Protein AF-A0A261EPN4-F1 (afdb_monomer)

Sequence (473 aa):
MQEATQEAIRKTIAAALAAVGVSVGTGMLLTGVASAQQPQGQEAGTPAASQSESPSDQPSAEPSASSSETATPTDQSSTQPSDEPTDEPAITWQADIDSTPIPLTALTDGVLTATHNTQTPPPDSITATSNDGTSITLTKPTQYDTRDDTGTPGTVRHTSTLDYTADANGTQPAIRITINAEWTIGTPLTVTSSDGHANGFTSTGPDTAETTITLTDPTTKTITLSDGTTLPVEWQDTPTLTPNPDGNGLTITHTGTATGDTSSVDGHQWRVTVHTTSSTLQTWTAHIDGHDTRANTLADGTQTLTTSLTHQPPATITMTSSDGHTLTLPGTTTGMNLTGTGILGVTRIQATTRYTLPADPADGTPGIDISIPWTQTQGEETLLNLSDGSSMSLTGTGTDETYTAETTTTLDDSNKPAIQTLTLSDGTSMPIEWQGTPQATTRTVTNPDGSTSTITYMTLQGTADTTLTSRAP

Mean predicted aligned error: 18.12 Å

pLDDT: mean 76.94, std 22.53, range [23.5, 97.88]

Nearest PDB structures (foldseek):
  6yfc-assembly1_AA  TM=3.699E-01  e=2.978E+00  Leviviridae sp.
  4p24-assembly1_G  TM=2.090E-01  e=5.803E+00  Staphylococcus aureus subsp. aureus Mu50
  1gl4-assembly1_A  TM=2.435E-01  e=7.724E+00  Mus musculus
  4p24-assembly1_E  TM=2.091E-01  e=8.911E+00  Staphylococcus aureus subsp. aureus Mu50

Radius of gyration: 54.7 Å; Cα contacts (8 Å, |Δi|>4): 875; chains: 1; bounding box: 125×89×158 Å

Foldseek 3Di:
DVVVVVVVVVVVVVVVVVVPPDDDDDDDDDDDDDDDDDDDDDDDDDDDDDDDDDDDDDDDDDDDDDDDDDDDDDDDDDDDDDDDPPCPPPKWKWKQFPNDTHTWDADPVRETEDEEEEQDDGDQWIWMAIPVGDIDIFGWDPWDWDWDDPQFPQKIKIWTWTWGWDPDDPVDTTYTYIYTYIYMDGDGKWWAAPVRDTWGWGRPDRQETEDEHEHADPVDQWTAMPVRDIWGKAKDLFWDWAQDPVQFFTKTKIKTKTWDWDAYPVGRIHTYIYIYMHIDTKWKWKQWPNDIHTWGQDRQRETEDDEEEQDDTDQWIWMAIPVGDIDIWGWDKDDWDWADPQFPFKIKIKIKIWTWDDDDRSVPRHTYIYIYIYIYMDGDGKWKADPVRDTHTFGDDPRPPDTDDDDDADADPVRHTPDQWIAIPVGDIWGKAKDPDWDWDWDWDQDPVRDIDIDIDTDIDTDTDDDDDDDDD

Structure (mmCIF, N/CA/C/O backbone):
data_AF-A0A261EPN4-F1
#
_entry.id   AF-A0A261EPN4-F1
#
loop_
_atom_site.group_PDB
_atom_site.id
_atom_site.type_symbol
_atom_site.label_atom_id
_atom_site.label_alt_id
_atom_site.label_comp_id
_atom_site.label_asym_id
_atom_site.label_entity_id
_atom_site.label_seq_id
_atom_site.pdbx_PDB_ins_code
_atom_site.Cartn_x
_atom_site.Cartn_y
_atom_site.Cartn_z
_atom_site.occupancy
_atom_site.B_iso_or_equiv
_atom_site.auth_seq_id
_atom_site.auth_comp_id
_atom_site.auth_asym_id
_atom_site.auth_atom_id
_atom_site.pdbx_PDB_model_num
ATOM 1 N N . MET A 1 1 ? -23.091 -30.128 44.587 1.00 44.59 1 MET A N 1
ATOM 2 C CA . MET A 1 1 ? -22.992 -29.427 43.284 1.00 44.59 1 MET A CA 1
ATOM 3 C C . MET A 1 1 ? -22.067 -28.212 43.382 1.00 44.59 1 MET A C 1
ATOM 5 O O . MET A 1 1 ? -21.060 -28.224 42.696 1.00 44.59 1 MET A O 1
ATOM 9 N N . GLN A 1 2 ? -22.317 -27.243 44.277 1.00 36.78 2 GLN A N 1
ATOM 10 C CA . GLN A 1 2 ? -21.481 -26.030 44.429 1.00 36.78 2 GLN A CA 1
ATOM 11 C C . GLN A 1 2 ? -19.974 -26.278 44.671 1.00 36.78 2 GLN A C 1
ATOM 13 O O . GLN A 1 2 ? -19.153 -25.562 44.104 1.00 36.78 2 GLN A O 1
ATOM 18 N N . GLU A 1 3 ? -19.584 -27.301 45.444 1.00 36.88 3 GLU A N 1
ATOM 19 C CA . GLU A 1 3 ? -18.158 -27.622 45.668 1.00 36.88 3 GLU A CA 1
ATOM 20 C C . GLU A 1 3 ? -17.404 -27.962 44.372 1.00 36.88 3 GLU A C 1
ATOM 22 O O . GLU A 1 3 ? -16.262 -27.545 44.200 1.00 36.88 3 GLU A O 1
ATOM 27 N N . ALA A 1 4 ? -18.050 -28.652 43.423 1.00 37.91 4 ALA A N 1
ATOM 28 C CA . ALA A 1 4 ? -17.433 -28.993 42.140 1.00 37.91 4 ALA A CA 1
ATOM 29 C C . ALA A 1 4 ? -17.114 -27.738 41.307 1.00 37.91 4 ALA A C 1
ATOM 31 O O . ALA A 1 4 ? -16.093 -27.693 40.622 1.00 37.91 4 ALA A O 1
ATOM 32 N N . THR A 1 5 ? -17.947 -26.698 41.410 1.00 40.00 5 THR A N 1
ATOM 33 C CA . THR A 1 5 ? -17.718 -25.404 40.755 1.00 40.00 5 THR A CA 1
ATOM 34 C C . THR A 1 5 ? -16.544 -24.652 41.390 1.00 40.00 5 THR A C 1
ATOM 36 O O . THR A 1 5 ? -15.706 -24.116 40.668 1.00 40.00 5 THR A O 1
ATOM 39 N N . GLN A 1 6 ? -16.421 -24.652 42.724 1.00 37.25 6 GLN A N 1
ATOM 40 C CA . GLN A 1 6 ? -15.273 -24.026 43.399 1.00 37.25 6 GLN A CA 1
ATOM 41 C C . GLN A 1 6 ? -13.953 -24.763 43.123 1.00 37.25 6 GLN A C 1
ATOM 43 O O . GLN A 1 6 ? -12.929 -24.118 42.900 1.00 37.25 6 GLN A O 1
ATOM 48 N N . GLU A 1 7 ? -13.971 -26.096 43.091 1.00 40.12 7 GLU A N 1
ATOM 49 C CA . GLU A 1 7 ? -12.803 -26.921 42.759 1.00 40.12 7 GLU A CA 1
ATOM 50 C C . GLU A 1 7 ? -12.338 -26.699 41.306 1.00 40.12 7 GLU A C 1
ATOM 52 O O . GLU A 1 7 ? -11.136 -26.617 41.043 1.00 40.12 7 GLU A O 1
ATOM 57 N N . ALA A 1 8 ? -13.275 -26.527 40.365 1.00 41.66 8 ALA A N 1
ATOM 58 C CA . ALA A 1 8 ? -12.966 -26.169 38.981 1.00 41.66 8 ALA A CA 1
ATOM 59 C C . ALA A 1 8 ? -12.303 -24.783 38.878 1.00 41.66 8 ALA A C 1
ATOM 61 O O . ALA A 1 8 ? -11.237 -24.660 38.277 1.00 41.66 8 ALA A O 1
ATOM 62 N N . ILE A 1 9 ? -12.873 -23.757 39.524 1.00 42.38 9 ILE A N 1
ATOM 63 C CA . ILE A 1 9 ? -12.320 -22.389 39.525 1.00 42.38 9 ILE A CA 1
ATOM 64 C C . ILE A 1 9 ? -10.905 -22.365 40.127 1.00 42.38 9 ILE A C 1
ATOM 66 O O . ILE A 1 9 ? -9.996 -21.768 39.547 1.00 42.38 9 ILE A O 1
ATOM 70 N N . ARG A 1 10 ? -10.677 -23.071 41.244 1.00 40.97 10 ARG A N 1
ATOM 71 C CA . ARG A 1 10 ? -9.345 -23.179 41.867 1.00 40.97 10 ARG A CA 1
ATOM 72 C C . ARG A 1 10 ? -8.316 -23.834 40.943 1.00 40.97 10 ARG A C 1
ATOM 74 O O . ARG A 1 10 ? -7.184 -23.360 40.886 1.00 40.97 10 ARG A O 1
ATOM 81 N N . LYS A 1 11 ? -8.695 -24.873 40.190 1.00 41.38 11 LYS A N 1
ATOM 82 C CA . LYS A 1 11 ? -7.799 -25.526 39.217 1.00 41.38 11 LYS A CA 1
ATOM 83 C C . LYS A 1 11 ? -7.469 -24.634 38.022 1.00 41.38 11 LYS A C 1
ATOM 85 O O . LYS A 1 11 ? -6.307 -24.596 37.626 1.00 41.38 11 LYS A O 1
ATOM 90 N N . THR A 1 12 ? -8.428 -23.866 37.506 1.00 41.31 12 THR A N 1
ATOM 91 C CA . THR A 1 12 ? -8.176 -22.902 36.420 1.00 41.31 12 THR A CA 1
ATOM 92 C C . THR A 1 12 ? -7.203 -21.799 36.852 1.00 41.31 12 THR A C 1
ATOM 94 O O . THR A 1 12 ? -6.251 -21.503 36.134 1.00 41.31 12 THR A O 1
ATOM 97 N N . ILE A 1 13 ? -7.374 -21.241 38.057 1.00 37.44 13 ILE A N 1
ATOM 98 C CA . ILE A 1 13 ? -6.478 -20.202 38.596 1.00 37.44 13 ILE A CA 1
ATOM 99 C C . ILE A 1 13 ? -5.073 -20.766 38.880 1.00 37.44 13 ILE A C 1
ATOM 101 O O . ILE A 1 13 ? -4.074 -20.123 38.557 1.00 37.44 13 ILE A O 1
ATOM 105 N N . ALA A 1 14 ? -4.974 -21.988 39.416 1.00 35.06 14 ALA A N 1
ATOM 106 C CA . ALA A 1 14 ? -3.689 -22.655 39.635 1.00 35.06 14 ALA A CA 1
ATOM 107 C C . ALA A 1 14 ? -2.937 -22.954 38.322 1.00 35.06 14 ALA A C 1
ATOM 109 O O . ALA A 1 14 ? -1.714 -22.835 38.281 1.00 35.06 14 ALA A O 1
ATOM 110 N N . ALA A 1 15 ? -3.650 -23.294 37.241 1.00 37.16 15 ALA A N 1
ATOM 111 C CA . ALA A 1 15 ? -3.051 -23.491 35.921 1.00 37.16 15 ALA A CA 1
ATOM 112 C C . ALA A 1 15 ? -2.513 -22.178 35.322 1.00 37.16 15 ALA A C 1
ATOM 114 O O . ALA A 1 15 ? -1.405 -22.160 34.789 1.00 37.16 15 ALA A O 1
ATOM 115 N N . ALA A 1 16 ? -3.246 -21.067 35.465 1.00 35.59 16 ALA A N 1
ATOM 116 C CA . ALA A 1 16 ? -2.800 -19.752 34.998 1.00 35.59 16 ALA A CA 1
ATOM 117 C C . ALA A 1 16 ? -1.528 -19.270 35.726 1.00 35.59 16 ALA A C 1
ATOM 119 O O . ALA A 1 16 ? -0.581 -18.808 35.089 1.00 35.59 16 ALA A O 1
ATOM 120 N N . LEU A 1 17 ? -1.464 -19.447 37.051 1.00 34.09 17 LEU A N 1
ATOM 121 C CA . LEU A 1 17 ? -0.293 -19.080 37.861 1.00 34.09 17 LEU A CA 1
ATOM 122 C C . LEU A 1 17 ? 0.935 -19.977 37.622 1.00 34.09 17 LEU A C 1
ATOM 124 O O . LEU A 1 17 ? 2.050 -19.557 37.912 1.00 34.09 17 LEU A O 1
ATOM 128 N N . ALA A 1 18 ? 0.760 -21.180 37.068 1.00 34.97 18 ALA A N 1
ATOM 129 C CA . ALA A 1 18 ? 1.872 -22.039 36.655 1.00 34.97 18 ALA A CA 1
ATOM 130 C C . ALA A 1 18 ? 2.459 -21.659 35.279 1.00 34.97 18 ALA A C 1
ATOM 132 O O . ALA A 1 18 ? 3.606 -21.999 34.995 1.00 34.97 18 ALA A O 1
ATOM 133 N N . ALA A 1 19 ? 1.696 -20.958 34.431 1.00 35.47 19 ALA A N 1
ATOM 134 C CA . ALA A 1 19 ? 2.140 -20.517 33.106 1.00 35.47 19 ALA A CA 1
ATOM 135 C C . ALA A 1 19 ? 2.947 -19.203 33.141 1.00 35.47 19 ALA A C 1
ATOM 137 O O . ALA A 1 19 ? 3.797 -18.976 32.280 1.00 35.47 19 ALA A O 1
ATOM 138 N N . VAL A 1 20 ? 2.715 -18.346 34.142 1.00 34.06 20 VAL A N 1
ATOM 139 C CA . VAL A 1 20 ? 3.423 -17.067 34.325 1.00 34.06 20 VAL A CA 1
ATOM 140 C C . VAL A 1 20 ? 4.501 -17.233 35.399 1.00 34.06 20 VAL A C 1
ATOM 142 O O . VAL A 1 20 ? 4.277 -16.973 36.578 1.00 34.06 20 VAL A O 1
ATOM 145 N N . GLY A 1 21 ? 5.679 -17.707 34.986 1.00 31.62 21 GLY A N 1
ATOM 146 C CA . GLY A 1 21 ? 6.792 -18.072 35.874 1.00 31.62 21 GLY A CA 1
ATOM 147 C C . GLY A 1 21 ? 7.482 -16.891 36.570 1.00 31.62 21 GLY A C 1
ATOM 148 O O . GLY A 1 21 ? 8.625 -16.576 36.253 1.00 31.62 21 GLY A O 1
ATOM 149 N N . VAL A 1 22 ? 6.813 -16.260 37.539 1.00 29.11 22 VAL A N 1
ATOM 150 C CA . VAL A 1 22 ? 7.338 -15.133 38.329 1.00 29.11 22 VAL A CA 1
ATOM 151 C C . VAL A 1 22 ? 7.348 -15.482 39.819 1.00 29.11 22 VAL A C 1
ATOM 153 O O . VAL A 1 22 ? 6.313 -15.538 40.479 1.00 29.11 22 VAL A O 1
ATOM 156 N N . SER A 1 23 ? 8.542 -15.688 40.375 1.00 26.58 23 SER A N 1
ATOM 157 C CA . SER A 1 23 ? 8.740 -15.846 41.819 1.00 26.58 23 SER A CA 1
ATOM 158 C C . SER A 1 23 ? 8.628 -14.500 42.540 1.00 26.58 23 SER A C 1
ATOM 160 O O . SER A 1 23 ? 9.342 -13.559 42.191 1.00 26.58 23 SER A O 1
ATOM 162 N N . VAL A 1 24 ? 7.809 -14.417 43.591 1.00 28.19 24 VAL A N 1
ATOM 163 C CA . VAL A 1 24 ? 7.717 -13.215 44.437 1.00 28.19 24 VAL A CA 1
ATOM 164 C C . VAL A 1 24 ? 9.002 -13.059 45.265 1.00 28.19 24 VAL A C 1
ATOM 166 O O . VAL A 1 24 ? 9.235 -13.818 46.204 1.00 28.19 24 VAL A O 1
ATOM 169 N N . GLY A 1 25 ? 9.835 -12.078 44.906 1.00 25.09 25 GLY A N 1
ATOM 170 C CA . GLY A 1 25 ? 11.063 -11.704 45.617 1.00 25.09 25 GLY A CA 1
ATOM 171 C C . GLY A 1 25 ? 10.923 -10.353 46.325 1.00 25.09 25 GLY A C 1
ATOM 172 O O . GLY A 1 25 ? 10.415 -9.396 45.746 1.00 25.09 25 GLY A O 1
ATOM 173 N N . THR A 1 26 ? 11.365 -10.269 47.581 1.00 26.22 26 THR A N 1
ATOM 174 C CA . THR A 1 26 ? 11.040 -9.146 48.479 1.00 26.22 26 THR A CA 1
ATOM 175 C C . THR A 1 26 ? 12.212 -8.179 48.697 1.00 26.22 26 THR A C 1
ATOM 177 O O . THR A 1 26 ? 13.235 -8.586 49.240 1.00 26.22 26 THR A O 1
ATOM 180 N N . GLY A 1 27 ? 12.002 -6.875 48.459 1.00 23.75 27 GLY A N 1
ATOM 181 C CA . GLY A 1 27 ? 12.589 -5.814 49.301 1.00 23.75 27 GLY A CA 1
ATOM 182 C C . GLY A 1 27 ? 13.476 -4.723 48.666 1.00 23.75 27 GLY A C 1
ATOM 183 O O . GLY A 1 27 ? 14.002 -4.860 47.572 1.00 23.75 27 GLY A O 1
ATOM 184 N N . MET A 1 28 ? 13.662 -3.663 49.471 1.00 23.88 28 MET A N 1
ATOM 185 C CA . MET A 1 28 ? 14.652 -2.563 49.399 1.00 23.88 28 MET A CA 1
ATOM 186 C C . MET A 1 28 ? 14.549 -1.473 48.306 1.00 23.88 28 MET A C 1
ATOM 188 O O . MET A 1 28 ? 15.198 -1.510 47.269 1.00 23.88 28 MET A O 1
ATOM 192 N N . LEU A 1 29 ? 13.849 -0.389 48.669 1.00 24.47 29 LEU A N 1
ATOM 193 C CA . LEU A 1 29 ? 14.437 0.954 48.883 1.00 24.47 29 LEU A CA 1
ATOM 194 C C . LEU A 1 29 ? 15.931 1.147 48.508 1.00 24.47 29 LEU A C 1
ATOM 196 O O . LEU A 1 29 ? 16.780 0.580 49.192 1.00 24.47 29 LEU A O 1
ATOM 200 N N . LEU A 1 30 ? 16.251 2.116 47.628 1.00 23.50 30 LEU A N 1
ATOM 201 C CA . LEU A 1 30 ? 16.778 3.435 48.053 1.00 23.50 30 LEU A CA 1
ATOM 202 C C . LEU A 1 30 ? 16.810 4.499 46.921 1.00 23.50 30 LEU A C 1
ATOM 204 O O . LEU A 1 30 ? 16.529 4.229 45.761 1.00 23.50 30 LEU A O 1
ATOM 208 N N . THR A 1 31 ? 17.135 5.730 47.321 1.00 26.08 31 THR A N 1
ATOM 209 C CA . THR A 1 31 ? 17.226 7.003 46.581 1.00 26.08 31 THR A CA 1
ATOM 210 C C . THR A 1 31 ? 18.266 7.080 45.452 1.00 26.08 31 THR A C 1
ATOM 212 O O . THR A 1 31 ? 19.366 6.552 45.599 1.00 26.08 31 THR A O 1
ATOM 215 N N . GLY A 1 32 ? 18.009 7.929 44.446 1.00 24.56 32 GLY A N 1
ATOM 216 C CA . GLY A 1 32 ? 19.017 8.465 43.516 1.00 24.56 32 GLY A CA 1
ATOM 217 C C . GLY A 1 32 ? 18.582 9.810 42.907 1.00 24.56 32 GLY A C 1
ATOM 218 O O . GLY A 1 32 ? 17.406 9.994 42.612 1.00 24.56 32 GLY A O 1
ATOM 219 N N . VAL A 1 33 ? 19.513 10.757 42.751 1.00 27.53 33 VAL A N 1
ATOM 220 C CA . VAL A 1 33 ? 19.306 12.102 42.162 1.00 27.53 33 VAL A CA 1
ATOM 221 C C . VAL A 1 33 ? 20.424 12.359 41.135 1.00 27.53 33 VAL A C 1
ATOM 223 O O . VAL A 1 33 ? 21.422 11.641 41.167 1.00 27.53 33 VAL A O 1
ATOM 226 N N . ALA A 1 34 ? 20.300 13.422 40.322 1.00 25.36 34 ALA A N 1
ATOM 227 C CA . ALA A 1 34 ? 21.251 13.897 39.294 1.00 25.36 34 ALA A CA 1
ATOM 228 C C . ALA A 1 34 ? 21.121 13.183 37.918 1.00 25.36 34 ALA A C 1
ATOM 230 O O . ALA A 1 34 ? 20.724 12.027 37.863 1.00 25.36 34 ALA A O 1
ATOM 231 N N . SER A 1 35 ? 21.422 13.809 36.768 1.00 26.67 35 SER A N 1
ATOM 232 C CA . SER A 1 35 ? 21.686 15.238 36.508 1.00 26.67 35 SER A CA 1
ATOM 233 C C . SER A 1 35 ? 21.492 15.623 35.031 1.00 26.67 35 SER A C 1
ATOM 235 O O . SER A 1 35 ? 21.308 14.772 34.169 1.00 26.67 35 SER A O 1
ATOM 237 N N . ALA A 1 36 ? 21.564 16.931 34.775 1.00 26.75 36 ALA A N 1
ATOM 238 C CA . ALA A 1 36 ? 21.478 17.608 33.482 1.00 26.75 36 ALA A CA 1
ATOM 239 C C . ALA A 1 36 ? 22.305 17.020 32.319 1.00 26.75 36 ALA A C 1
ATOM 241 O O . ALA A 1 36 ? 23.439 16.599 32.523 1.00 26.75 36 ALA A O 1
ATOM 242 N N . GLN A 1 37 ? 21.823 17.251 31.089 1.00 27.58 37 GLN A N 1
ATOM 243 C CA . GLN A 1 37 ? 22.585 17.995 30.071 1.00 27.58 37 GLN A CA 1
ATOM 244 C C . GLN A 1 37 ? 21.670 18.528 28.950 1.00 27.58 37 GLN A C 1
ATOM 246 O O . GLN A 1 37 ? 20.819 17.807 28.442 1.00 27.58 37 GLN A O 1
ATOM 251 N N . GLN A 1 38 ? 21.857 19.795 28.563 1.00 28.95 38 GLN A N 1
ATOM 252 C CA . GLN A 1 38 ? 21.140 20.458 27.465 1.00 28.95 38 GLN A CA 1
ATOM 253 C C . GLN A 1 38 ? 22.169 21.077 26.501 1.00 28.95 38 GLN A C 1
ATOM 255 O O . GLN A 1 38 ? 22.817 22.058 26.873 1.00 28.95 38 GLN A O 1
ATOM 260 N N . PRO A 1 39 ? 22.351 20.533 25.286 1.00 33.78 39 PRO A N 1
ATOM 261 C CA . PRO A 1 39 ? 23.172 21.159 24.253 1.00 33.78 39 PRO A CA 1
ATOM 262 C C . PRO A 1 39 ? 22.438 22.331 23.584 1.00 33.78 39 PRO A C 1
ATOM 264 O O . PRO A 1 39 ? 21.231 22.270 23.357 1.00 33.78 39 PRO A O 1
ATOM 267 N N . GLN A 1 40 ? 23.178 23.374 23.208 1.00 29.41 40 GLN A N 1
ATOM 268 C CA . GLN A 1 40 ? 22.750 24.326 22.176 1.00 29.41 40 GLN A CA 1
ATOM 269 C C . GLN A 1 40 ? 23.154 23.776 20.800 1.00 29.41 40 GLN A C 1
ATOM 271 O O . GLN A 1 40 ? 24.229 23.189 20.683 1.00 29.41 40 GLN A O 1
ATOM 276 N N . GLY A 1 41 ? 22.338 23.985 19.760 1.00 27.81 41 GLY A N 1
ATOM 277 C CA . GLY A 1 41 ? 22.631 23.444 18.427 1.00 27.81 41 GLY A CA 1
ATOM 278 C C . GLY A 1 41 ? 21.745 23.981 17.301 1.00 27.81 41 GLY A C 1
ATOM 279 O O . GLY A 1 41 ? 20.777 23.333 16.940 1.00 27.81 41 GLY A O 1
ATOM 280 N N . GLN A 1 42 ? 22.140 25.135 16.752 1.00 29.28 42 GLN A N 1
ATOM 281 C CA . GLN A 1 42 ? 21.950 25.572 15.354 1.00 29.28 42 GLN A CA 1
ATOM 282 C C . GLN A 1 42 ? 20.540 25.488 14.724 1.00 29.28 42 GLN A C 1
ATOM 284 O O . GLN A 1 42 ? 20.100 24.443 14.255 1.00 29.28 42 GLN A O 1
ATOM 289 N N . GLU A 1 43 ? 19.904 26.653 14.562 1.00 32.00 43 GLU A N 1
ATOM 290 C CA . GLU A 1 43 ? 18.828 26.848 13.580 1.00 32.00 43 GLU A CA 1
ATOM 291 C C . GLU A 1 43 ? 19.371 26.896 12.136 1.00 32.00 43 GLU A C 1
ATOM 293 O O . GLU A 1 43 ? 20.536 27.227 11.892 1.00 32.00 43 GLU A O 1
ATOM 298 N N . ALA A 1 44 ? 18.493 26.618 11.168 1.00 32.50 44 ALA A N 1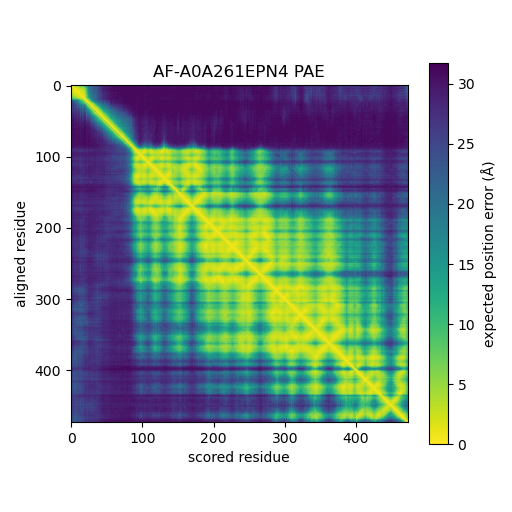
ATOM 299 C CA . ALA A 1 44 ? 18.689 26.967 9.760 1.00 32.50 44 ALA A CA 1
ATOM 300 C C . ALA A 1 44 ? 18.666 28.506 9.567 1.00 32.50 44 ALA A C 1
ATOM 302 O O . ALA A 1 44 ? 18.148 29.235 10.403 1.00 32.50 44 ALA A O 1
ATOM 303 N N . GLY A 1 45 ? 19.172 29.092 8.480 1.00 28.42 45 GLY A N 1
ATOM 304 C CA . GLY A 1 45 ? 19.780 28.503 7.286 1.00 28.42 45 GLY A CA 1
ATOM 305 C C . GLY A 1 45 ? 19.256 29.203 6.028 1.00 28.42 45 GLY A C 1
ATOM 306 O O . GLY A 1 45 ? 18.077 29.096 5.699 1.00 28.42 45 GLY A O 1
ATOM 307 N N . THR A 1 46 ? 20.113 29.949 5.323 1.00 33.56 46 THR A N 1
ATOM 308 C CA . THR A 1 46 ? 19.747 30.617 4.060 1.00 33.56 46 THR A CA 1
ATOM 309 C C . THR A 1 46 ? 20.992 30.918 3.214 1.00 33.56 46 THR A C 1
ATOM 311 O O . THR A 1 46 ? 21.800 31.758 3.611 1.00 33.56 46 THR A O 1
ATOM 314 N N . PRO A 1 47 ? 21.172 30.285 2.042 1.00 35.44 47 PRO A N 1
ATOM 315 C CA . PRO A 1 47 ? 22.075 30.780 1.006 1.00 35.44 47 PRO A CA 1
ATOM 316 C C . PRO A 1 47 ? 21.401 31.924 0.237 1.00 35.44 47 PRO A C 1
ATOM 318 O O . PRO A 1 47 ? 20.235 31.816 -0.142 1.00 35.44 47 PRO A O 1
ATOM 321 N N . ALA A 1 48 ? 22.119 33.019 -0.012 1.00 31.22 48 ALA A N 1
ATOM 322 C CA . ALA A 1 48 ? 21.606 34.116 -0.831 1.00 31.22 48 ALA A CA 1
ATOM 323 C C . ALA A 1 48 ? 21.647 33.763 -2.329 1.00 31.22 48 ALA A C 1
ATOM 325 O O . ALA A 1 48 ? 22.626 33.195 -2.812 1.00 31.22 48 ALA A O 1
ATOM 326 N N . ALA A 1 49 ? 20.614 34.159 -3.077 1.00 31.31 49 ALA A N 1
ATOM 327 C CA . ALA A 1 49 ? 20.631 34.102 -4.534 1.00 31.31 49 ALA A CA 1
ATOM 328 C C . ALA A 1 49 ? 21.427 35.293 -5.096 1.00 31.31 49 ALA A C 1
ATOM 330 O O . ALA A 1 49 ? 20.967 36.434 -5.041 1.00 31.31 49 ALA A O 1
ATOM 331 N N . SER A 1 50 ? 22.615 35.032 -5.642 1.00 31.53 50 SER A N 1
ATOM 332 C CA . SER A 1 50 ? 23.400 36.050 -6.347 1.00 31.53 50 SER A CA 1
ATOM 333 C C . SER A 1 50 ? 22.800 36.338 -7.721 1.00 31.53 50 SER A C 1
ATOM 335 O O . SER A 1 50 ? 22.746 35.461 -8.581 1.00 31.53 50 SER A O 1
ATOM 337 N N . GLN A 1 51 ? 22.389 37.584 -7.939 1.00 31.08 51 GLN A N 1
ATOM 338 C CA . GLN A 1 51 ? 22.037 38.094 -9.262 1.00 31.08 51 GLN A CA 1
ATOM 339 C C . GLN A 1 51 ? 23.311 38.342 -10.084 1.00 31.08 51 GLN A C 1
ATOM 341 O O . GLN A 1 51 ? 24.351 38.726 -9.546 1.00 31.08 51 GLN A O 1
ATOM 346 N N . SER A 1 52 ? 23.239 38.150 -11.399 1.00 31.28 52 SER A N 1
ATOM 347 C CA . SER A 1 52 ? 24.251 38.624 -12.347 1.00 31.28 52 SER A CA 1
ATOM 348 C C . SER A 1 52 ? 23.563 38.993 -13.652 1.00 31.28 52 SER A C 1
ATOM 350 O O . SER A 1 52 ? 23.111 38.128 -14.397 1.00 31.28 52 SER A O 1
ATOM 352 N N . GLU A 1 53 ? 23.447 40.294 -13.893 1.00 32.25 53 GLU A N 1
ATOM 353 C CA . GLU A 1 53 ? 22.916 40.847 -15.134 1.00 32.25 53 GLU A CA 1
ATOM 354 C C . GLU A 1 53 ? 24.019 40.885 -16.200 1.00 32.25 53 GLU A C 1
ATOM 356 O O . GLU A 1 53 ? 25.181 41.180 -15.913 1.00 32.25 53 GLU A O 1
ATOM 361 N N . SER A 1 54 ? 23.664 40.622 -17.455 1.00 33.06 54 SER A N 1
ATOM 362 C CA . SER A 1 54 ? 24.497 40.937 -18.620 1.00 33.06 54 SER A CA 1
ATOM 363 C C . SER A 1 54 ? 23.573 41.190 -19.813 1.00 33.06 54 SER A C 1
ATOM 365 O O . SER A 1 54 ? 22.808 40.292 -20.166 1.00 33.06 54 SER A O 1
ATOM 367 N N . PRO A 1 55 ? 23.568 42.402 -20.397 1.00 38.06 55 PRO A N 1
ATOM 368 C CA . PRO A 1 55 ? 22.682 42.733 -21.505 1.00 38.06 55 PRO A CA 1
ATOM 369 C C . PRO A 1 55 ? 23.192 42.171 -22.838 1.00 38.06 55 PRO A C 1
ATOM 371 O O . PRO A 1 55 ? 24.390 41.978 -23.042 1.00 38.06 55 PRO A O 1
ATOM 374 N N . SER A 1 56 ? 22.253 41.951 -23.754 1.00 32.22 56 SER A N 1
ATOM 375 C CA . SER A 1 56 ? 22.503 41.639 -25.162 1.00 32.22 56 SER A CA 1
ATOM 376 C C . SER A 1 56 ? 23.224 42.777 -25.886 1.00 32.22 56 SER A C 1
ATOM 378 O O . SER A 1 56 ? 23.029 43.938 -25.537 1.00 32.22 56 SER A O 1
ATOM 380 N N . ASP A 1 57 ? 23.879 42.461 -27.006 1.00 31.83 57 ASP A N 1
ATOM 381 C CA . ASP A 1 57 ? 23.721 43.294 -28.202 1.00 31.83 57 ASP A CA 1
ATOM 382 C C . ASP A 1 57 ? 23.907 42.486 -29.497 1.00 31.83 57 ASP A C 1
ATOM 384 O O . ASP A 1 57 ? 24.603 41.468 -29.521 1.00 31.83 57 ASP A O 1
ATOM 388 N N . GLN A 1 58 ? 23.235 42.916 -30.568 1.00 36.25 58 GLN A N 1
ATOM 389 C CA . GLN A 1 58 ? 23.101 42.188 -31.837 1.00 36.25 58 GLN A CA 1
ATOM 390 C C . GLN A 1 58 ? 23.450 43.110 -33.021 1.00 36.25 58 GLN A C 1
ATOM 392 O O . GLN A 1 58 ? 22.790 44.136 -33.189 1.00 36.25 58 GLN A O 1
ATOM 397 N N . PRO A 1 59 ? 24.405 42.753 -33.901 1.00 40.03 59 PRO A N 1
ATOM 398 C CA . PRO A 1 59 ? 24.669 43.529 -35.108 1.00 40.03 59 PRO A CA 1
ATOM 399 C C . PRO A 1 59 ? 23.614 43.247 -36.192 1.00 40.03 59 PRO A C 1
ATOM 401 O O . PRO A 1 59 ? 23.511 42.132 -36.703 1.00 40.03 59 PRO A O 1
ATOM 404 N N . SER A 1 60 ? 22.849 44.273 -36.566 1.00 32.56 60 SER A N 1
ATOM 405 C CA . SER A 1 60 ? 21.976 44.250 -37.749 1.00 32.56 60 SER A CA 1
ATOM 406 C C . SER A 1 60 ? 22.776 44.329 -39.057 1.00 32.56 60 SER A C 1
ATOM 408 O O . SER A 1 60 ? 23.895 44.840 -39.086 1.00 32.56 60 SER A O 1
ATOM 410 N N . ALA A 1 61 ? 22.170 43.860 -40.149 1.00 30.39 61 ALA A N 1
ATOM 411 C CA . ALA A 1 61 ? 22.694 43.975 -41.510 1.00 30.39 61 ALA A CA 1
ATOM 412 C C . ALA A 1 61 ? 22.074 45.168 -42.282 1.00 30.39 61 ALA A C 1
ATOM 414 O O . ALA A 1 61 ? 21.350 45.978 -41.705 1.00 30.39 61 ALA A O 1
ATOM 415 N N . GLU A 1 62 ? 22.309 45.188 -43.602 1.00 32.97 62 GLU A N 1
ATOM 416 C CA . GLU A 1 62 ? 21.688 46.054 -44.627 1.00 32.97 62 GLU A CA 1
ATOM 417 C C . GLU A 1 62 ? 22.223 47.507 -44.787 1.00 32.97 62 GLU A C 1
ATOM 419 O O . GLU A 1 62 ? 22.985 47.980 -43.941 1.00 32.97 62 GLU A O 1
ATOM 424 N N . PRO A 1 63 ? 22.067 48.139 -45.982 1.00 42.84 63 PRO A N 1
ATOM 425 C CA . PRO A 1 63 ? 23.277 48.458 -46.749 1.00 42.84 63 PRO A CA 1
ATOM 426 C C . PRO A 1 63 ? 23.407 49.912 -47.246 1.00 42.84 63 PRO A C 1
ATOM 428 O O . PRO A 1 63 ? 22.449 50.681 -47.305 1.00 42.84 63 PRO A O 1
ATOM 431 N N . SER A 1 64 ? 24.608 50.249 -47.727 1.00 33.09 64 SER A N 1
ATOM 432 C CA . SER A 1 64 ? 24.887 51.484 -48.476 1.00 33.09 64 SER A CA 1
ATOM 433 C C . SER A 1 64 ? 24.806 51.257 -49.988 1.00 33.09 64 SER A C 1
ATOM 435 O O . SER A 1 64 ? 25.367 50.291 -50.503 1.00 33.09 64 SER A O 1
ATOM 437 N N . ALA A 1 65 ? 24.170 52.181 -50.710 1.00 29.56 65 ALA A N 1
ATOM 438 C CA . ALA A 1 65 ? 24.016 52.140 -52.165 1.00 29.56 65 ALA A CA 1
ATOM 439 C C . ALA A 1 65 ? 24.281 53.511 -52.820 1.00 29.56 65 ALA A C 1
ATOM 441 O O . ALA A 1 65 ? 24.274 54.537 -52.143 1.00 29.56 65 ALA A O 1
ATOM 442 N N . SER A 1 66 ? 24.378 53.499 -54.159 1.00 26.78 66 SER A N 1
ATOM 443 C CA . SER A 1 66 ? 24.393 54.646 -55.091 1.00 26.78 66 SER A CA 1
ATOM 444 C C . SER A 1 66 ? 25.753 55.284 -55.446 1.00 26.78 66 SER A C 1
ATOM 446 O O . SER A 1 66 ? 26.424 55.844 -54.590 1.00 26.78 66 SER A O 1
ATOM 448 N N . SER A 1 67 ? 26.071 55.202 -56.751 1.00 28.42 67 SER A N 1
ATOM 449 C CA . SER A 1 67 ? 26.469 56.267 -57.713 1.00 28.42 67 SER A CA 1
ATOM 450 C C . SER A 1 67 ? 27.456 57.378 -57.283 1.00 28.42 67 SER A C 1
ATOM 452 O O . SER A 1 67 ? 27.354 57.925 -56.194 1.00 28.42 67 SER A O 1
ATOM 454 N N . SER A 1 68 ? 28.398 57.863 -58.104 1.00 28.59 68 SER A N 1
ATOM 455 C CA . SER A 1 68 ? 28.610 57.804 -59.573 1.00 28.59 68 SER A CA 1
ATOM 456 C C . SER A 1 68 ? 30.136 57.607 -59.858 1.00 28.59 68 SER A C 1
ATOM 458 O O . SER A 1 68 ? 30.853 57.225 -58.941 1.00 28.59 68 SER A O 1
ATOM 460 N N . GLU A 1 69 ? 30.765 57.786 -61.031 1.00 30.47 69 GLU A N 1
ATOM 461 C CA . GLU A 1 69 ? 30.439 58.528 -62.263 1.00 30.47 69 GLU A CA 1
ATOM 462 C C . GLU A 1 69 ? 31.283 58.043 -63.466 1.00 30.47 69 GLU A C 1
ATOM 464 O O . GLU A 1 69 ? 32.301 57.373 -63.297 1.00 30.47 69 GLU A O 1
ATOM 469 N N . THR A 1 70 ? 30.858 58.359 -64.694 1.00 27.58 70 THR A N 1
ATOM 470 C CA . THR A 1 70 ? 31.488 57.896 -65.945 1.00 27.58 70 THR A CA 1
ATOM 471 C C . THR A 1 70 ? 32.423 58.945 -66.548 1.00 27.58 70 THR A C 1
ATOM 473 O O . THR A 1 70 ? 32.012 60.085 -66.750 1.00 27.58 70 THR A O 1
ATOM 476 N N . ALA A 1 71 ? 33.634 58.543 -66.953 1.00 31.23 71 ALA A N 1
ATOM 477 C CA . ALA A 1 71 ? 34.512 59.363 -67.790 1.00 31.23 71 ALA A CA 1
ATOM 478 C C . ALA A 1 71 ? 35.3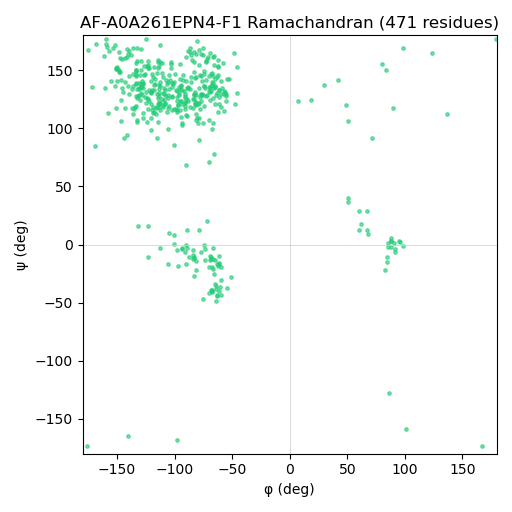08 58.520 -68.808 1.00 31.23 71 ALA A C 1
ATOM 480 O O . ALA A 1 71 ? 36.154 57.708 -68.443 1.00 31.23 71 ALA A O 1
ATOM 481 N N . THR A 1 72 ? 35.066 58.777 -70.094 1.00 31.31 72 THR A N 1
ATOM 482 C CA . THR A 1 72 ? 35.891 58.372 -71.253 1.00 31.31 72 THR A CA 1
ATOM 483 C C . THR A 1 72 ? 36.381 59.658 -71.940 1.00 31.31 72 THR A C 1
ATOM 485 O O . THR A 1 72 ? 35.691 60.676 -71.817 1.00 31.31 72 THR A O 1
ATOM 488 N N . PRO A 1 73 ? 37.532 59.675 -72.650 1.00 40.81 73 PRO A N 1
ATOM 489 C CA . PRO A 1 73 ? 37.544 59.172 -74.040 1.00 40.81 73 PRO A CA 1
ATOM 490 C C . PRO A 1 73 ? 38.894 58.586 -74.551 1.00 40.81 73 PRO A C 1
ATOM 492 O O . PRO A 1 73 ? 39.904 58.702 -73.873 1.00 40.81 73 PRO A O 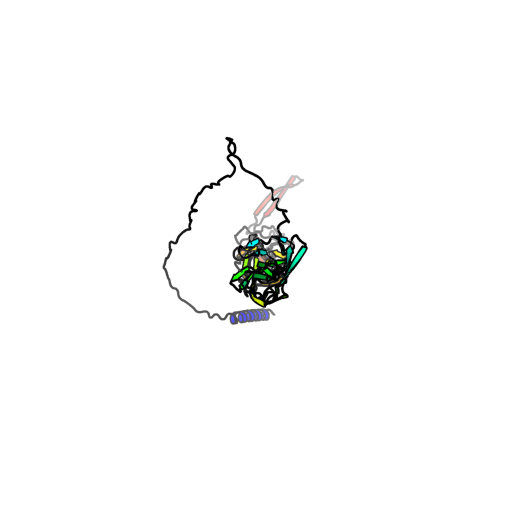1
ATOM 495 N N . THR A 1 74 ? 38.859 57.979 -75.757 1.00 30.64 74 THR A N 1
ATOM 496 C CA . THR A 1 74 ? 39.894 57.886 -76.845 1.00 30.64 74 THR A CA 1
ATOM 497 C C . THR A 1 74 ? 41.399 57.917 -76.479 1.00 30.64 74 THR A C 1
ATOM 499 O O . THR A 1 74 ? 41.840 58.817 -75.777 1.00 30.64 74 THR A O 1
ATOM 502 N N . ASP A 1 75 ? 42.307 57.098 -77.037 1.00 28.91 75 ASP A N 1
ATOM 503 C CA . ASP A 1 75 ? 42.467 56.613 -78.436 1.00 28.91 75 ASP A CA 1
ATOM 504 C C . ASP A 1 75 ? 43.653 55.569 -78.470 1.00 28.91 75 ASP A C 1
ATOM 506 O O . ASP A 1 75 ? 44.371 55.507 -77.474 1.00 28.91 75 ASP A O 1
ATOM 510 N N . GLN A 1 76 ? 44.008 54.706 -79.453 1.00 32.66 76 GLN A N 1
ATOM 511 C CA . GLN A 1 76 ? 43.673 54.471 -80.879 1.00 32.66 76 GLN A CA 1
ATOM 512 C C . GLN A 1 76 ? 43.721 52.973 -81.299 1.00 32.66 76 GLN A C 1
ATOM 514 O O . GLN A 1 76 ? 44.422 52.166 -80.701 1.00 32.66 76 GLN A O 1
ATOM 519 N N . SER A 1 77 ? 43.047 52.668 -82.420 1.00 28.22 77 SER A N 1
ATOM 520 C CA . SER A 1 77 ? 43.400 51.738 -83.529 1.00 28.22 77 SER A CA 1
ATOM 521 C C . SER A 1 77 ? 44.469 50.629 -83.355 1.00 28.22 77 SER A C 1
ATOM 523 O O . SER A 1 77 ? 45.655 50.940 -83.284 1.00 28.22 77 SER A O 1
ATOM 525 N N . SER A 1 78 ? 44.096 49.359 -83.621 1.00 29.69 78 SER A N 1
ATOM 526 C CA . SER A 1 78 ? 44.500 48.653 -84.871 1.00 29.69 78 SER A CA 1
ATOM 527 C C . SER A 1 78 ? 43.814 47.283 -85.092 1.00 29.69 78 SER A C 1
ATOM 529 O O . SER A 1 78 ? 43.797 46.450 -84.199 1.00 29.69 78 SER A O 1
ATOM 531 N N . THR A 1 79 ? 43.360 47.046 -86.333 1.00 31.44 79 THR A N 1
ATOM 532 C CA . THR A 1 79 ? 43.222 45.749 -87.061 1.00 31.44 79 THR A CA 1
ATOM 533 C C . THR A 1 79 ? 42.554 44.505 -86.431 1.00 31.44 79 THR A C 1
ATOM 535 O O . THR A 1 79 ? 43.088 43.869 -85.532 1.00 31.44 79 THR A O 1
ATOM 538 N N . GLN A 1 80 ? 41.482 44.063 -87.110 1.00 32.12 80 GLN A N 1
ATOM 539 C CA . GLN A 1 80 ? 40.970 42.678 -87.245 1.00 32.12 80 GLN A CA 1
ATOM 540 C C . GLN A 1 80 ? 42.082 41.652 -87.629 1.00 32.12 80 GLN A C 1
ATOM 542 O O . GLN A 1 80 ? 43.134 42.092 -88.104 1.00 32.12 80 GLN A O 1
ATOM 547 N N . PRO A 1 81 ? 41.888 40.314 -87.501 1.00 39.44 81 PRO A N 1
ATOM 548 C CA . PRO A 1 81 ? 40.707 39.564 -87.960 1.00 39.44 81 PRO A CA 1
ATOM 549 C C . PRO A 1 81 ? 39.835 38.963 -86.850 1.00 39.44 81 PRO A C 1
ATOM 551 O O . PRO A 1 81 ? 40.182 38.981 -85.674 1.00 39.44 81 PRO A O 1
ATOM 554 N N . SER A 1 82 ? 38.681 38.440 -87.266 1.00 43.69 82 SER A N 1
ATOM 555 C CA . SER A 1 82 ? 37.833 37.590 -86.433 1.00 43.69 82 SER A CA 1
ATOM 556 C C . SER A 1 82 ? 38.353 36.157 -86.484 1.00 43.69 82 SER A C 1
ATOM 558 O O . SER A 1 82 ? 38.446 35.608 -87.579 1.00 43.69 82 SER A O 1
ATOM 560 N N . ASP A 1 83 ? 38.568 35.551 -85.323 1.00 36.66 83 ASP A N 1
ATOM 561 C CA . ASP A 1 83 ? 38.298 34.130 -85.122 1.00 36.66 83 ASP A CA 1
ATOM 562 C C . ASP A 1 83 ? 37.185 34.064 -84.073 1.00 36.66 83 ASP A C 1
ATOM 564 O O . ASP A 1 83 ? 37.356 34.494 -82.933 1.00 36.66 83 ASP A O 1
ATOM 568 N N . GLU A 1 84 ? 36.007 33.619 -84.501 1.00 39.44 84 GLU A N 1
ATOM 569 C CA . GLU A 1 84 ? 34.884 33.308 -83.621 1.00 39.44 84 GLU A CA 1
ATOM 570 C C . GLU A 1 84 ? 35.164 31.914 -83.046 1.00 39.44 84 GLU A C 1
ATOM 572 O O . GLU A 1 84 ? 35.139 30.944 -83.814 1.00 39.44 84 GLU A O 1
ATOM 577 N N . PRO A 1 85 ? 35.499 31.767 -81.746 1.00 42.38 85 PRO A N 1
ATOM 578 C CA . PRO A 1 85 ? 35.584 30.441 -81.164 1.00 42.38 85 PRO A CA 1
ATOM 579 C C . PRO A 1 85 ? 34.196 29.821 -81.279 1.00 42.38 85 PRO A C 1
ATOM 581 O O . PRO A 1 85 ? 33.208 30.370 -80.793 1.00 42.38 85 PRO A O 1
ATOM 584 N N . THR A 1 86 ? 34.111 28.682 -81.961 1.00 43.06 86 THR A N 1
ATOM 585 C CA . THR A 1 86 ? 32.910 27.858 -81.878 1.00 43.06 86 THR A CA 1
ATOM 586 C C . THR A 1 86 ? 32.875 27.318 -80.456 1.00 43.06 86 THR A C 1
ATOM 588 O O . THR A 1 86 ? 33.610 26.381 -80.151 1.00 43.06 86 THR A O 1
ATOM 591 N N . ASP A 1 87 ? 32.081 27.950 -79.590 1.00 44.97 87 ASP A N 1
ATOM 592 C CA . ASP A 1 87 ? 31.833 27.496 -78.221 1.00 44.97 87 ASP A CA 1
ATOM 593 C C . ASP A 1 87 ? 31.073 26.158 -78.267 1.00 44.97 87 ASP A C 1
ATOM 595 O O . ASP A 1 87 ? 29.856 26.087 -78.073 1.00 44.97 87 ASP A O 1
ATOM 599 N N . GLU A 1 88 ? 31.799 25.070 -78.539 1.00 50.44 88 GLU A N 1
ATOM 600 C CA . GLU A 1 88 ? 31.368 23.741 -78.125 1.00 50.44 88 GLU A CA 1
ATOM 601 C C . GLU A 1 88 ? 31.155 23.802 -76.604 1.00 50.44 88 GLU A C 1
ATOM 603 O O . GLU A 1 88 ? 32.068 24.206 -75.874 1.00 50.44 88 GLU A O 1
ATOM 608 N N . PRO A 1 89 ? 29.953 23.469 -76.100 1.00 57.78 89 PRO A N 1
ATOM 609 C CA . PRO A 1 89 ? 29.648 23.625 -74.688 1.00 57.78 89 PRO A CA 1
ATOM 610 C C . PRO A 1 89 ? 30.580 22.724 -73.883 1.00 57.78 89 PRO A C 1
ATOM 612 O O . PRO A 1 89 ? 30.505 21.501 -73.998 1.00 57.78 89 PRO A O 1
ATOM 615 N N . ALA A 1 90 ? 31.457 23.342 -73.083 1.00 72.06 90 ALA A N 1
ATOM 616 C CA . ALA A 1 90 ? 32.479 22.643 -72.311 1.00 72.06 90 ALA A CA 1
ATOM 617 C C . ALA A 1 90 ? 31.882 21.420 -71.598 1.00 72.06 90 ALA A C 1
ATOM 619 O O . ALA A 1 90 ? 30.836 21.533 -70.954 1.00 72.06 90 ALA A O 1
ATOM 620 N N . ILE A 1 91 ? 32.526 20.257 -71.744 1.00 79.31 91 ILE A N 1
ATOM 621 C CA . ILE A 1 91 ? 31.964 18.988 -71.273 1.00 79.31 91 ILE A CA 1
ATOM 622 C C . ILE A 1 91 ? 31.901 19.007 -69.742 1.00 79.31 91 ILE A C 1
ATOM 624 O O . ILE A 1 91 ? 32.918 18.879 -69.056 1.00 79.31 91 ILE A O 1
ATOM 628 N N . THR A 1 92 ? 30.697 19.187 -69.206 1.00 86.06 92 THR A N 1
ATOM 629 C CA . THR A 1 92 ? 30.422 19.179 -67.771 1.00 86.06 92 THR A CA 1
ATOM 630 C C . THR A 1 92 ? 29.967 17.796 -67.342 1.00 86.06 92 THR A C 1
ATOM 632 O O . THR A 1 92 ? 29.229 17.118 -68.053 1.00 86.06 92 THR A O 1
ATOM 635 N N . TRP A 1 93 ? 30.404 17.381 -66.156 1.00 91.38 93 TRP A N 1
ATOM 636 C CA . TRP A 1 93 ? 30.060 16.090 -65.571 1.00 91.38 93 TRP A CA 1
ATOM 637 C C . TRP A 1 93 ? 29.310 16.286 -64.260 1.00 91.38 93 TRP A C 1
ATOM 639 O O . TRP A 1 93 ? 29.624 17.187 -63.482 1.00 91.38 93 TRP A O 1
ATOM 649 N N . GLN A 1 94 ? 28.354 15.404 -63.995 1.00 92.56 94 GLN A N 1
ATOM 650 C CA . GLN A 1 94 ? 27.633 15.313 -62.731 1.00 92.56 94 GLN A CA 1
ATOM 651 C C . GLN A 1 94 ? 27.555 13.856 -62.273 1.00 92.56 94 GLN A C 1
ATOM 653 O O . GLN A 1 94 ? 27.421 12.954 -63.097 1.00 92.56 94 GLN A O 1
ATOM 658 N N . ALA A 1 95 ? 27.612 13.612 -60.971 1.00 91.44 95 ALA A N 1
ATOM 659 C CA . ALA A 1 95 ? 27.316 12.314 -60.377 1.00 91.44 95 ALA A CA 1
ATOM 660 C C . ALA A 1 95 ? 25.916 12.317 -59.763 1.00 91.44 95 ALA A C 1
ATOM 662 O O . ALA A 1 95 ? 25.536 13.299 -59.132 1.00 91.44 95 ALA A O 1
ATOM 663 N N . ASP A 1 96 ? 25.166 11.229 -59.927 1.00 86.31 96 ASP A N 1
ATOM 664 C CA . ASP A 1 96 ? 23.941 11.003 -59.154 1.00 86.31 96 ASP A CA 1
ATOM 665 C C . ASP A 1 96 ? 24.294 10.225 -57.879 1.00 86.31 96 ASP A C 1
ATOM 667 O O . ASP A 1 96 ? 24.853 9.124 -57.952 1.00 86.31 96 ASP A O 1
ATOM 671 N N . ILE A 1 97 ? 24.022 10.827 -56.719 1.00 85.69 97 ILE A N 1
ATOM 672 C CA . ILE A 1 97 ? 24.170 10.213 -55.396 1.00 85.69 97 ILE A CA 1
ATOM 673 C C . ILE A 1 97 ? 22.883 10.498 -54.624 1.00 85.69 97 ILE A C 1
ATOM 675 O O . ILE A 1 97 ? 22.467 11.649 -54.531 1.00 85.69 97 ILE A O 1
ATOM 679 N N . ASP A 1 98 ? 22.233 9.461 -54.094 1.00 77.88 98 ASP A N 1
ATOM 680 C CA . ASP A 1 98 ? 20.975 9.571 -53.342 1.00 77.88 98 ASP A CA 1
ATOM 681 C C . ASP A 1 98 ? 19.879 10.390 -54.076 1.00 77.88 98 ASP A C 1
ATOM 683 O O . ASP A 1 98 ? 19.146 11.177 -53.478 1.00 77.88 98 ASP A O 1
ATOM 687 N N . SER A 1 99 ? 19.758 10.204 -55.403 1.00 80.31 99 SER A N 1
ATOM 688 C CA . SER A 1 99 ? 18.868 10.965 -56.313 1.00 80.31 99 SER A CA 1
ATOM 689 C C . SER A 1 99 ? 19.170 12.470 -56.406 1.00 80.31 99 SER A C 1
ATOM 691 O O . SER A 1 99 ? 18.329 13.256 -56.851 1.00 80.31 99 SER A O 1
ATOM 693 N N . THR A 1 100 ? 20.365 12.886 -55.982 1.00 83.81 100 THR A N 1
ATOM 694 C CA . THR A 1 100 ? 20.847 14.269 -56.010 1.00 83.81 100 THR A CA 1
ATOM 695 C C . THR A 1 100 ? 21.964 14.406 -57.052 1.00 83.81 100 THR A C 1
ATOM 697 O O . THR A 1 100 ? 23.002 13.757 -56.916 1.00 83.81 100 THR A O 1
ATOM 700 N N . PRO A 1 101 ? 21.809 15.260 -58.084 1.00 88.31 101 PRO A N 1
ATOM 701 C CA . PRO A 1 101 ? 22.866 15.515 -59.057 1.00 88.31 101 PRO A CA 1
ATOM 702 C C . PRO A 1 101 ? 23.932 16.452 -58.471 1.00 88.31 101 PRO A C 1
ATOM 704 O O . PRO A 1 101 ? 23.640 17.578 -58.065 1.00 88.31 101 PRO A O 1
ATOM 707 N N . ILE A 1 102 ? 25.184 15.999 -58.462 1.00 91.88 102 ILE A N 1
ATOM 708 C CA . ILE A 1 102 ? 26.335 16.708 -57.894 1.00 91.88 102 ILE A CA 1
ATOM 709 C C . ILE A 1 102 ? 27.330 17.031 -59.016 1.00 91.88 102 ILE A C 1
ATOM 711 O O . ILE A 1 102 ? 27.860 16.102 -59.628 1.00 91.88 102 ILE A O 1
ATOM 715 N N . PRO A 1 103 ? 27.618 18.314 -59.306 1.00 91.88 103 PRO A N 1
ATOM 716 C CA . PRO A 1 103 ? 28.563 18.686 -60.354 1.00 91.88 103 PRO A CA 1
ATOM 717 C C . PRO A 1 103 ? 29.997 18.304 -59.968 1.00 91.88 103 PRO A C 1
ATOM 719 O O . PRO A 1 103 ? 30.438 18.550 -58.844 1.00 91.88 103 PRO A O 1
ATOM 722 N N . LEU A 1 104 ? 30.744 17.738 -60.916 1.00 91.69 104 LEU A N 1
ATOM 723 C CA . LEU A 1 104 ? 32.160 17.425 -60.743 1.00 91.69 104 LEU A CA 1
ATOM 724 C C . LEU A 1 104 ? 33.024 18.625 -61.150 1.00 91.69 104 LEU A C 1
ATOM 726 O O . LEU A 1 104 ? 32.827 19.222 -62.207 1.00 91.69 104 LEU A O 1
ATOM 730 N N . THR A 1 105 ? 34.015 18.951 -60.326 1.00 90.50 105 THR A N 1
ATOM 731 C CA . THR A 1 105 ? 34.972 20.040 -60.558 1.00 90.50 105 THR A CA 1
ATOM 732 C C . THR A 1 105 ? 36.306 19.476 -61.038 1.00 90.50 105 THR A C 1
ATOM 734 O O . THR A 1 105 ? 36.882 18.600 -60.391 1.00 90.50 105 THR A O 1
ATOM 737 N N . ALA A 1 106 ? 36.811 19.981 -62.164 1.00 85.56 106 ALA A N 1
ATOM 738 C CA . ALA A 1 106 ? 38.132 19.623 -62.671 1.00 85.56 106 ALA A CA 1
ATOM 739 C C . ALA A 1 106 ? 39.245 20.248 -61.814 1.00 85.56 106 ALA A C 1
ATOM 741 O O . ALA A 1 106 ? 39.256 21.458 -61.579 1.00 85.56 106 ALA A O 1
ATOM 742 N N . LEU A 1 107 ? 40.194 19.424 -61.376 1.00 81.69 107 LEU A N 1
ATOM 743 C CA . LEU A 1 107 ? 41.446 19.865 -60.768 1.00 81.69 107 LEU A CA 1
ATOM 744 C C . LEU A 1 107 ? 42.488 20.227 -61.841 1.00 81.69 107 LEU A C 1
ATOM 746 O O . LEU A 1 107 ? 42.361 19.881 -63.015 1.00 81.69 107 LEU A O 1
ATOM 750 N N . THR A 1 108 ? 43.556 20.911 -61.424 1.00 76.94 108 THR A N 1
ATOM 751 C CA . THR A 1 108 ? 44.652 21.388 -62.293 1.00 76.94 108 THR A CA 1
ATOM 752 C C . THR A 1 108 ? 45.422 20.264 -63.008 1.00 76.94 108 THR A C 1
ATOM 754 O O . THR A 1 108 ? 46.152 20.530 -63.959 1.00 76.94 108 THR A O 1
ATOM 757 N N . ASP A 1 109 ? 45.280 19.016 -62.559 1.00 77.50 109 ASP A N 1
ATOM 758 C CA . ASP A 1 109 ? 45.848 17.804 -63.164 1.00 77.50 109 ASP A CA 1
ATOM 759 C C . ASP A 1 109 ? 44.893 17.097 -64.150 1.00 77.50 109 ASP A C 1
ATOM 761 O O . ASP A 1 109 ? 45.281 16.115 -64.784 1.00 77.50 109 ASP A O 1
ATOM 765 N N . GLY A 1 110 ? 43.664 17.602 -64.314 1.00 79.75 110 GLY A N 1
ATOM 766 C CA . GLY A 1 110 ? 42.630 17.029 -65.177 1.00 79.75 110 GLY A CA 1
ATOM 767 C C . GLY A 1 110 ? 41.748 15.965 -64.515 1.00 79.75 110 GLY A C 1
ATOM 768 O O . GLY A 1 110 ? 40.885 15.407 -65.194 1.00 79.75 110 GLY A O 1
ATOM 769 N N . VAL A 1 111 ? 41.917 15.678 -63.219 1.00 88.69 111 VAL A N 1
ATOM 770 C CA . VAL A 1 111 ? 41.017 14.775 -62.481 1.00 88.69 111 VAL A CA 1
ATOM 771 C C . VAL A 1 111 ? 39.710 15.502 -62.151 1.00 88.69 111 VAL A C 1
ATOM 773 O O . VAL A 1 111 ? 39.717 16.601 -61.596 1.00 88.69 111 VAL A O 1
ATOM 776 N N . LEU A 1 112 ? 38.571 14.882 -62.460 1.00 92.19 112 LEU A N 1
ATOM 777 C CA . LEU A 1 112 ? 37.252 15.370 -62.056 1.00 92.19 112 LEU A CA 1
ATOM 778 C C . LEU A 1 112 ? 36.946 14.922 -60.626 1.00 92.19 112 LEU A C 1
ATOM 780 O O . LEU A 1 112 ? 37.049 13.737 -60.306 1.00 92.19 112 LEU A O 1
ATOM 784 N N . THR A 1 113 ? 36.545 15.860 -59.770 1.00 92.69 113 THR A N 1
ATOM 785 C CA . THR A 1 113 ? 36.350 15.601 -58.340 1.00 92.69 113 THR A CA 1
ATOM 786 C C . THR A 1 113 ? 35.050 16.158 -57.779 1.00 92.69 113 THR A C 1
ATOM 788 O O . THR A 1 113 ? 34.560 17.197 -58.217 1.00 92.69 113 THR A O 1
ATOM 791 N N . ALA A 1 114 ? 34.501 15.470 -56.780 1.00 92.94 114 ALA A N 1
ATOM 792 C CA . ALA A 1 114 ? 33.432 15.981 -55.929 1.00 92.94 114 ALA A CA 1
ATOM 793 C C . ALA A 1 114 ? 33.527 15.374 -54.524 1.00 92.94 114 ALA A C 1
ATOM 795 O O . ALA A 1 114 ? 33.997 14.247 -54.356 1.00 92.94 114 ALA A O 1
ATOM 796 N N . THR A 1 115 ? 33.032 16.107 -53.528 1.00 91.19 115 THR A N 1
ATOM 797 C CA . THR A 1 115 ? 32.830 15.607 -52.163 1.00 91.19 115 THR A CA 1
ATOM 798 C C . THR A 1 115 ? 31.345 15.680 -51.834 1.00 91.19 115 THR A C 1
ATOM 800 O O . THR A 1 115 ? 30.717 16.714 -52.066 1.00 91.19 115 THR A O 1
ATOM 803 N N . HIS A 1 116 ? 30.786 14.609 -51.278 1.00 91.12 116 HIS A N 1
ATOM 804 C CA . HIS A 1 116 ? 29.406 14.567 -50.804 1.00 91.12 116 HIS A CA 1
ATOM 805 C C . HIS A 1 116 ? 29.346 14.106 -49.348 1.00 91.12 116 HIS A C 1
ATOM 807 O O . HIS A 1 116 ? 30.140 13.266 -48.932 1.00 91.12 116 HIS A O 1
ATOM 813 N N . ASN A 1 117 ? 28.385 14.643 -48.597 1.00 90.69 117 ASN A N 1
ATOM 814 C CA . ASN A 1 117 ? 28.097 14.245 -47.224 1.00 90.69 117 ASN A CA 1
ATOM 815 C C . ASN A 1 117 ? 26.657 13.714 -47.181 1.00 90.69 117 ASN A C 1
ATOM 817 O O . ASN A 1 117 ? 25.737 14.483 -47.464 1.00 90.69 117 ASN A O 1
ATOM 821 N N . THR A 1 118 ? 26.464 12.443 -46.826 1.00 88.38 118 THR A N 1
ATOM 822 C CA . THR A 1 118 ? 25.142 11.791 -46.776 1.00 88.38 118 THR A CA 1
ATOM 823 C C . THR A 1 118 ? 24.832 11.198 -45.397 1.00 88.38 118 THR A C 1
ATOM 825 O O . THR A 1 118 ? 25.737 10.922 -44.608 1.00 88.38 118 THR A O 1
ATOM 828 N N . GLN A 1 119 ? 23.539 11.013 -45.110 1.00 87.69 119 GLN A N 1
ATOM 829 C CA . GLN A 1 119 ? 23.031 10.329 -43.912 1.00 87.69 119 GLN A CA 1
ATOM 830 C C . GLN A 1 119 ? 22.492 8.912 -44.199 1.00 87.69 119 GLN A C 1
ATOM 832 O O . GLN A 1 119 ? 21.864 8.287 -43.344 1.00 87.69 119 GLN A O 1
ATOM 837 N N . THR A 1 120 ? 22.729 8.393 -45.407 1.00 86.31 120 THR A N 1
ATOM 838 C CA . THR A 1 120 ? 22.353 7.037 -45.833 1.00 86.31 120 THR A CA 1
ATOM 839 C C . THR A 1 120 ? 23.577 6.152 -46.112 1.00 86.31 120 THR A C 1
ATOM 841 O O . THR A 1 120 ? 24.670 6.670 -46.353 1.00 86.31 120 THR A O 1
ATOM 844 N N . PRO A 1 121 ? 23.434 4.809 -46.077 1.00 86.06 121 PRO A N 1
ATOM 845 C CA . PRO A 1 121 ? 24.523 3.895 -46.416 1.00 86.06 121 PRO A CA 1
ATOM 846 C C . PRO A 1 121 ? 25.056 4.150 -47.842 1.00 86.06 121 PRO A C 1
ATOM 848 O O . PRO A 1 121 ? 24.255 4.157 -48.779 1.00 86.06 121 PRO A O 1
ATOM 851 N N . PRO A 1 122 ? 26.380 4.302 -48.048 1.00 87.25 122 PRO A N 1
ATOM 852 C CA . PRO A 1 122 ? 26.964 4.577 -49.362 1.00 87.25 122 PRO A CA 1
ATOM 853 C C . PRO A 1 122 ? 26.584 3.531 -50.425 1.00 87.25 122 PRO A C 1
ATOM 855 O O . PRO A 1 122 ? 26.757 2.329 -50.170 1.00 87.25 122 PRO A O 1
ATOM 858 N N . PRO A 1 123 ? 26.131 3.942 -51.625 1.00 87.75 123 PRO A N 1
ATOM 859 C CA . PRO A 1 123 ? 25.689 3.022 -52.671 1.00 87.75 123 PRO A CA 1
ATOM 860 C C . PRO A 1 123 ? 26.853 2.192 -53.227 1.00 87.75 123 PRO A C 1
ATOM 862 O O . PRO A 1 123 ? 27.986 2.664 -53.316 1.00 87.75 123 PRO A O 1
ATOM 865 N N . ASP A 1 124 ? 26.593 0.952 -53.646 1.00 87.62 124 ASP A N 1
ATOM 866 C CA . ASP A 1 124 ? 27.649 0.043 -54.128 1.00 87.62 124 ASP A CA 1
ATOM 867 C C . ASP A 1 124 ? 28.272 0.466 -55.475 1.00 87.62 124 ASP A C 1
ATOM 869 O O . ASP A 1 124 ? 29.364 0.016 -55.841 1.00 87.62 124 ASP A O 1
ATOM 873 N N . SER A 1 125 ? 27.635 1.402 -56.180 1.00 89.56 125 SER A N 1
ATOM 874 C CA . SER A 1 125 ? 28.231 2.155 -57.279 1.00 89.56 125 SER A CA 1
ATOM 875 C C . SER A 1 125 ? 27.618 3.551 -57.418 1.00 89.56 125 SER A C 1
ATOM 877 O O . SER A 1 125 ? 26.455 3.772 -57.087 1.00 89.56 125 SER A O 1
ATOM 879 N N . ILE A 1 126 ? 28.407 4.489 -57.941 1.00 92.06 126 ILE A N 1
ATOM 880 C CA . ILE A 1 126 ? 27.977 5.831 -58.356 1.00 92.06 126 ILE A CA 1
ATOM 881 C C . ILE A 1 126 ? 28.041 5.888 -59.883 1.00 92.06 126 ILE A C 1
ATOM 883 O O . ILE A 1 126 ? 28.960 5.322 -60.478 1.00 92.06 126 ILE A O 1
ATOM 887 N N . THR A 1 127 ? 27.112 6.589 -60.534 1.00 91.56 127 THR A N 1
ATOM 888 C CA . THR A 1 127 ? 27.225 6.884 -61.972 1.00 91.56 127 THR A CA 1
ATOM 889 C C . THR A 1 127 ? 27.500 8.368 -62.182 1.00 91.56 127 THR A C 1
ATOM 891 O O . THR A 1 127 ? 26.680 9.214 -61.830 1.00 91.56 127 THR A O 1
ATOM 894 N N . ALA A 1 128 ? 28.654 8.672 -62.774 1.00 91.88 128 ALA A N 1
ATOM 895 C CA . ALA A 1 128 ? 28.985 9.992 -63.293 1.00 91.88 128 ALA A CA 1
ATOM 896 C C . ALA A 1 128 ? 28.564 10.074 -64.765 1.00 91.88 128 ALA A C 1
ATOM 898 O O . ALA A 1 128 ? 28.915 9.202 -65.554 1.00 91.88 128 ALA A O 1
ATOM 899 N N . THR A 1 129 ? 27.833 11.117 -65.140 1.00 92.44 129 THR A N 1
ATOM 900 C CA . THR A 1 129 ? 27.309 11.339 -66.492 1.00 92.44 129 THR A CA 1
ATOM 901 C C . THR A 1 129 ? 27.669 12.742 -66.962 1.00 92.44 129 THR A C 1
ATOM 903 O O . THR A 1 129 ? 27.593 13.706 -66.200 1.00 92.44 129 THR A O 1
ATOM 906 N N . SER A 1 130 ? 28.070 12.847 -68.221 1.00 90.12 130 SER A N 1
ATOM 907 C CA . SER A 1 130 ? 28.388 14.102 -68.904 1.00 90.12 130 SER A CA 1
ATOM 908 C C . SER A 1 130 ? 27.167 14.717 -69.592 1.00 90.12 130 SER A C 1
ATOM 910 O O . SER A 1 130 ? 26.183 14.036 -69.888 1.00 90.12 130 SER A O 1
ATOM 912 N N . ASN A 1 131 ? 27.245 16.009 -69.906 1.00 87.25 131 ASN A N 1
ATOM 913 C CA . ASN A 1 131 ? 26.254 16.716 -70.721 1.00 87.25 131 ASN A CA 1
ATOM 914 C C . ASN A 1 131 ? 26.140 16.196 -72.174 1.00 87.25 131 ASN A C 1
ATOM 916 O O . ASN A 1 131 ? 25.125 16.467 -72.814 1.00 87.25 131 ASN A O 1
ATOM 920 N N . ASP A 1 132 ? 27.120 15.436 -72.680 1.00 85.81 132 ASP A N 1
ATOM 921 C CA . ASP A 1 132 ? 27.042 14.740 -73.977 1.00 85.81 132 ASP A CA 1
ATOM 922 C C . ASP A 1 132 ? 26.316 13.375 -73.923 1.00 85.81 132 ASP A C 1
ATOM 924 O O . ASP A 1 132 ? 25.951 12.824 -74.964 1.00 85.81 132 ASP A O 1
ATOM 928 N N . GLY A 1 133 ? 26.035 12.861 -72.720 1.00 82.88 133 GLY A N 1
ATOM 929 C CA . GLY A 1 133 ? 25.348 11.586 -72.496 1.00 82.88 133 GLY A CA 1
ATOM 930 C C . GLY A 1 133 ? 26.267 10.384 -72.253 1.00 82.88 133 GLY A C 1
ATOM 931 O O . GLY A 1 133 ? 25.764 9.276 -72.060 1.00 82.88 133 GLY A O 1
ATOM 932 N N . THR A 1 134 ? 27.590 10.563 -72.217 1.00 88.19 134 THR A N 1
ATOM 933 C CA . THR A 1 134 ? 28.530 9.525 -71.766 1.00 88.19 134 THR A CA 1
ATOM 934 C C . THR A 1 134 ? 28.403 9.308 -70.257 1.00 88.19 134 THR A C 1
ATOM 936 O O . THR A 1 134 ? 28.452 10.271 -69.489 1.00 88.19 134 THR A O 1
ATOM 939 N N . SER A 1 135 ? 28.311 8.047 -69.819 1.00 90.38 135 SER A N 1
ATOM 940 C CA . SER A 1 135 ? 28.255 7.660 -68.400 1.00 90.38 135 SER A CA 1
ATOM 941 C C . SER A 1 135 ? 29.403 6.728 -68.004 1.00 90.38 135 SER A C 1
ATOM 943 O O . SER A 1 135 ? 29.762 5.812 -68.743 1.00 90.38 135 SER A O 1
ATOM 945 N N . ILE A 1 136 ? 29.939 6.934 -66.801 1.00 90.50 136 ILE A N 1
ATOM 946 C CA . ILE A 1 136 ? 30.997 6.148 -66.159 1.00 90.50 136 ILE A CA 1
ATOM 947 C C . ILE A 1 136 ? 30.459 5.651 -64.816 1.00 90.50 136 ILE A C 1
ATOM 949 O O . ILE A 1 136 ? 30.029 6.447 -63.981 1.00 90.50 136 ILE A O 1
ATOM 953 N N . THR A 1 137 ? 30.503 4.340 -64.586 1.00 90.38 137 THR A N 1
ATOM 954 C CA . THR A 1 137 ? 30.151 3.743 -63.291 1.00 90.38 137 THR A CA 1
ATOM 955 C C . THR A 1 137 ? 31.405 3.575 -62.440 1.00 90.38 137 THR A C 1
ATOM 957 O O . THR A 1 137 ? 32.328 2.860 -62.827 1.00 90.38 137 THR A O 1
ATOM 960 N N . LEU A 1 138 ? 31.423 4.205 -61.267 1.00 90.50 138 LEU A N 1
ATOM 961 C CA . LEU A 1 138 ? 32.462 4.060 -60.256 1.00 90.50 138 LEU A CA 1
ATOM 962 C C . LEU A 1 138 ? 31.984 3.043 -59.217 1.00 90.50 138 LEU A C 1
ATOM 964 O O . LEU A 1 138 ? 30.946 3.241 -58.586 1.00 90.50 138 LEU A O 1
ATOM 968 N N . THR A 1 139 ? 32.717 1.949 -59.030 1.00 86.69 139 THR A N 1
ATOM 969 C CA . THR A 1 139 ? 32.397 0.935 -58.013 1.00 86.69 139 THR A CA 1
ATOM 970 C C . THR A 1 139 ? 32.896 1.355 -56.635 1.00 86.69 139 THR A C 1
ATOM 972 O O . THR A 1 139 ? 33.984 1.919 -56.516 1.00 86.69 139 THR A O 1
ATOM 975 N N . LYS A 1 140 ? 32.133 1.025 -55.590 1.00 84.25 140 LYS A N 1
ATOM 976 C CA . LYS A 1 140 ? 32.508 1.241 -54.187 1.00 84.25 140 LYS A CA 1
ATOM 977 C C . LYS A 1 140 ? 33.858 0.576 -53.862 1.00 84.25 140 LYS A C 1
ATOM 979 O O . LYS A 1 140 ? 34.037 -0.601 -54.189 1.00 84.25 140 LYS A O 1
ATOM 984 N N . PRO A 1 141 ? 34.814 1.296 -53.246 1.00 81.44 141 PRO A N 1
ATOM 985 C CA . PRO A 1 141 ? 36.101 0.725 -52.858 1.00 81.44 141 PRO A CA 1
ATOM 986 C C . PRO A 1 141 ? 35.938 -0.275 -51.704 1.00 81.44 141 PRO A C 1
ATOM 988 O O . PRO A 1 141 ? 34.929 -0.275 -50.998 1.00 81.44 141 PRO A O 1
ATOM 991 N N . THR A 1 142 ? 36.966 -1.094 -51.459 1.00 67.94 142 THR A N 1
ATOM 992 C CA . THR A 1 142 ? 37.044 -1.917 -50.243 1.00 67.94 142 THR A CA 1
ATOM 993 C C . THR A 1 142 ? 36.970 -1.007 -49.012 1.00 67.94 142 THR A C 1
ATOM 995 O O . THR A 1 142 ? 37.837 -0.160 -48.809 1.00 67.94 142 THR A O 1
ATOM 998 N N . GLN A 1 143 ? 35.900 -1.156 -48.233 1.00 65.62 143 GLN A N 1
ATOM 999 C CA . GLN A 1 143 ? 35.457 -0.167 -47.252 1.00 65.62 143 GLN A CA 1
ATOM 1000 C C . GLN A 1 143 ? 36.358 -0.092 -46.007 1.00 65.62 143 GLN A C 1
ATOM 1002 O O . GLN A 1 143 ? 36.760 -1.118 -45.457 1.00 65.62 143 GLN A O 1
ATOM 1007 N N . TYR A 1 144 ? 36.572 1.130 -45.512 1.00 58.97 144 TYR A N 1
ATOM 1008 C CA . TYR A 1 144 ? 36.932 1.391 -44.118 1.00 58.97 144 TYR A CA 1
ATOM 1009 C C . TYR A 1 144 ? 35.713 1.993 -43.415 1.00 58.97 144 TYR A C 1
ATOM 1011 O O . TYR A 1 144 ? 35.253 3.075 -43.773 1.00 58.97 144 TYR A O 1
ATOM 1019 N N . ASP A 1 145 ? 35.165 1.253 -42.457 1.00 68.62 145 ASP A N 1
ATOM 1020 C CA . ASP A 1 145 ? 33.945 1.583 -41.720 1.00 68.62 145 ASP A CA 1
ATOM 1021 C C . ASP A 1 145 ? 34.310 1.743 -40.243 1.00 68.62 145 ASP A C 1
ATOM 1023 O O . ASP A 1 145 ? 34.755 0.775 -39.616 1.00 68.62 145 ASP A O 1
ATOM 1027 N N . THR A 1 146 ? 34.185 2.949 -39.690 1.00 70.25 146 THR A N 1
ATOM 1028 C CA . THR A 1 146 ? 34.312 3.170 -38.248 1.00 70.25 146 THR A CA 1
ATOM 1029 C C . THR A 1 146 ? 32.933 3.052 -37.617 1.00 70.25 146 THR A C 1
ATOM 1031 O O . THR A 1 146 ? 32.016 3.807 -37.930 1.00 70.25 146 THR A O 1
ATOM 1034 N N . ARG A 1 147 ? 32.776 2.049 -36.748 1.00 74.12 147 ARG A N 1
ATOM 1035 C CA . ARG A 1 147 ? 31.573 1.892 -35.931 1.00 74.12 147 ARG A CA 1
ATOM 1036 C C . ARG A 1 147 ? 31.739 2.719 -34.671 1.00 74.12 147 ARG A C 1
ATOM 1038 O O . ARG A 1 147 ? 32.643 2.451 -33.880 1.00 74.12 147 ARG A O 1
ATOM 1045 N N . ASP A 1 148 ? 30.851 3.681 -34.506 1.00 71.75 148 ASP A N 1
ATOM 1046 C CA . ASP A 1 148 ? 30.736 4.516 -33.326 1.00 71.75 148 ASP A CA 1
ATOM 1047 C C . ASP A 1 148 ? 29.498 4.079 -32.533 1.00 71.75 148 ASP A C 1
ATOM 1049 O O . ASP A 1 148 ? 28.437 3.783 -33.098 1.00 71.75 148 ASP A O 1
ATOM 1053 N N . ASP A 1 149 ? 29.612 4.055 -31.207 1.00 67.62 149 ASP A N 1
ATOM 1054 C CA . ASP A 1 149 ? 28.430 3.906 -30.365 1.00 67.62 149 ASP A CA 1
ATOM 1055 C C . ASP A 1 149 ? 27.498 5.130 -30.529 1.00 67.62 149 ASP A C 1
ATOM 1057 O O . ASP A 1 149 ? 27.933 6.276 -30.665 1.00 67.62 149 ASP A O 1
ATOM 1061 N N . THR A 1 150 ? 26.189 4.878 -30.523 1.00 69.25 150 THR A N 1
ATOM 1062 C CA . THR A 1 150 ? 25.138 5.903 -30.527 1.00 69.25 150 THR A CA 1
ATOM 1063 C C . THR A 1 150 ? 24.812 6.445 -29.133 1.00 69.25 150 THR A C 1
ATOM 1065 O O . THR A 1 150 ? 24.059 7.414 -29.030 1.00 69.25 150 THR A O 1
ATOM 1068 N N . GLY A 1 151 ? 25.276 5.801 -28.057 1.00 76.81 151 GLY A N 1
ATOM 1069 C CA . GLY A 1 151 ? 24.763 6.015 -26.703 1.00 76.81 151 GLY A CA 1
ATOM 1070 C C . GLY A 1 151 ? 23.317 5.528 -26.525 1.00 76.81 151 GLY A C 1
ATOM 1071 O O . GLY A 1 151 ? 22.662 5.893 -25.548 1.00 76.81 151 GLY A O 1
ATOM 1072 N N . THR A 1 152 ? 22.791 4.755 -27.484 1.00 86.81 152 THR A N 1
ATOM 1073 C CA . THR A 1 152 ? 21.389 4.322 -27.562 1.00 86.81 152 THR A CA 1
ATOM 1074 C C . THR A 1 152 ? 21.322 2.815 -27.856 1.00 86.81 152 THR A C 1
ATOM 1076 O O . THR A 1 152 ? 21.578 2.392 -28.988 1.00 86.81 152 THR A O 1
ATOM 1079 N N . PRO A 1 153 ? 20.952 1.974 -26.871 1.00 87.44 153 PRO A N 1
ATOM 1080 C CA . PRO A 1 153 ? 20.852 0.531 -27.067 1.00 87.44 153 PRO A CA 1
ATOM 1081 C C . PRO A 1 153 ? 19.954 0.140 -28.241 1.00 87.44 153 PRO A C 1
ATOM 1083 O O . PRO A 1 153 ? 18.923 0.762 -28.494 1.00 87.44 153 PRO A O 1
ATOM 1086 N N . GLY A 1 154 ? 20.348 -0.911 -28.961 1.00 84.50 154 GLY A N 1
ATOM 1087 C CA . GLY A 1 154 ? 19.662 -1.382 -30.171 1.00 84.50 154 GLY A CA 1
ATOM 1088 C C . GLY A 1 154 ? 20.068 -0.672 -31.473 1.00 84.50 154 GLY A C 1
ATOM 1089 O O . GLY A 1 154 ? 19.749 -1.183 -32.550 1.00 84.50 154 GLY A O 1
ATOM 1090 N N . THR A 1 155 ? 20.820 0.437 -31.407 1.00 87.25 155 THR A N 1
ATOM 1091 C CA . THR A 1 155 ? 21.309 1.183 -32.584 1.00 87.25 155 THR A CA 1
ATOM 1092 C C . THR A 1 155 ? 22.823 1.393 -32.605 1.00 87.25 155 THR A C 1
ATOM 1094 O O . THR A 1 155 ? 23.440 1.600 -31.565 1.00 87.25 155 THR A O 1
ATOM 1097 N N . VAL A 1 156 ? 23.417 1.399 -33.804 1.00 84.88 156 VAL A N 1
ATOM 1098 C CA . VAL A 1 156 ? 24.855 1.662 -34.034 1.00 84.88 156 VAL A CA 1
ATOM 1099 C C . VAL A 1 156 ? 25.030 2.705 -35.135 1.00 84.88 156 VAL A C 1
ATOM 1101 O O . VAL A 1 156 ? 24.304 2.678 -36.132 1.00 84.88 156 VAL A O 1
ATOM 1104 N N . ARG A 1 157 ? 25.981 3.627 -34.942 1.00 85.75 157 ARG A N 1
ATOM 1105 C CA . ARG A 1 157 ? 26.343 4.690 -35.883 1.00 85.75 157 ARG A CA 1
ATOM 1106 C C . ARG A 1 157 ? 27.541 4.224 -36.693 1.00 85.75 157 ARG A C 1
ATOM 1108 O O . ARG A 1 157 ? 28.540 3.765 -36.151 1.00 85.75 157 ARG A O 1
ATOM 1115 N N . HIS A 1 158 ? 27.439 4.357 -38.001 1.00 85.12 158 HIS A N 1
ATOM 1116 C CA . HIS A 1 158 ? 28.528 4.093 -38.923 1.00 85.12 158 HIS A CA 1
ATOM 1117 C C . HIS A 1 158 ? 29.027 5.421 -39.462 1.00 85.12 158 HIS A C 1
ATOM 1119 O O . HIS A 1 158 ? 28.234 6.221 -39.960 1.00 85.12 158 HIS A O 1
ATOM 1125 N N . THR A 1 159 ? 30.331 5.645 -39.370 1.00 87.12 159 THR A N 1
ATOM 1126 C CA . THR A 1 159 ? 31.031 6.748 -40.022 1.00 87.12 159 THR A CA 1
ATOM 1127 C C . THR A 1 159 ? 32.002 6.165 -41.044 1.00 87.12 159 THR A C 1
ATOM 1129 O O . THR A 1 159 ? 32.763 5.241 -40.761 1.00 87.12 159 THR A O 1
ATOM 1132 N N . SER A 1 160 ? 31.962 6.652 -42.283 1.00 87.44 160 SER A N 1
ATOM 1133 C CA . SER A 1 160 ? 32.823 6.120 -43.344 1.00 87.44 160 SER A CA 1
ATOM 1134 C C . SER A 1 160 ? 33.131 7.176 -44.401 1.00 87.44 160 SER A C 1
ATOM 1136 O O . SER A 1 160 ? 32.241 7.899 -44.849 1.00 87.44 160 SER A O 1
ATOM 1138 N N . THR A 1 161 ? 34.395 7.239 -44.823 1.00 89.62 161 THR A N 1
ATOM 1139 C CA . THR A 1 161 ? 34.847 8.043 -45.965 1.00 89.62 161 THR A CA 1
ATOM 1140 C C . THR A 1 161 ? 35.312 7.100 -47.071 1.00 89.62 161 THR A C 1
ATOM 1142 O O . THR A 1 161 ? 36.228 6.303 -46.866 1.00 89.62 161 THR A O 1
ATOM 1145 N N . LEU A 1 162 ? 34.688 7.187 -48.247 1.00 89.50 162 LEU A N 1
ATOM 1146 C CA . LEU A 1 162 ? 34.954 6.322 -49.394 1.00 89.50 162 LEU A CA 1
ATOM 1147 C C . LEU A 1 162 ? 35.328 7.155 -50.619 1.00 89.50 162 LEU A C 1
ATOM 1149 O O . LEU A 1 162 ? 34.561 8.013 -51.052 1.00 89.50 162 LEU A O 1
ATOM 1153 N N . ASP A 1 163 ? 36.476 6.843 -51.217 1.00 90.12 163 ASP A N 1
ATOM 1154 C CA . ASP A 1 163 ? 36.887 7.367 -52.517 1.00 90.12 163 ASP A CA 1
ATOM 1155 C C . ASP A 1 163 ? 36.471 6.409 -53.638 1.00 90.12 163 ASP A C 1
ATOM 1157 O O . ASP A 1 163 ? 37.107 5.382 -53.876 1.00 90.12 163 ASP A O 1
ATOM 1161 N N . TYR A 1 164 ? 35.405 6.762 -54.347 1.00 91.19 164 TYR A N 1
ATOM 1162 C CA . TYR A 1 164 ? 34.987 6.097 -55.576 1.00 91.19 164 TYR A CA 1
ATOM 1163 C C . TYR A 1 164 ? 35.851 6.628 -56.718 1.00 91.19 164 TYR A C 1
ATOM 1165 O O . TYR A 1 164 ? 35.842 7.832 -56.981 1.00 91.19 164 TYR A O 1
ATOM 1173 N N . THR A 1 165 ? 36.593 5.758 -57.404 1.00 90.62 165 THR A N 1
ATOM 1174 C CA . THR A 1 165 ? 37.513 6.160 -58.479 1.00 90.62 165 THR A CA 1
ATOM 1175 C C . THR A 1 165 ? 37.208 5.484 -59.813 1.00 90.62 165 THR A C 1
ATOM 1177 O O . THR A 1 165 ? 36.685 4.371 -59.872 1.00 90.62 165 THR A O 1
ATOM 1180 N N . ALA A 1 166 ? 37.556 6.172 -60.899 1.00 90.94 166 ALA A N 1
ATOM 1181 C CA . ALA A 1 166 ? 37.654 5.613 -62.242 1.00 90.94 166 ALA A CA 1
ATOM 1182 C C . ALA A 1 166 ? 38.890 6.192 -62.944 1.00 90.94 166 ALA A C 1
ATOM 1184 O O . ALA A 1 166 ? 39.076 7.409 -62.976 1.00 90.94 166 ALA A O 1
ATOM 1185 N N . ASP A 1 167 ? 39.729 5.322 -63.506 1.00 89.38 167 ASP A N 1
ATOM 1186 C CA . ASP A 1 167 ? 40.949 5.726 -64.209 1.00 89.38 167 ASP A CA 1
ATOM 1187 C C . ASP A 1 167 ? 40.647 6.333 -65.588 1.00 89.38 167 ASP A C 1
ATOM 1189 O O . ASP A 1 167 ? 39.704 5.931 -66.278 1.00 89.38 167 ASP A O 1
ATOM 1193 N N . ALA A 1 168 ? 41.494 7.266 -66.032 1.00 87.00 168 ALA A N 1
ATOM 1194 C CA . ALA A 1 168 ? 41.449 7.777 -67.399 1.00 87.00 168 ALA A CA 1
ATOM 1195 C C . ALA A 1 168 ? 41.887 6.694 -68.402 1.00 87.00 168 ALA A C 1
ATOM 1197 O O . ALA A 1 168 ? 42.921 6.051 -68.220 1.00 87.00 168 ALA A O 1
ATOM 1198 N N . ASN A 1 169 ? 41.145 6.532 -69.501 1.00 78.25 169 ASN A N 1
ATOM 1199 C CA . ASN A 1 169 ? 41.420 5.512 -70.529 1.00 78.25 169 ASN A CA 1
ATOM 1200 C C . ASN A 1 169 ? 41.624 6.087 -71.945 1.00 78.25 169 ASN A C 1
ATOM 1202 O O . ASN A 1 169 ? 41.561 5.358 -72.932 1.00 78.25 169 ASN A O 1
ATOM 1206 N N . GLY A 1 170 ? 41.857 7.399 -72.057 1.00 73.44 170 GLY A N 1
ATOM 1207 C CA . GLY A 1 170 ? 42.039 8.110 -73.330 1.00 73.44 170 GLY A CA 1
ATOM 1208 C C . GLY A 1 170 ? 40.733 8.501 -74.033 1.00 73.44 170 GLY A C 1
ATOM 1209 O O . GLY A 1 170 ? 40.736 9.454 -74.804 1.00 73.44 170 GLY A O 1
ATOM 1210 N N . THR A 1 171 ? 39.622 7.828 -73.725 1.00 73.19 171 THR A N 1
ATOM 1211 C CA . THR A 1 171 ? 38.254 8.232 -74.111 1.00 73.19 171 THR A CA 1
ATOM 1212 C C . THR A 1 171 ? 37.438 8.806 -72.952 1.00 73.19 171 THR A C 1
ATOM 1214 O O . THR A 1 171 ? 36.429 9.456 -73.190 1.00 73.19 171 THR A O 1
ATOM 1217 N N . GLN A 1 172 ? 37.872 8.585 -71.709 1.00 82.62 172 GLN A N 1
ATOM 1218 C CA . GLN A 1 172 ? 37.201 9.042 -70.492 1.00 82.62 172 GLN A CA 1
ATOM 1219 C C . GLN A 1 172 ? 38.197 9.760 -69.556 1.00 82.62 172 GLN A C 1
ATOM 1221 O O . GLN A 1 172 ? 39.369 9.356 -69.511 1.00 82.62 172 GLN A O 1
ATOM 1226 N N . PRO A 1 173 ? 37.764 10.796 -68.810 1.00 86.50 173 PRO A N 1
ATOM 1227 C CA . PRO A 1 173 ? 38.583 11.464 -67.799 1.00 86.50 173 PRO A CA 1
ATOM 1228 C C . PRO A 1 173 ? 38.797 10.573 -66.567 1.00 86.50 173 PRO A C 1
ATOM 1230 O O . PRO A 1 173 ? 38.036 9.639 -66.322 1.00 86.50 173 PRO A O 1
ATOM 1233 N N . ALA A 1 174 ? 39.808 10.893 -65.758 1.00 90.81 174 ALA A N 1
ATOM 1234 C CA . ALA A 1 174 ? 39.925 10.317 -64.421 1.00 90.81 174 ALA A CA 1
ATOM 1235 C C . ALA A 1 174 ? 38.896 10.979 -63.495 1.00 90.81 174 ALA A C 1
ATOM 1237 O O . ALA A 1 174 ? 38.747 12.203 -63.515 1.00 90.81 174 ALA A O 1
ATOM 1238 N N . ILE A 1 175 ? 38.207 10.188 -62.672 1.00 92.75 175 ILE A N 1
ATOM 1239 C CA . ILE A 1 175 ? 37.201 10.678 -61.722 1.00 92.75 175 ILE A CA 1
ATOM 1240 C C . ILE A 1 175 ? 37.511 10.161 -60.315 1.00 92.75 175 ILE A C 1
ATOM 1242 O O . ILE A 1 175 ? 37.833 8.985 -60.145 1.00 92.75 175 ILE A O 1
ATOM 1246 N N . ARG A 1 176 ? 37.370 11.027 -59.304 1.00 91.44 176 ARG A N 1
ATOM 1247 C CA . ARG A 1 176 ? 37.379 10.673 -57.876 1.00 91.44 176 ARG A CA 1
ATOM 1248 C C . ARG A 1 176 ? 36.232 11.368 -57.142 1.00 91.44 176 ARG A C 1
ATOM 1250 O O . ARG A 1 176 ? 36.202 12.592 -57.060 1.00 91.44 176 ARG A O 1
ATOM 1257 N N . ILE A 1 177 ? 35.322 10.596 -56.562 1.00 92.44 177 ILE A N 1
ATOM 1258 C CA . ILE A 1 177 ? 34.208 11.104 -55.754 1.00 92.44 177 ILE A CA 1
ATOM 1259 C C . ILE A 1 177 ? 34.397 10.625 -54.318 1.00 92.44 177 ILE A C 1
ATOM 1261 O O . ILE A 1 177 ? 34.390 9.422 -54.061 1.00 92.44 177 ILE A O 1
ATOM 1265 N N . THR A 1 178 ? 34.553 11.562 -53.388 1.00 91.38 178 THR A N 1
ATOM 1266 C CA . THR A 1 178 ? 34.674 11.266 -51.957 1.00 91.38 178 THR A CA 1
ATOM 1267 C C . THR A 1 178 ? 33.296 11.371 -51.304 1.00 91.38 178 THR A C 1
ATOM 1269 O O . THR A 1 178 ? 32.765 12.473 -51.161 1.00 91.38 178 THR A O 1
ATOM 1272 N N . ILE A 1 179 ? 32.710 10.248 -50.889 1.00 91.06 179 ILE A N 1
ATOM 1273 C CA . ILE A 1 179 ? 31.540 10.251 -49.998 1.00 91.06 179 ILE A CA 1
ATOM 1274 C C . ILE A 1 179 ? 32.038 10.202 -48.555 1.00 91.06 179 ILE A C 1
ATOM 1276 O O . ILE A 1 179 ? 32.756 9.275 -48.194 1.00 91.06 179 ILE A O 1
ATOM 1280 N N . ASN A 1 180 ? 31.603 11.149 -47.726 1.00 90.31 180 ASN A N 1
ATOM 1281 C CA . ASN A 1 180 ? 31.542 10.979 -46.278 1.00 90.31 180 ASN A CA 1
ATOM 1282 C C . ASN A 1 180 ? 30.102 10.595 -45.923 1.00 90.31 180 ASN A C 1
ATOM 1284 O O . ASN A 1 180 ? 29.165 11.292 -46.314 1.00 90.31 180 ASN A O 1
ATOM 1288 N N . ALA A 1 181 ? 29.909 9.501 -45.202 1.00 88.94 181 ALA A N 1
ATOM 1289 C CA . ALA A 1 181 ? 28.589 9.042 -44.802 1.00 88.94 181 ALA A CA 1
ATOM 1290 C C . ALA A 1 181 ? 28.527 8.799 -43.298 1.00 88.94 181 ALA A C 1
ATOM 1292 O O . ALA A 1 181 ? 29.456 8.241 -42.711 1.00 88.94 181 ALA A O 1
ATOM 1293 N N . GLU A 1 182 ? 27.412 9.213 -42.705 1.00 89.81 182 GLU A N 1
ATOM 1294 C CA . GLU A 1 182 ? 27.082 9.000 -41.301 1.00 89.81 182 GLU A CA 1
ATOM 1295 C C . GLU A 1 182 ? 25.651 8.476 -41.198 1.00 89.81 182 GLU A C 1
ATOM 1297 O O . GLU A 1 182 ? 24.704 9.237 -41.375 1.00 89.81 182 GLU A O 1
ATOM 1302 N N . TRP A 1 183 ? 25.470 7.186 -40.924 1.00 87.31 183 TRP A N 1
ATOM 1303 C CA . TRP A 1 183 ? 24.135 6.588 -40.840 1.00 87.31 183 TRP A CA 1
ATOM 1304 C C . TRP A 1 183 ? 23.989 5.702 -39.605 1.00 87.31 183 TRP A C 1
ATOM 1306 O O . TRP A 1 183 ? 24.945 5.080 -39.143 1.00 87.31 183 TRP A O 1
ATOM 1316 N N . THR A 1 184 ? 22.766 5.615 -39.087 1.00 87.88 184 THR A N 1
ATOM 1317 C CA . THR A 1 184 ? 22.428 4.752 -37.949 1.00 87.88 184 THR A CA 1
ATOM 1318 C C . THR A 1 184 ? 21.654 3.532 -38.434 1.00 87.88 184 THR A C 1
ATOM 1320 O O . THR A 1 184 ? 20.711 3.666 -39.215 1.00 87.88 184 THR A O 1
ATOM 1323 N N . ILE A 1 185 ? 22.022 2.343 -37.956 1.00 86.00 185 ILE A N 1
ATOM 1324 C CA . ILE A 1 185 ? 21.283 1.094 -38.197 1.00 86.00 185 ILE A CA 1
ATOM 1325 C C . ILE A 1 185 ? 20.688 0.538 -36.903 1.00 86.00 185 ILE A C 1
ATOM 1327 O O . ILE A 1 185 ? 21.179 0.817 -35.811 1.00 86.00 185 ILE A O 1
ATOM 1331 N N . GLY A 1 186 ? 19.644 -0.283 -37.041 1.00 87.12 186 GLY A N 1
ATOM 1332 C CA . GLY A 1 186 ? 18.942 -0.921 -35.928 1.00 87.12 186 GLY A CA 1
ATOM 1333 C C . GLY A 1 186 ? 17.626 -0.229 -35.574 1.00 87.12 186 GLY A C 1
ATOM 1334 O O . GLY A 1 186 ? 17.013 0.452 -36.395 1.00 87.12 186 GLY A O 1
ATOM 1335 N N . THR A 1 187 ? 17.152 -0.444 -34.354 1.00 89.56 187 THR A N 1
ATOM 1336 C CA . THR A 1 187 ? 15.940 0.182 -33.807 1.00 89.56 187 THR A CA 1
ATOM 1337 C C . THR A 1 187 ? 16.190 0.438 -32.324 1.00 89.56 187 THR A C 1
ATOM 1339 O O . THR A 1 187 ? 16.657 -0.487 -31.658 1.00 89.56 187 THR A O 1
ATOM 1342 N N . PRO A 1 188 ? 15.914 1.646 -31.795 1.00 91.69 188 PRO A N 1
ATOM 1343 C CA . PRO A 1 188 ? 16.127 1.935 -30.383 1.00 91.69 188 PRO A CA 1
ATOM 1344 C C . PRO A 1 188 ? 15.393 0.932 -29.496 1.00 91.69 188 PRO A C 1
ATOM 1346 O O . PRO A 1 188 ? 14.195 0.689 -29.663 1.00 91.69 188 PRO A O 1
ATOM 1349 N N . LEU A 1 189 ? 16.128 0.342 -28.560 1.00 93.62 189 LEU A N 1
ATOM 1350 C CA . LEU A 1 189 ? 15.591 -0.605 -27.602 1.00 93.62 189 LEU A CA 1
ATOM 1351 C C . LEU A 1 189 ? 14.632 0.117 -26.654 1.00 93.62 189 LEU A C 1
ATOM 1353 O O . LEU A 1 189 ? 14.914 1.218 -26.174 1.00 93.62 189 LEU A O 1
ATOM 1357 N N . THR A 1 190 ? 13.502 -0.517 -26.367 1.00 96.19 190 THR A N 1
ATOM 1358 C CA . THR A 1 190 ? 12.490 0.002 -25.444 1.00 96.19 190 THR A CA 1
ATOM 1359 C C . THR A 1 190 ? 11.942 -1.101 -24.546 1.00 96.19 190 THR A C 1
ATOM 1361 O O . THR A 1 190 ? 12.091 -2.292 -24.828 1.00 96.19 190 THR A O 1
ATOM 1364 N N . VAL A 1 191 ? 11.299 -0.699 -23.453 1.00 96.81 191 VAL A N 1
ATOM 1365 C CA . VAL A 1 191 ? 10.559 -1.575 -22.539 1.00 96.81 191 VAL A CA 1
ATOM 1366 C C . VAL A 1 191 ? 9.221 -0.932 -22.173 1.00 96.81 191 VAL A C 1
ATOM 1368 O O . VAL A 1 191 ? 9.137 0.272 -21.923 1.00 96.81 191 VAL A O 1
ATOM 1371 N N . THR A 1 192 ? 8.159 -1.732 -22.167 1.00 94.56 192 THR A N 1
ATOM 1372 C CA . THR A 1 192 ? 6.784 -1.238 -22.021 1.00 94.56 192 THR A CA 1
ATOM 1373 C C . THR A 1 192 ? 6.325 -1.282 -20.560 1.00 94.56 192 THR A C 1
ATOM 1375 O O . THR A 1 192 ? 6.324 -2.344 -19.940 1.00 94.56 192 THR A O 1
ATOM 1378 N N . SER A 1 193 ? 5.909 -0.133 -20.022 1.00 94.06 193 SER A N 1
ATOM 1379 C CA . SER A 1 193 ? 5.213 -0.005 -18.730 1.00 94.06 193 SER A CA 1
ATOM 1380 C C . SER A 1 193 ? 3.824 -0.665 -18.768 1.00 94.06 193 SER A C 1
ATOM 1382 O O . SER A 1 193 ? 3.240 -0.863 -19.834 1.00 94.06 193 SER A O 1
ATOM 1384 N N . SER A 1 194 ? 3.230 -0.950 -17.603 1.00 90.25 194 SER A N 1
ATOM 1385 C CA . SER A 1 194 ? 1.877 -1.537 -17.516 1.00 90.25 194 SER A CA 1
ATOM 1386 C C . SER A 1 194 ? 0.744 -0.638 -18.045 1.00 90.25 194 SER A C 1
ATOM 1388 O O . SER A 1 194 ? -0.362 -1.125 -18.260 1.00 90.25 194 SER A O 1
ATOM 1390 N N . ASP A 1 195 ? 1.002 0.651 -18.281 1.00 89.69 195 ASP A N 1
ATOM 1391 C CA . ASP A 1 195 ? 0.091 1.592 -18.951 1.00 89.69 195 ASP A CA 1
ATOM 1392 C C . ASP A 1 195 ? 0.165 1.535 -20.494 1.00 89.69 195 ASP A C 1
ATOM 1394 O O . ASP A 1 195 ? -0.613 2.199 -21.180 1.00 89.69 195 ASP A O 1
ATOM 1398 N N . GLY A 1 196 ? 1.082 0.733 -21.049 1.00 89.94 196 GLY A N 1
ATOM 1399 C CA . GLY A 1 196 ? 1.344 0.628 -22.484 1.00 89.94 196 GLY A CA 1
ATOM 1400 C C . GLY A 1 196 ? 2.366 1.632 -23.026 1.00 89.94 196 GLY A C 1
ATOM 1401 O O . GLY A 1 196 ? 2.608 1.636 -24.235 1.00 89.94 196 GLY A O 1
ATOM 1402 N N . HIS A 1 197 ? 2.985 2.472 -22.189 1.00 94.00 197 HIS A N 1
ATOM 1403 C CA . HIS A 1 197 ? 4.024 3.402 -22.629 1.00 94.00 197 HIS A CA 1
ATOM 1404 C C . HIS A 1 197 ? 5.370 2.689 -22.824 1.00 94.00 197 HIS A C 1
ATOM 1406 O O . HIS A 1 197 ? 5.859 2.009 -21.921 1.00 94.00 197 HIS A O 1
ATOM 1412 N N . ALA A 1 198 ? 5.983 2.853 -23.999 1.00 94.75 198 ALA A N 1
ATOM 1413 C CA . ALA A 1 198 ? 7.296 2.295 -24.316 1.00 94.75 198 ALA A CA 1
ATOM 1414 C C . ALA A 1 198 ? 8.405 3.286 -23.930 1.00 94.75 198 ALA A C 1
ATOM 1416 O O . ALA A 1 198 ? 8.552 4.338 -24.552 1.00 94.75 198 ALA A O 1
ATOM 1417 N N . ASN A 1 199 ? 9.191 2.941 -22.912 1.00 95.56 199 ASN A N 1
ATOM 1418 C CA . ASN A 1 199 ? 10.295 3.755 -22.413 1.00 95.56 199 ASN A CA 1
ATOM 1419 C C . ASN A 1 199 ? 11.594 3.360 -23.121 1.00 95.56 199 ASN A C 1
ATOM 1421 O O . ASN A 1 199 ? 11.910 2.173 -23.219 1.00 95.56 199 ASN A O 1
ATOM 1425 N N . GLY A 1 200 ? 12.342 4.350 -23.611 1.00 94.25 200 GLY A N 1
ATOM 1426 C CA . GLY A 1 200 ? 13.686 4.155 -24.161 1.00 94.25 200 GLY A CA 1
ATOM 1427 C C . GLY A 1 200 ? 14.759 4.089 -23.073 1.00 94.25 200 GLY A C 1
ATOM 1428 O O . GLY A 1 200 ? 14.531 4.495 -21.932 1.00 94.25 200 GLY A O 1
ATOM 1429 N N . PHE A 1 201 ? 15.939 3.596 -23.437 1.00 94.62 201 PHE A N 1
ATOM 1430 C CA . PHE A 1 201 ? 17.114 3.559 -22.564 1.00 94.62 201 PHE A CA 1
ATOM 1431 C C . PHE A 1 201 ? 17.999 4.797 -22.738 1.00 94.62 201 PHE A C 1
ATOM 1433 O O . PHE A 1 201 ? 18.140 5.320 -23.841 1.00 94.62 201 PHE A O 1
ATOM 1440 N N . THR A 1 202 ? 18.628 5.238 -21.648 1.00 92.06 202 THR A N 1
ATOM 1441 C CA . THR A 1 202 ? 19.629 6.316 -21.626 1.00 92.06 202 THR A CA 1
ATOM 1442 C C . THR A 1 202 ? 20.995 5.716 -21.305 1.00 92.06 202 THR A C 1
ATOM 1444 O O . THR A 1 202 ? 21.123 5.039 -20.284 1.00 92.06 202 THR A O 1
ATOM 1447 N N . SER A 1 203 ? 22.019 5.950 -22.135 1.00 90.38 203 SER A N 1
ATOM 1448 C CA . SER A 1 203 ? 23.390 5.522 -21.812 1.00 90.38 203 SER A CA 1
ATOM 1449 C C . SER A 1 203 ? 23.880 6.145 -20.498 1.00 90.38 203 SER A C 1
ATOM 1451 O O . SER A 1 203 ? 23.723 7.340 -20.241 1.00 90.38 203 SER A O 1
ATOM 1453 N N . THR A 1 204 ? 24.493 5.303 -19.670 1.00 90.19 204 THR A N 1
ATOM 1454 C CA . THR A 1 204 ? 25.201 5.653 -18.430 1.00 90.19 204 THR A CA 1
ATOM 1455 C C . THR A 1 204 ? 26.711 5.405 -18.537 1.00 90.19 204 THR A C 1
ATOM 1457 O O . THR A 1 204 ? 27.461 5.708 -17.608 1.00 90.19 204 THR A O 1
ATOM 1460 N N . GLY A 1 205 ? 27.162 4.865 -19.671 1.00 85.62 205 GLY A N 1
ATOM 1461 C CA . GLY A 1 205 ? 28.529 4.446 -19.961 1.00 85.62 205 GLY A CA 1
ATOM 1462 C C . GLY A 1 205 ? 28.639 3.841 -21.372 1.00 85.62 205 GLY A C 1
ATOM 1463 O O . GLY A 1 205 ? 27.627 3.726 -22.063 1.00 85.62 205 GLY A O 1
ATOM 1464 N N . PRO A 1 206 ? 29.852 3.457 -21.814 1.00 81.00 206 PRO A N 1
ATOM 1465 C CA . PRO A 1 206 ? 30.124 3.071 -23.206 1.00 81.00 206 PRO A CA 1
ATOM 1466 C C . PRO A 1 206 ? 29.420 1.785 -23.662 1.00 81.00 206 PRO A C 1
ATOM 1468 O O . PRO A 1 206 ? 29.168 1.628 -24.846 1.00 81.00 206 PRO A O 1
ATOM 1471 N N . ASP A 1 207 ? 29.099 0.888 -22.728 1.00 87.69 207 ASP A N 1
ATOM 1472 C CA . ASP A 1 207 ? 28.379 -0.366 -22.988 1.00 87.69 207 ASP A CA 1
ATOM 1473 C C . ASP A 1 207 ? 27.212 -0.549 -21.988 1.00 87.69 207 ASP A C 1
ATOM 1475 O O . ASP A 1 207 ? 26.720 -1.661 -21.784 1.00 87.69 207 ASP A O 1
ATOM 1479 N N . THR A 1 208 ? 26.802 0.522 -21.287 1.00 92.56 208 THR A N 1
ATOM 1480 C CA . THR A 1 208 ? 25.805 0.476 -20.200 1.00 92.56 208 THR A CA 1
ATOM 1481 C C . THR A 1 208 ? 24.700 1.509 -20.390 1.00 92.56 208 THR A C 1
ATOM 1483 O O . THR A 1 208 ? 24.975 2.676 -20.675 1.00 92.56 208 THR A O 1
ATOM 1486 N N . ALA A 1 209 ? 23.445 1.112 -20.180 1.00 94.12 209 ALA A N 1
ATOM 1487 C CA . ALA A 1 209 ? 22.302 2.015 -20.286 1.00 94.12 209 ALA A CA 1
ATOM 1488 C C . ALA A 1 209 ? 21.162 1.639 -19.334 1.00 94.12 209 ALA A C 1
ATOM 1490 O O . ALA A 1 209 ? 20.955 0.465 -19.025 1.00 94.12 209 ALA A O 1
ATOM 1491 N N . GLU A 1 210 ? 20.396 2.634 -18.892 1.00 96.69 210 GLU A N 1
ATOM 1492 C CA . GLU A 1 210 ? 19.334 2.449 -17.901 1.00 96.69 210 GLU A CA 1
ATOM 1493 C C . GLU A 1 210 ? 18.014 3.119 -18.301 1.00 96.69 210 GLU A C 1
ATOM 1495 O O . GLU A 1 210 ? 17.975 4.037 -19.125 1.00 96.69 210 GLU A O 1
ATOM 1500 N N . THR A 1 211 ? 16.912 2.640 -17.725 1.00 97.06 211 THR A N 1
ATOM 1501 C CA . THR A 1 211 ? 15.575 3.236 -17.854 1.00 97.06 211 THR A CA 1
ATOM 1502 C C . THR A 1 211 ? 14.704 2.896 -16.644 1.00 97.06 211 THR A C 1
ATOM 1504 O O . THR A 1 211 ? 15.066 2.032 -15.841 1.00 97.06 211 THR A O 1
ATOM 1507 N N . THR A 1 212 ? 13.549 3.548 -16.520 1.00 97.19 212 THR A N 1
ATOM 1508 C CA . THR A 1 212 ? 12.601 3.348 -15.415 1.00 97.19 212 THR A CA 1
ATOM 1509 C C . THR A 1 212 ? 11.206 3.068 -15.960 1.00 97.19 212 THR A C 1
ATOM 1511 O O . THR A 1 212 ? 10.736 3.786 -16.840 1.00 97.19 212 THR A O 1
ATOM 1514 N N . ILE A 1 213 ? 10.522 2.061 -15.411 1.00 96.75 213 ILE A N 1
ATOM 1515 C CA . ILE A 1 213 ? 9.133 1.724 -15.757 1.00 96.75 213 ILE A CA 1
ATOM 1516 C C . ILE A 1 213 ? 8.245 1.584 -14.519 1.00 96.75 213 ILE A C 1
ATOM 1518 O O . ILE A 1 213 ? 8.710 1.268 -13.418 1.00 96.75 213 ILE A O 1
ATOM 1522 N N . THR A 1 214 ? 6.940 1.742 -14.735 1.00 95.31 214 THR A N 1
ATOM 1523 C CA . THR A 1 214 ? 5.910 1.466 -13.728 1.00 95.31 214 THR A CA 1
ATOM 1524 C C . THR A 1 214 ? 5.190 0.168 -14.076 1.00 95.31 214 THR A C 1
ATOM 1526 O O . THR A 1 214 ? 4.696 -0.004 -15.194 1.00 95.31 214 THR A O 1
ATOM 1529 N N . LEU A 1 215 ? 5.112 -0.735 -13.102 1.00 94.06 215 LEU A N 1
ATOM 1530 C CA . LEU A 1 215 ? 4.380 -1.994 -13.173 1.00 94.06 215 LEU A CA 1
ATOM 1531 C C . LEU A 1 215 ? 3.161 -1.944 -12.242 1.00 94.06 215 LEU A C 1
ATOM 1533 O O . LEU A 1 215 ? 3.201 -1.305 -11.194 1.00 94.06 215 LEU A O 1
ATOM 1537 N N . THR A 1 216 ? 2.074 -2.619 -12.615 1.00 89.50 216 THR A N 1
ATOM 1538 C CA . THR A 1 216 ? 0.850 -2.716 -11.789 1.00 89.50 216 THR A CA 1
ATOM 1539 C C . THR A 1 216 ? 0.864 -3.865 -10.780 1.00 89.50 216 THR A C 1
ATOM 1541 O O . THR A 1 216 ? -0.036 -3.944 -9.950 1.00 89.50 216 THR A O 1
ATOM 1544 N N . ASP A 1 217 ? 1.827 -4.783 -10.880 1.00 87.56 217 ASP A N 1
ATOM 1545 C CA . ASP A 1 217 ? 1.882 -6.012 -10.084 1.00 87.56 217 ASP A CA 1
ATOM 1546 C C . ASP A 1 217 ? 3.321 -6.253 -9.574 1.00 87.56 217 ASP A C 1
ATOM 1548 O O . ASP A 1 217 ? 4.207 -6.560 -10.385 1.00 87.56 217 ASP A O 1
ATOM 1552 N N . PRO A 1 218 ? 3.584 -6.151 -8.253 1.00 84.88 218 PRO A N 1
ATOM 1553 C CA . PRO A 1 218 ? 4.907 -6.382 -7.669 1.00 84.88 218 PRO A CA 1
ATOM 1554 C C . PRO A 1 218 ? 5.291 -7.871 -7.631 1.00 84.88 218 PRO A C 1
ATOM 1556 O O . PRO A 1 218 ? 6.405 -8.225 -7.251 1.00 84.88 218 PRO A O 1
ATOM 1559 N N . THR A 1 219 ? 4.398 -8.781 -8.032 1.00 88.25 219 THR A N 1
ATOM 1560 C CA . THR A 1 219 ? 4.725 -10.200 -8.204 1.00 88.25 219 THR A CA 1
ATOM 1561 C C . THR A 1 219 ? 5.358 -10.503 -9.564 1.00 88.25 219 THR A C 1
ATOM 1563 O O . THR A 1 219 ? 5.940 -11.581 -9.705 1.00 88.25 219 THR A O 1
ATOM 1566 N N . THR A 1 220 ? 5.333 -9.561 -10.523 1.00 92.62 220 THR A N 1
ATOM 1567 C CA . THR A 1 220 ? 5.933 -9.682 -11.868 1.00 92.62 220 THR A CA 1
ATOM 1568 C C . THR A 1 220 ? 7.368 -10.211 -11.798 1.00 92.62 220 THR A C 1
ATOM 1570 O O . THR A 1 220 ? 8.221 -9.601 -11.160 1.00 92.62 220 THR A O 1
ATOM 1573 N N . LYS A 1 221 ? 7.652 -11.350 -12.447 1.00 95.19 221 LYS A N 1
ATOM 1574 C CA . LYS A 1 221 ? 8.967 -12.028 -12.364 1.00 95.19 221 LYS A CA 1
ATOM 1575 C C . LYS A 1 221 ? 9.925 -11.721 -13.507 1.00 95.19 221 LYS A C 1
ATOM 1577 O O . LYS A 1 221 ? 11.122 -11.942 -13.359 1.00 95.19 221 LYS A O 1
ATOM 1582 N N . THR A 1 222 ? 9.416 -11.220 -14.626 1.00 95.81 222 THR A N 1
ATOM 1583 C CA . THR A 1 222 ? 10.213 -10.895 -15.811 1.00 95.81 222 THR A CA 1
ATOM 1584 C C . THR A 1 222 ? 9.617 -9.713 -16.555 1.00 95.81 222 THR A C 1
ATOM 1586 O O . THR A 1 222 ? 8.394 -9.593 -16.627 1.00 95.81 222 THR A O 1
ATOM 1589 N N . ILE A 1 223 ? 10.473 -8.925 -17.194 1.00 96.06 223 ILE A N 1
ATOM 1590 C CA . ILE A 1 223 ? 10.104 -7.947 -18.224 1.00 96.06 223 ILE A CA 1
ATOM 1591 C C . ILE A 1 223 ? 10.628 -8.408 -19.588 1.00 96.06 223 ILE A C 1
ATOM 1593 O O . ILE A 1 223 ? 11.610 -9.148 -19.655 1.00 96.06 223 ILE A O 1
ATOM 1597 N N . THR A 1 224 ? 10.004 -7.951 -20.672 1.00 96.00 224 THR A N 1
ATOM 1598 C CA . THR A 1 224 ? 10.457 -8.215 -22.046 1.00 96.00 224 THR A CA 1
ATOM 1599 C C . THR A 1 224 ? 10.747 -6.892 -22.748 1.00 96.00 224 THR A C 1
ATOM 1601 O O . THR A 1 224 ? 9.941 -5.963 -22.692 1.00 96.00 224 THR A O 1
ATOM 1604 N N . LEU A 1 225 ? 11.914 -6.809 -23.382 1.00 96.31 225 LEU A N 1
ATOM 1605 C CA . LEU A 1 225 ? 12.377 -5.658 -24.153 1.00 96.31 225 LEU A CA 1
ATOM 1606 C C . LEU A 1 225 ? 11.910 -5.776 -25.618 1.00 96.31 225 LEU A C 1
ATOM 1608 O O . LEU A 1 225 ? 11.469 -6.839 -26.060 1.00 96.31 225 LEU A O 1
ATOM 1612 N N . SER A 1 226 ? 12.002 -4.698 -26.397 1.00 95.00 226 SER A N 1
ATOM 1613 C CA . SER A 1 226 ? 11.474 -4.650 -27.773 1.00 95.00 226 SER A CA 1
ATOM 1614 C C . SER A 1 226 ? 12.200 -5.534 -28.800 1.00 95.00 226 SER A C 1
ATOM 1616 O O . SER A 1 226 ? 11.677 -5.735 -29.894 1.00 95.00 226 SER A O 1
ATOM 1618 N N . ASP A 1 227 ? 13.372 -6.075 -28.466 1.00 92.19 227 ASP A N 1
ATOM 1619 C CA . ASP A 1 227 ? 14.093 -7.111 -29.227 1.00 92.19 227 ASP A CA 1
ATOM 1620 C C . ASP A 1 227 ? 13.603 -8.547 -28.911 1.00 92.19 227 ASP A C 1
ATOM 1622 O O . ASP A 1 227 ? 13.984 -9.499 -29.592 1.00 92.19 227 ASP A O 1
ATOM 1626 N N . GLY A 1 228 ? 12.752 -8.715 -27.891 1.00 93.19 228 GLY A N 1
ATOM 1627 C CA . GLY A 1 228 ? 12.313 -10.005 -27.349 1.00 93.19 228 GLY A CA 1
ATOM 1628 C C . GLY A 1 228 ? 13.171 -10.541 -26.194 1.00 93.19 228 GLY A C 1
ATOM 1629 O O . GLY A 1 228 ? 12.817 -11.566 -25.601 1.00 93.19 228 GLY A O 1
ATOM 1630 N N . THR A 1 229 ? 14.263 -9.864 -25.825 1.00 94.06 229 THR A N 1
ATOM 1631 C CA . THR A 1 229 ? 15.090 -10.214 -24.663 1.00 94.06 229 THR A CA 1
ATOM 1632 C C . THR A 1 229 ? 14.251 -10.124 -23.394 1.00 94.06 229 THR A C 1
ATOM 1634 O O . THR A 1 229 ? 13.518 -9.162 -23.175 1.00 94.06 229 THR A O 1
ATOM 1637 N N . THR A 1 230 ? 14.335 -11.150 -22.548 1.00 96.56 230 THR A N 1
ATOM 1638 C CA . THR A 1 230 ? 13.550 -11.247 -21.311 1.00 96.56 230 THR A CA 1
ATOM 1639 C C . THR A 1 230 ? 14.482 -11.190 -20.107 1.00 96.56 230 THR A C 1
ATOM 1641 O O . THR A 1 230 ? 15.367 -12.035 -19.978 1.00 96.56 230 THR A O 1
ATOM 1644 N N . LEU A 1 231 ? 14.283 -10.202 -19.232 1.00 97.00 231 LEU A N 1
ATOM 1645 C CA . LEU A 1 231 ? 15.099 -9.978 -18.036 1.00 97.00 231 LEU A CA 1
ATOM 1646 C C . LEU A 1 231 ? 14.323 -10.388 -16.772 1.00 97.00 231 LEU A C 1
ATOM 1648 O O . LEU A 1 231 ? 13.136 -10.062 -16.679 1.00 97.00 231 LEU A O 1
ATOM 1652 N N . PRO A 1 232 ? 14.950 -11.067 -15.793 1.00 97.38 232 PRO A N 1
ATOM 1653 C CA . PRO A 1 232 ? 14.335 -11.332 -14.494 1.00 97.38 232 PRO A CA 1
ATOM 1654 C C . PRO A 1 232 ? 14.217 -10.038 -13.679 1.00 97.38 232 PRO A C 1
ATOM 1656 O O . PRO A 1 232 ? 15.104 -9.193 -13.749 1.00 97.38 232 PRO A O 1
ATOM 1659 N N . VAL A 1 233 ? 13.145 -9.891 -12.895 1.00 97.19 233 VAL A N 1
ATOM 1660 C CA . VAL A 1 233 ? 12.964 -8.756 -11.972 1.00 97.19 233 VAL A CA 1
ATOM 1661 C C . VAL A 1 233 ? 13.313 -9.185 -10.549 1.00 97.19 233 VAL A C 1
ATOM 1663 O O . VAL A 1 233 ? 12.631 -10.031 -9.963 1.00 97.19 233 VAL A O 1
ATOM 1666 N N . GLU A 1 234 ? 14.348 -8.573 -9.983 1.00 96.12 234 GLU A N 1
ATOM 1667 C CA . GLU A 1 234 ? 14.708 -8.687 -8.571 1.00 96.12 234 GLU A CA 1
ATOM 1668 C C . GLU A 1 234 ? 14.050 -7.531 -7.805 1.00 96.12 234 GLU A C 1
ATOM 1670 O O . GLU A 1 234 ? 14.463 -6.376 -7.910 1.00 96.12 234 GLU A O 1
ATOM 1675 N N . TRP A 1 235 ? 12.976 -7.832 -7.072 1.00 94.25 235 TRP A N 1
ATOM 1676 C CA . TRP A 1 235 ? 12.292 -6.873 -6.199 1.00 94.25 235 TRP A CA 1
ATOM 1677 C C . TRP A 1 235 ? 12.991 -6.783 -4.840 1.00 94.25 235 TRP A C 1
ATOM 1679 O O . TRP A 1 235 ? 13.516 -7.777 -4.346 1.00 94.25 235 TRP A O 1
ATOM 1689 N N . GLN A 1 236 ? 12.957 -5.606 -4.214 1.00 92.00 236 GLN A N 1
ATOM 1690 C CA . GLN A 1 236 ? 13.411 -5.433 -2.834 1.00 92.00 236 GLN A CA 1
ATOM 1691 C C . GLN A 1 236 ? 12.442 -6.121 -1.860 1.00 92.00 236 GLN A C 1
ATOM 1693 O O . GLN A 1 236 ? 11.227 -5.951 -1.979 1.00 92.00 236 GLN A O 1
ATOM 1698 N N . ASP A 1 237 ? 12.987 -6.851 -0.879 1.00 87.12 237 ASP A N 1
ATOM 1699 C CA . ASP A 1 237 ? 12.210 -7.625 0.107 1.00 87.12 237 ASP A CA 1
ATOM 1700 C C . ASP A 1 237 ? 11.254 -6.759 0.949 1.00 87.12 237 ASP A C 1
ATOM 1702 O O . ASP A 1 237 ? 10.199 -7.228 1.370 1.00 87.12 237 ASP A O 1
ATOM 1706 N N . THR A 1 238 ? 11.611 -5.493 1.190 1.00 89.00 238 THR A N 1
ATOM 1707 C CA . THR A 1 238 ? 10.867 -4.576 2.065 1.00 89.00 238 THR A CA 1
ATOM 1708 C C . THR A 1 238 ? 10.274 -3.415 1.257 1.00 89.00 238 THR A C 1
ATOM 1710 O O . THR A 1 238 ? 11.023 -2.510 0.872 1.00 89.00 238 THR A O 1
ATOM 1713 N N . PRO A 1 239 ? 8.953 -3.373 0.994 1.00 90.69 239 PRO A N 1
ATOM 1714 C CA . PRO A 1 239 ? 8.313 -2.200 0.402 1.00 90.69 239 PRO A CA 1
ATOM 1715 C C . PRO A 1 239 ? 8.420 -0.947 1.282 1.00 90.69 239 PRO A C 1
ATOM 1717 O O . PRO A 1 239 ? 8.466 -0.997 2.510 1.00 90.69 239 PRO A O 1
ATOM 1720 N N . THR A 1 240 ? 8.375 0.219 0.638 1.00 90.19 240 THR A N 1
ATOM 1721 C CA . THR A 1 240 ? 8.214 1.506 1.325 1.00 90.19 240 THR A CA 1
ATOM 1722 C C . THR A 1 240 ? 6.734 1.771 1.593 1.00 90.19 240 THR A C 1
ATOM 1724 O O . THR A 1 240 ? 5.925 1.769 0.664 1.00 90.19 240 THR A O 1
ATOM 1727 N N . LEU A 1 241 ? 6.387 2.032 2.855 1.00 88.25 241 LEU A N 1
ATOM 1728 C CA . LEU A 1 241 ? 5.042 2.416 3.286 1.00 88.25 241 LEU A CA 1
ATOM 1729 C C . LEU A 1 241 ? 4.973 3.940 3.464 1.00 88.25 241 LEU A C 1
ATOM 1731 O O . LEU A 1 241 ? 5.654 4.488 4.329 1.00 88.25 241 LEU A O 1
ATOM 1735 N N . THR A 1 242 ? 4.141 4.623 2.674 1.00 91.25 242 THR A N 1
ATOM 1736 C CA . THR A 1 242 ? 4.000 6.091 2.720 1.00 91.25 242 THR A CA 1
ATOM 1737 C C . THR A 1 242 ? 2.560 6.493 3.055 1.00 91.25 242 THR A C 1
ATOM 1739 O O . THR A 1 242 ? 1.655 6.154 2.288 1.00 91.25 242 THR A O 1
ATOM 1742 N N . PRO A 1 243 ? 2.303 7.240 4.148 1.00 91.06 243 PRO A N 1
ATOM 1743 C CA . PRO A 1 243 ? 0.980 7.789 4.448 1.00 91.06 243 PRO A CA 1
ATOM 1744 C C . PRO A 1 243 ? 0.446 8.669 3.316 1.00 91.06 243 PRO A C 1
ATOM 1746 O O . PRO A 1 243 ? 1.137 9.566 2.830 1.00 91.06 243 PRO A O 1
ATOM 1749 N N . ASN A 1 244 ? -0.803 8.444 2.909 1.00 88.00 244 ASN A N 1
ATOM 1750 C CA . ASN A 1 244 ? -1.492 9.341 1.988 1.00 88.00 244 ASN A CA 1
ATOM 1751 C C . ASN A 1 244 ? -1.787 10.681 2.712 1.00 88.00 244 ASN A C 1
ATOM 1753 O O . ASN A 1 244 ? -2.340 10.635 3.815 1.00 88.00 244 ASN A O 1
ATOM 1757 N N . PRO A 1 245 ? -1.479 11.857 2.120 1.00 82.75 245 PRO A N 1
ATOM 1758 C CA . PRO A 1 245 ? -1.771 13.172 2.705 1.00 82.75 245 PRO A CA 1
ATOM 1759 C C . PRO A 1 245 ? -3.220 13.385 3.168 1.00 82.75 245 PRO A C 1
ATOM 1761 O O . PRO A 1 245 ? -3.444 14.129 4.120 1.00 82.75 245 PRO A O 1
ATOM 1764 N N . ASP A 1 246 ? -4.191 12.704 2.553 1.00 83.12 246 ASP A N 1
ATOM 1765 C CA . ASP A 1 246 ? -5.605 12.762 2.942 1.00 83.12 246 ASP A CA 1
ATOM 1766 C C . ASP A 1 246 ? -5.920 11.982 4.240 1.00 83.12 246 ASP A C 1
ATOM 1768 O O . ASP A 1 246 ? -7.081 11.900 4.636 1.00 83.12 246 ASP A O 1
ATOM 1772 N N . GLY A 1 247 ? -4.933 11.332 4.874 1.00 83.94 247 GLY A N 1
ATOM 1773 C CA . GLY A 1 247 ? -5.100 10.510 6.086 1.00 83.94 247 GLY A CA 1
ATOM 1774 C C . GLY A 1 247 ? -5.896 9.214 5.875 1.00 83.94 247 GLY A C 1
ATOM 1775 O O . GLY A 1 247 ? -6.260 8.536 6.832 1.00 83.94 247 GLY A O 1
ATOM 1776 N N . ASN A 1 248 ? -6.192 8.864 4.622 1.00 83.75 248 ASN A N 1
ATOM 1777 C CA . ASN A 1 248 ? -7.192 7.860 4.251 1.00 83.75 248 ASN A CA 1
ATOM 1778 C C . ASN A 1 248 ? -6.619 6.471 3.891 1.00 83.75 248 ASN A C 1
ATOM 1780 O O . ASN A 1 248 ? -7.385 5.577 3.518 1.00 83.75 248 ASN A O 1
ATOM 1784 N N . GLY A 1 249 ? -5.300 6.280 3.955 1.00 89.94 249 GLY A N 1
ATOM 1785 C CA . GLY A 1 249 ? -4.633 5.018 3.626 1.00 89.94 249 GLY A CA 1
ATOM 1786 C C . GLY A 1 249 ? -3.118 5.161 3.473 1.00 89.94 249 GLY A C 1
ATOM 1787 O O . GLY A 1 249 ? -2.552 6.232 3.702 1.00 89.94 249 GLY A O 1
ATOM 1788 N N . LEU A 1 250 ? -2.479 4.079 3.035 1.00 90.25 250 LEU A N 1
ATOM 1789 C CA . LEU A 1 250 ? -1.039 3.955 2.816 1.00 90.25 250 LEU A CA 1
ATOM 1790 C C . LEU A 1 250 ? -0.746 3.619 1.359 1.00 90.25 250 LEU A C 1
ATOM 1792 O O . LEU A 1 250 ? -1.289 2.657 0.824 1.00 90.25 250 LEU A O 1
ATOM 1796 N N . THR A 1 251 ? 0.158 4.355 0.728 1.00 91.38 251 THR A N 1
ATOM 1797 C CA . THR A 1 251 ? 0.758 3.925 -0.535 1.00 91.38 251 THR A CA 1
ATOM 1798 C C . THR A 1 251 ? 1.875 2.936 -0.221 1.00 91.38 251 THR A C 1
ATOM 1800 O O . THR A 1 251 ? 2.939 3.334 0.256 1.00 91.38 251 THR A O 1
ATOM 1803 N N . ILE A 1 252 ? 1.638 1.654 -0.498 1.00 90.06 252 ILE A N 1
ATOM 1804 C CA . ILE A 1 252 ? 2.687 0.629 -0.528 1.00 90.06 252 ILE A CA 1
ATOM 1805 C C . ILE A 1 252 ? 3.443 0.802 -1.842 1.00 90.06 252 ILE A C 1
ATOM 1807 O O . ILE A 1 252 ? 2.818 0.879 -2.899 1.00 90.06 252 ILE A O 1
ATOM 1811 N N . THR A 1 253 ? 4.772 0.885 -1.787 1.00 92.75 253 THR A N 1
ATOM 1812 C CA . THR A 1 253 ? 5.640 1.021 -2.965 1.00 92.75 253 THR A CA 1
ATOM 1813 C C . THR A 1 253 ? 6.726 -0.046 -2.945 1.00 92.75 253 THR A C 1
ATOM 1815 O O . THR A 1 253 ? 7.628 -0.006 -2.108 1.00 92.75 253 THR A O 1
ATOM 1818 N N . HIS A 1 254 ? 6.664 -0.974 -3.894 1.00 93.25 254 HIS A N 1
ATOM 1819 C CA . HIS A 1 254 ? 7.748 -1.903 -4.193 1.00 93.25 254 HIS A CA 1
ATOM 1820 C C . HIS A 1 254 ? 8.658 -1.291 -5.257 1.00 93.25 254 HIS A C 1
ATOM 1822 O O . HIS A 1 254 ? 8.189 -0.684 -6.225 1.00 93.25 254 HIS A O 1
ATOM 1828 N N . THR A 1 255 ? 9.961 -1.491 -5.096 1.00 95.75 255 THR A N 1
ATOM 1829 C CA . THR A 1 255 ? 10.973 -1.166 -6.106 1.00 95.75 255 THR A CA 1
ATOM 1830 C C . THR A 1 255 ? 11.771 -2.419 -6.438 1.00 95.75 255 THR A C 1
ATOM 1832 O O . THR A 1 255 ? 11.881 -3.332 -5.617 1.00 95.75 255 THR A O 1
ATOM 1835 N N . GLY A 1 256 ? 12.292 -2.491 -7.655 1.00 96.38 256 GLY A N 1
ATOM 1836 C CA . GLY A 1 256 ? 13.061 -3.627 -8.142 1.00 96.38 256 GLY A CA 1
ATOM 1837 C C . GLY A 1 256 ? 13.942 -3.246 -9.320 1.00 96.38 256 GLY A C 1
ATOM 1838 O O . GLY A 1 256 ? 13.830 -2.148 -9.870 1.00 96.38 256 GLY A O 1
ATOM 1839 N N . THR A 1 257 ? 14.826 -4.157 -9.696 1.00 97.50 257 THR A N 1
ATOM 1840 C CA . THR A 1 257 ? 15.757 -3.996 -10.813 1.00 97.50 257 THR A CA 1
ATOM 1841 C C . THR A 1 257 ? 15.766 -5.243 -11.677 1.00 97.50 257 THR A C 1
ATOM 1843 O O . THR A 1 257 ? 15.795 -6.361 -11.165 1.00 97.50 257 THR A O 1
ATOM 1846 N N . ALA A 1 258 ? 15.776 -5.051 -12.991 1.00 97.69 258 ALA A N 1
ATOM 1847 C CA . ALA A 1 258 ? 15.938 -6.118 -13.965 1.00 97.69 258 ALA A CA 1
ATOM 1848 C C . ALA A 1 258 ? 17.135 -5.810 -14.864 1.00 97.69 258 ALA A C 1
ATOM 1850 O O . ALA A 1 258 ? 17.127 -4.816 -15.591 1.00 97.69 258 ALA A O 1
ATOM 1851 N N . THR A 1 259 ? 18.161 -6.658 -14.808 1.00 97.06 259 THR A N 1
ATOM 1852 C CA . THR A 1 259 ? 19.460 -6.399 -15.443 1.00 97.06 259 THR A CA 1
ATOM 1853 C C . THR A 1 259 ? 19.878 -7.570 -16.321 1.00 97.06 259 THR A C 1
ATOM 1855 O O . THR A 1 259 ? 19.708 -8.729 -15.945 1.00 97.06 259 THR A O 1
ATOM 1858 N N . GLY A 1 260 ? 20.466 -7.283 -17.481 1.00 95.81 260 GLY A N 1
ATOM 1859 C CA . GLY A 1 260 ? 21.060 -8.308 -18.338 1.00 95.81 260 GLY A CA 1
ATOM 1860 C C . GLY A 1 260 ? 21.763 -7.741 -19.563 1.00 95.81 260 GLY A C 1
ATOM 1861 O O . GLY A 1 260 ? 21.917 -6.528 -19.698 1.00 95.81 260 GLY A O 1
ATOM 1862 N N . ASP A 1 261 ? 22.203 -8.640 -20.439 1.00 94.25 261 ASP A N 1
ATOM 1863 C CA . ASP A 1 261 ? 22.872 -8.298 -21.692 1.00 94.25 261 ASP A CA 1
ATOM 1864 C C . ASP A 1 261 ? 21.902 -8.428 -22.883 1.00 94.25 261 ASP A C 1
ATOM 1866 O O . ASP A 1 261 ? 21.171 -9.412 -23.004 1.00 94.25 261 ASP A O 1
ATOM 1870 N N . THR A 1 262 ? 21.919 -7.442 -23.776 1.00 90.62 262 THR A N 1
ATOM 1871 C CA . THR A 1 262 ? 21.225 -7.403 -25.079 1.00 90.62 262 THR A CA 1
ATOM 1872 C C . THR A 1 262 ? 22.258 -7.112 -26.179 1.00 90.62 262 THR A C 1
ATOM 1874 O O . THR A 1 262 ? 23.457 -6.976 -25.910 1.00 90.62 262 THR A O 1
ATOM 1877 N N . SER A 1 263 ? 21.865 -7.090 -27.450 1.00 85.25 263 SER A N 1
ATOM 1878 C CA . S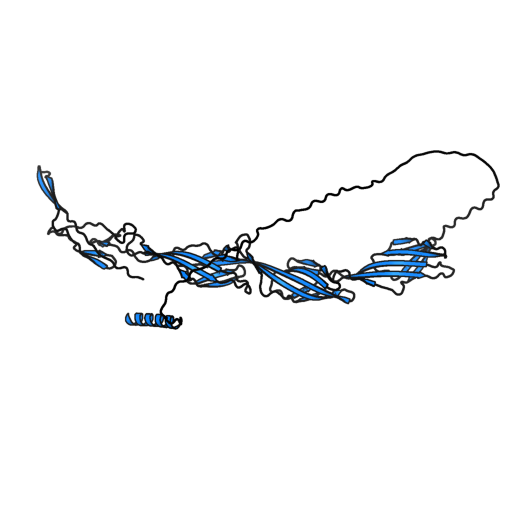ER A 1 263 ? 22.769 -6.796 -28.564 1.00 85.25 263 SER A CA 1
ATOM 1879 C C . SER A 1 263 ? 22.054 -6.053 -29.685 1.00 85.25 263 SER A C 1
ATOM 1881 O O . SER A 1 263 ? 20.905 -6.331 -30.018 1.00 85.25 263 SER A O 1
ATOM 1883 N N . SER A 1 264 ? 22.763 -5.099 -30.274 1.00 82.06 264 SER A N 1
ATOM 1884 C CA . SER A 1 264 ? 22.318 -4.370 -31.460 1.00 82.06 264 SER A CA 1
ATOM 1885 C C . SER A 1 264 ? 22.441 -5.224 -32.732 1.00 82.06 264 SER A C 1
ATOM 1887 O O . SER A 1 264 ? 23.036 -6.304 -32.732 1.00 82.06 264 SER A O 1
ATOM 1889 N N . VAL A 1 265 ? 21.854 -4.743 -33.834 1.00 77.31 265 VAL A N 1
ATOM 1890 C CA . VAL A 1 265 ? 21.720 -5.485 -35.106 1.00 77.31 265 VAL A CA 1
ATOM 1891 C C . VAL A 1 265 ? 23.055 -5.919 -35.743 1.00 77.31 265 VAL A C 1
ATOM 1893 O O . VAL A 1 265 ? 23.069 -6.829 -36.570 1.00 77.31 265 VAL A O 1
ATOM 1896 N N . ASP A 1 266 ? 24.176 -5.299 -35.366 1.00 76.31 266 ASP A N 1
ATOM 1897 C CA . ASP A 1 266 ? 25.521 -5.584 -35.884 1.00 76.31 266 ASP A CA 1
ATOM 1898 C C . ASP A 1 266 ? 26.364 -6.515 -34.981 1.00 76.31 266 ASP A C 1
ATOM 1900 O O . ASP A 1 266 ? 27.482 -6.885 -35.362 1.00 76.31 266 ASP A O 1
ATOM 1904 N N . GLY A 1 267 ? 25.839 -6.873 -33.801 1.00 80.12 267 GLY A N 1
ATOM 1905 C CA . GLY A 1 267 ? 26.493 -7.695 -32.782 1.00 80.12 267 GLY A CA 1
ATOM 1906 C C . GLY A 1 267 ? 27.158 -6.947 -31.615 1.00 80.12 267 GLY A C 1
ATOM 1907 O O . GLY A 1 267 ? 27.674 -7.622 -30.724 1.00 80.12 267 GLY A O 1
ATOM 1908 N N . HIS A 1 268 ? 27.158 -5.609 -31.561 1.00 82.38 268 HIS A N 1
ATOM 1909 C CA . HIS A 1 268 ? 27.654 -4.877 -30.385 1.00 82.38 268 HIS A CA 1
ATOM 1910 C C . HIS A 1 268 ? 26.714 -5.078 -29.177 1.00 82.38 268 HIS A C 1
ATOM 1912 O O . HIS A 1 268 ? 25.486 -4.985 -29.311 1.00 82.38 268 HIS A O 1
ATOM 1918 N N . GLN A 1 269 ? 27.294 -5.399 -28.012 1.00 87.50 269 GLN A N 1
ATOM 1919 C CA . GLN A 1 269 ? 26.584 -5.868 -26.817 1.00 87.50 269 GLN A CA 1
ATOM 1920 C C . GLN A 1 269 ? 26.392 -4.762 -25.776 1.00 87.50 269 GLN A C 1
ATOM 1922 O O . GLN A 1 269 ? 27.320 -4.019 -25.483 1.00 87.50 269 GLN A O 1
ATOM 1927 N N . TRP A 1 270 ? 25.213 -4.735 -25.155 1.00 89.75 270 TRP A N 1
ATOM 1928 C CA . TRP A 1 270 ? 24.823 -3.742 -24.154 1.00 89.75 270 TRP A CA 1
ATOM 1929 C C . TRP A 1 270 ? 24.432 -4.400 -22.836 1.00 89.75 270 TRP A C 1
ATOM 1931 O O . TRP A 1 270 ? 23.584 -5.292 -22.828 1.00 89.75 270 TRP A O 1
ATOM 1941 N N . ARG A 1 271 ? 24.948 -3.886 -21.718 1.00 94.19 271 ARG A N 1
ATOM 1942 C CA . ARG A 1 271 ? 24.412 -4.131 -20.373 1.00 94.19 271 ARG A CA 1
ATOM 1943 C C . ARG A 1 271 ? 23.274 -3.147 -20.113 1.00 94.19 271 ARG A C 1
ATOM 1945 O O . ARG A 1 271 ? 23.506 -1.940 -20.054 1.00 94.19 271 ARG A O 1
ATOM 1952 N N . VAL A 1 272 ? 22.062 -3.648 -19.913 1.00 96.25 272 VAL A N 1
ATOM 1953 C CA . VAL A 1 272 ? 20.890 -2.813 -19.618 1.00 96.25 272 VAL A CA 1
ATOM 1954 C C . VAL A 1 272 ? 20.359 -3.056 -18.209 1.00 96.25 272 VAL A C 1
ATOM 1956 O O . VAL A 1 272 ? 20.240 -4.208 -17.790 1.00 96.25 272 VAL A O 1
ATOM 1959 N N . THR A 1 273 ? 20.013 -1.974 -17.506 1.00 97.81 273 THR A N 1
ATOM 1960 C CA . THR A 1 273 ? 19.283 -1.989 -16.225 1.00 97.81 273 THR A CA 1
ATOM 1961 C C . THR A 1 273 ? 17.900 -1.370 -16.424 1.00 97.81 273 THR A C 1
ATOM 1963 O O . THR A 1 273 ? 17.777 -0.260 -16.942 1.00 97.81 273 THR A O 1
ATOM 1966 N N . VAL A 1 274 ? 16.847 -2.042 -15.970 1.00 97.88 274 VAL A N 1
ATOM 1967 C CA . VAL A 1 274 ? 15.499 -1.471 -15.876 1.00 97.88 274 VAL A CA 1
ATOM 1968 C C . VAL A 1 274 ? 15.119 -1.348 -14.408 1.00 97.88 274 VAL A C 1
ATOM 1970 O O . VAL A 1 274 ? 14.976 -2.354 -13.712 1.00 97.88 274 VAL A O 1
ATOM 1973 N N . HIS A 1 275 ? 14.931 -0.116 -13.947 1.00 97.75 275 HIS A N 1
ATOM 1974 C CA . HIS A 1 275 ? 14.400 0.187 -12.621 1.00 97.75 275 HIS A CA 1
ATOM 1975 C C . HIS A 1 275 ? 12.874 0.064 -12.662 1.00 97.75 275 HIS A C 1
ATOM 1977 O O . HIS A 1 275 ? 12.203 0.752 -13.432 1.00 97.75 275 HIS A O 1
ATOM 1983 N N . THR A 1 276 ? 12.301 -0.819 -11.850 1.00 96.94 276 THR A N 1
ATOM 1984 C CA . THR A 1 276 ? 10.858 -1.087 -11.820 1.00 96.94 276 THR A CA 1
ATOM 1985 C C . THR A 1 276 ? 10.243 -0.551 -10.536 1.00 96.94 276 THR A C 1
ATOM 1987 O O . THR A 1 276 ? 10.709 -0.878 -9.445 1.00 96.94 276 THR A O 1
ATOM 1990 N N . THR A 1 277 ? 9.158 0.216 -10.639 1.00 96.25 277 THR A N 1
ATOM 1991 C CA . THR A 1 277 ? 8.346 0.623 -9.479 1.00 96.25 277 THR A CA 1
ATOM 1992 C C . THR A 1 277 ? 6.934 0.064 -9.607 1.00 96.25 277 THR A C 1
ATOM 1994 O O . THR A 1 277 ? 6.349 0.113 -10.685 1.00 96.25 277 THR A O 1
ATOM 1997 N N . SER A 1 278 ? 6.366 -0.437 -8.513 1.00 93.81 278 SER A N 1
ATOM 1998 C CA . SER A 1 278 ? 4.951 -0.809 -8.415 1.00 93.81 278 SER A CA 1
ATOM 1999 C C . SER A 1 278 ? 4.377 -0.219 -7.137 1.00 93.81 278 SER A C 1
ATOM 2001 O O . SER A 1 278 ? 4.941 -0.428 -6.063 1.00 93.81 278 SER A O 1
ATOM 2003 N N . SER A 1 279 ? 3.264 0.510 -7.224 1.00 91.44 279 SER A N 1
ATOM 2004 C CA . SER A 1 279 ? 2.639 1.127 -6.052 1.00 91.44 279 SER A CA 1
ATOM 2005 C C . SER A 1 279 ? 1.122 0.975 -6.028 1.00 91.44 279 SER A C 1
ATOM 2007 O O . SER A 1 279 ? 0.451 0.909 -7.056 1.00 91.44 279 SER A O 1
ATOM 2009 N N . THR A 1 280 ? 0.565 0.861 -4.824 1.00 89.88 280 THR A N 1
ATOM 2010 C CA . THR A 1 280 ? -0.870 0.653 -4.591 1.00 89.88 280 THR A CA 1
ATOM 2011 C C . THR A 1 280 ? -1.294 1.370 -3.316 1.00 89.88 280 THR A C 1
ATOM 2013 O O . THR A 1 280 ? -0.624 1.277 -2.289 1.00 89.88 280 THR A O 1
ATOM 2016 N N . LEU A 1 281 ? -2.420 2.087 -3.376 1.00 90.25 281 LEU A N 1
ATOM 2017 C CA . LEU A 1 281 ? -3.046 2.682 -2.197 1.00 90.25 281 LEU A CA 1
ATOM 2018 C C . LEU A 1 281 ? -3.845 1.607 -1.452 1.00 90.25 281 LEU A C 1
ATOM 2020 O O . LEU A 1 281 ? -4.940 1.232 -1.873 1.00 90.25 281 LEU A O 1
ATOM 2024 N N . GLN A 1 282 ? -3.301 1.136 -0.337 1.00 90.31 282 GLN A N 1
ATOM 2025 C CA . GLN A 1 282 ? -3.964 0.224 0.580 1.00 90.31 282 GLN A CA 1
ATOM 2026 C C . GLN A 1 282 ? -4.762 1.016 1.627 1.00 90.31 282 GLN A C 1
ATOM 2028 O O . GLN A 1 282 ? -4.289 2.007 2.190 1.00 90.31 282 GLN A O 1
ATOM 2033 N N . THR A 1 283 ? -5.992 0.588 1.903 1.00 92.75 283 THR A N 1
ATOM 2034 C CA . THR A 1 283 ? -6.881 1.225 2.887 1.00 92.75 283 THR A CA 1
ATOM 2035 C C . THR A 1 283 ? -7.452 0.166 3.817 1.00 92.75 283 THR A C 1
ATOM 2037 O O . THR A 1 283 ? -7.916 -0.866 3.331 1.00 92.75 283 THR A O 1
ATOM 2040 N N . TRP A 1 284 ? -7.461 0.421 5.124 1.00 93.31 284 TRP A N 1
ATOM 2041 C CA . TRP A 1 284 ? -7.862 -0.566 6.127 1.00 93.31 284 TRP A CA 1
ATOM 2042 C C . TRP A 1 284 ? -9.248 -0.291 6.711 1.00 93.31 284 TRP A C 1
ATOM 2044 O O . TRP A 1 284 ? -9.649 0.857 6.901 1.00 93.31 284 TRP A O 1
ATOM 2054 N N . THR A 1 285 ? -9.976 -1.360 7.024 1.00 94.50 285 THR A N 1
ATOM 2055 C CA . THR A 1 285 ? -11.321 -1.333 7.614 1.00 94.50 285 THR A CA 1
ATOM 2056 C C . THR A 1 285 ? -11.376 -2.317 8.774 1.00 94.50 285 THR A C 1
ATOM 2058 O O . THR A 1 285 ? -11.006 -3.474 8.603 1.00 94.50 285 THR A O 1
ATOM 2061 N N . ALA A 1 286 ? -11.823 -1.881 9.952 1.00 95.00 286 ALA A N 1
ATOM 2062 C CA . ALA A 1 286 ? -12.055 -2.767 11.088 1.00 95.00 286 ALA A CA 1
ATOM 2063 C C . ALA A 1 286 ? -13.514 -3.220 11.145 1.00 95.00 286 ALA A C 1
ATOM 2065 O O . ALA A 1 286 ? -14.427 -2.406 11.004 1.00 95.00 286 ALA A O 1
ATOM 2066 N N . HIS A 1 287 ? -13.710 -4.505 11.423 1.00 94.69 287 HIS A N 1
ATOM 2067 C CA . HIS A 1 287 ? -15.005 -5.116 11.671 1.00 94.69 287 HIS A CA 1
ATOM 2068 C C . HIS A 1 287 ? -15.244 -5.226 13.183 1.00 94.69 287 HIS A C 1
ATOM 2070 O O . HIS A 1 287 ? -14.525 -5.945 13.887 1.00 94.69 287 HIS A O 1
ATOM 2076 N N . ILE A 1 288 ? -16.240 -4.492 13.685 1.00 92.50 288 ILE A N 1
ATOM 2077 C CA . ILE A 1 288 ? -16.552 -4.335 15.111 1.00 92.50 288 ILE A CA 1
ATOM 2078 C C . ILE A 1 288 ? -18.065 -4.524 15.283 1.00 92.50 288 ILE A C 1
ATOM 2080 O O . ILE A 1 288 ? -18.846 -3.782 14.698 1.00 92.50 288 ILE A O 1
ATOM 2084 N N . ASP A 1 289 ? -18.488 -5.525 16.061 1.00 86.88 289 ASP A N 1
ATOM 2085 C CA . ASP A 1 289 ? -19.907 -5.822 16.353 1.00 86.88 289 ASP A CA 1
ATOM 2086 C C . ASP A 1 289 ? -20.836 -5.915 15.121 1.00 86.88 289 ASP A C 1
ATOM 2088 O O . ASP A 1 289 ? -21.998 -5.516 15.165 1.00 86.88 289 ASP A O 1
ATOM 2092 N N . GLY A 1 290 ? -20.337 -6.452 14.002 1.00 85.81 290 GLY A N 1
ATOM 2093 C CA . GLY A 1 290 ? -21.099 -6.554 12.752 1.00 85.81 290 GLY A CA 1
ATOM 2094 C C . GLY A 1 290 ? -21.044 -5.303 11.865 1.00 85.81 290 GLY A C 1
ATOM 2095 O O . GLY A 1 290 ? -21.656 -5.300 10.798 1.00 85.81 290 GLY A O 1
ATOM 2096 N N . HIS A 1 291 ? -20.314 -4.262 12.275 1.00 89.88 291 HIS A N 1
ATOM 2097 C CA . HIS A 1 291 ? -20.169 -3.000 11.554 1.00 89.88 291 HIS A CA 1
ATOM 2098 C C . HIS A 1 291 ? -18.739 -2.784 11.046 1.00 89.88 291 HIS A C 1
ATOM 2100 O O . HIS A 1 291 ? -17.767 -2.912 11.791 1.00 89.88 291 HIS A O 1
ATOM 2106 N N . ASP A 1 292 ? -18.627 -2.379 9.783 1.00 93.56 292 ASP A N 1
ATOM 2107 C CA . ASP A 1 292 ? -17.361 -2.045 9.134 1.00 93.56 292 ASP A CA 1
ATOM 2108 C C . ASP A 1 292 ? -17.049 -0.549 9.292 1.00 93.56 292 ASP A C 1
ATOM 2110 O O . ASP A 1 292 ? -17.834 0.308 8.883 1.00 93.56 292 ASP A O 1
ATOM 2114 N N . THR A 1 293 ? -15.893 -0.220 9.875 1.00 92.00 293 THR A N 1
ATOM 2115 C CA . THR A 1 293 ? -15.420 1.165 10.054 1.00 92.00 293 THR A CA 1
ATOM 2116 C C . THR A 1 293 ? -14.031 1.339 9.444 1.00 92.00 293 THR A C 1
ATOM 2118 O O . THR A 1 293 ? -13.085 0.652 9.831 1.00 92.00 293 THR A O 1
ATOM 2121 N N . ARG A 1 294 ? -13.886 2.271 8.495 1.00 92.06 294 ARG A N 1
ATOM 2122 C CA . ARG A 1 294 ? -12.596 2.594 7.862 1.00 92.06 294 ARG A CA 1
ATOM 2123 C C . ARG A 1 294 ? -11.630 3.213 8.877 1.00 92.06 294 ARG A C 1
ATOM 2125 O O . ARG A 1 294 ? -12.018 4.113 9.618 1.00 92.06 294 ARG A O 1
ATOM 2132 N N . ALA A 1 295 ? -10.385 2.750 8.880 1.00 93.19 295 ALA A N 1
ATOM 2133 C CA . ALA A 1 295 ? -9.314 3.296 9.703 1.00 93.19 295 ALA A CA 1
ATOM 2134 C C . ALA A 1 295 ? -8.751 4.602 9.122 1.00 93.19 295 ALA A C 1
ATOM 2136 O O . ALA A 1 295 ? -8.641 4.771 7.906 1.00 93.19 295 ALA A O 1
ATOM 2137 N N . ASN A 1 296 ? -8.348 5.499 10.019 1.00 92.94 296 ASN A N 1
ATOM 2138 C CA . ASN A 1 296 ? -7.541 6.669 9.700 1.00 92.94 296 ASN A CA 1
ATOM 2139 C C . ASN A 1 296 ? -6.060 6.266 9.721 1.00 92.94 296 ASN A C 1
ATOM 2141 O O . ASN A 1 296 ? -5.633 5.536 10.614 1.00 92.94 296 ASN A O 1
ATOM 2145 N N . THR A 1 297 ? -5.271 6.775 8.781 1.00 93.38 297 THR A N 1
ATOM 2146 C CA . THR A 1 297 ? -3.809 6.639 8.758 1.00 93.38 297 THR A CA 1
ATOM 2147 C C . THR A 1 297 ? -3.169 7.872 9.391 1.00 93.38 297 THR A C 1
ATOM 2149 O O . THR A 1 297 ? -3.410 8.996 8.951 1.00 93.38 297 THR A O 1
ATOM 2152 N N . LEU A 1 298 ? -2.353 7.668 10.424 1.00 91.31 298 LEU A N 1
ATOM 2153 C CA . LEU A 1 298 ? -1.546 8.713 11.054 1.00 91.31 298 LEU A CA 1
ATOM 2154 C C . LEU A 1 298 ? -0.278 9.025 10.233 1.00 91.31 298 LEU A C 1
ATOM 2156 O O . LEU A 1 298 ? 0.090 8.295 9.315 1.00 91.31 298 LEU A O 1
ATOM 2160 N N . ALA A 1 299 ? 0.407 10.125 10.561 1.00 87.94 299 ALA A N 1
ATOM 2161 C CA . ALA A 1 299 ? 1.585 10.602 9.819 1.00 87.94 299 ALA A CA 1
ATOM 2162 C C . ALA A 1 299 ? 2.838 9.703 9.943 1.00 87.94 299 ALA A C 1
ATOM 2164 O O . ALA A 1 299 ? 3.802 9.895 9.207 1.00 87.94 299 ALA A O 1
ATOM 2165 N N . ASP A 1 300 ? 2.824 8.729 10.854 1.00 87.56 300 ASP A N 1
ATOM 2166 C CA . ASP A 1 300 ? 3.799 7.638 10.997 1.00 87.56 300 ASP A CA 1
ATOM 2167 C C . ASP A 1 300 ? 3.371 6.349 10.257 1.00 87.56 300 ASP A C 1
ATOM 2169 O O . ASP A 1 300 ? 4.109 5.368 10.237 1.00 87.56 300 ASP A O 1
ATOM 2173 N N . GLY A 1 301 ? 2.174 6.342 9.661 1.00 88.81 301 GLY A N 1
ATOM 2174 C CA . GLY A 1 301 ? 1.542 5.196 9.007 1.00 88.81 301 GLY A CA 1
ATOM 2175 C C . GLY A 1 301 ? 0.634 4.350 9.903 1.00 88.81 301 GLY A C 1
ATOM 2176 O O . GLY A 1 301 ? -0.062 3.469 9.389 1.00 88.81 301 GLY A O 1
ATOM 2177 N N . THR A 1 302 ? 0.575 4.624 11.209 1.00 93.44 302 THR A N 1
ATOM 2178 C CA . THR A 1 302 ? -0.233 3.843 12.153 1.00 93.44 302 THR A CA 1
ATOM 2179 C C . THR A 1 302 ? -1.727 3.967 11.833 1.00 93.44 302 THR A C 1
ATOM 2181 O O . THR A 1 302 ? -2.264 5.068 11.694 1.00 93.44 302 THR A O 1
ATOM 2184 N N . GLN A 1 303 ? -2.413 2.829 11.721 1.00 94.62 303 GLN A N 1
ATOM 2185 C CA . GLN A 1 303 ? -3.858 2.748 11.515 1.00 94.62 303 GLN A CA 1
ATOM 2186 C C . GLN A 1 303 ? -4.593 2.910 12.850 1.00 94.62 303 GLN A C 1
ATOM 2188 O O . GLN A 1 303 ? -4.310 2.198 13.815 1.00 94.62 303 GLN A O 1
ATOM 2193 N N . THR A 1 304 ? -5.565 3.818 12.909 1.00 94.31 304 THR A N 1
ATOM 2194 C CA . THR A 1 304 ? -6.329 4.120 14.128 1.00 94.31 304 THR A CA 1
ATOM 2195 C C . THR A 1 304 ? -7.811 4.383 13.845 1.00 94.31 304 THR A C 1
ATOM 2197 O O . THR A 1 304 ? -8.228 4.534 12.696 1.00 94.31 304 THR A O 1
ATOM 2200 N N . LEU A 1 305 ? -8.630 4.435 14.897 1.00 91.56 305 LEU A N 1
ATOM 2201 C CA . LEU A 1 305 ? -10.078 4.643 14.826 1.00 91.56 305 LEU A CA 1
ATOM 2202 C C . LEU A 1 305 ? -10.565 5.568 15.937 1.00 91.56 305 LEU A C 1
ATOM 2204 O O . LEU A 1 305 ? -10.110 5.481 17.075 1.00 91.56 305 LEU A O 1
ATOM 2208 N N . THR A 1 306 ? -11.578 6.370 15.614 1.00 82.62 306 THR A N 1
ATOM 2209 C CA . THR A 1 306 ? -12.289 7.226 16.569 1.00 82.62 306 THR A CA 1
ATOM 2210 C C . THR A 1 306 ? -13.734 6.744 16.677 1.00 82.62 306 THR A C 1
ATOM 2212 O O . THR A 1 306 ? -14.590 7.152 15.896 1.00 82.62 306 THR A O 1
ATOM 2215 N N . THR A 1 307 ? -14.006 5.842 17.621 1.00 88.25 307 THR A N 1
ATOM 2216 C CA . THR A 1 307 ? -15.343 5.275 17.873 1.00 88.25 307 THR A CA 1
ATOM 2217 C C . THR A 1 307 ? -15.543 4.994 19.365 1.00 88.25 307 THR A C 1
ATOM 2219 O O . THR A 1 307 ? -14.568 4.902 20.111 1.00 88.25 307 THR A O 1
ATOM 2222 N N . SER A 1 308 ? -16.790 4.875 19.820 1.00 90.31 308 SER A N 1
ATOM 2223 C CA . SER A 1 308 ? -17.137 4.545 21.207 1.00 90.31 308 SER A CA 1
ATOM 2224 C C . SER A 1 308 ? -18.429 3.730 21.282 1.00 90.31 308 SER A C 1
ATOM 2226 O O . SER A 1 308 ? -19.313 3.890 20.441 1.00 90.31 308 SER A O 1
ATOM 2228 N N . LEU A 1 309 ? -18.538 2.841 22.278 1.00 92.75 309 LEU A N 1
ATOM 2229 C CA . LEU A 1 309 ? -19.640 1.871 22.385 1.00 92.75 309 LEU A CA 1
ATOM 2230 C C . LEU A 1 309 ? -20.415 1.959 23.712 1.00 92.75 309 LEU A C 1
ATOM 2232 O O . LEU A 1 309 ? -19.883 2.329 24.760 1.00 92.75 309 LEU A O 1
ATOM 2236 N N . THR A 1 310 ? -21.685 1.552 23.669 1.00 93.00 310 THR A N 1
ATOM 2237 C CA . THR A 1 310 ? -22.611 1.459 24.820 1.00 93.00 310 THR A CA 1
ATOM 2238 C C . THR A 1 310 ? -22.564 0.102 25.542 1.00 93.00 310 THR A C 1
ATOM 2240 O O . THR A 1 310 ? -23.435 -0.234 26.346 1.00 93.00 310 THR A O 1
ATOM 2243 N N . HIS A 1 311 ? -21.559 -0.709 25.226 1.00 91.75 311 HIS A N 1
ATOM 2244 C CA . HIS A 1 311 ? -21.327 -2.063 25.723 1.00 91.75 311 HIS A CA 1
ATOM 2245 C C . HIS A 1 311 ? -19.838 -2.397 25.574 1.00 91.75 311 HIS A C 1
ATOM 2247 O O . HIS A 1 311 ? -19.109 -1.680 24.888 1.00 91.75 311 HIS A O 1
ATOM 2253 N N . GLN A 1 312 ? -19.373 -3.468 26.218 1.00 92.69 312 GLN A N 1
ATOM 2254 C CA . GLN A 1 312 ? -17.980 -3.897 26.090 1.00 92.69 312 GLN A CA 1
ATOM 2255 C C . GLN A 1 312 ? -17.680 -4.382 24.651 1.00 92.69 312 GLN A C 1
ATOM 2257 O O . GLN A 1 312 ? -18.367 -5.294 24.189 1.00 92.69 312 GLN A O 1
ATOM 2262 N N . PRO A 1 313 ? -16.648 -3.842 23.969 1.00 93.19 313 PRO A N 1
ATOM 2263 C CA . PRO A 1 313 ? -16.201 -4.306 22.657 1.00 93.19 313 PRO A CA 1
ATOM 2264 C C . PRO A 1 313 ? -15.789 -5.793 22.640 1.00 93.19 313 PRO A C 1
ATOM 2266 O O . PRO A 1 313 ? -15.337 -6.312 23.670 1.00 93.19 313 PRO A O 1
ATOM 2269 N N . PRO A 1 314 ? -15.827 -6.469 21.475 1.00 93.12 314 PRO A N 1
ATOM 2270 C CA . PRO A 1 314 ? -15.338 -7.837 21.314 1.00 93.12 314 PRO A CA 1
ATOM 2271 C C . PRO A 1 314 ? -13.902 -8.040 21.811 1.00 93.12 314 PRO A C 1
ATOM 2273 O O . PRO A 1 314 ? -13.022 -7.213 21.572 1.00 93.12 314 PRO A O 1
ATOM 2276 N N . ALA A 1 315 ? -13.624 -9.194 22.426 1.00 93.81 315 ALA A N 1
ATOM 2277 C CA . ALA A 1 315 ? -12.271 -9.558 22.869 1.00 93.81 315 ALA A CA 1
ATOM 2278 C C . ALA A 1 315 ? -11.253 -9.669 21.711 1.00 93.81 315 ALA A C 1
ATOM 2280 O O . ALA A 1 315 ? -10.046 -9.602 21.939 1.00 93.81 315 ALA A O 1
ATOM 2281 N N . THR A 1 316 ? -11.736 -9.807 20.475 1.00 95.88 316 THR A N 1
ATOM 2282 C CA . THR A 1 316 ? -10.953 -9.752 19.235 1.00 95.88 316 THR A CA 1
ATOM 2283 C C . THR A 1 316 ? -11.729 -8.998 18.161 1.00 95.88 316 THR A C 1
ATOM 2285 O O . THR A 1 316 ? -12.912 -9.284 17.976 1.00 95.88 316 THR A O 1
ATOM 2288 N N . ILE A 1 317 ? -11.070 -8.114 17.411 1.00 95.94 317 ILE A N 1
ATOM 2289 C CA . ILE A 1 317 ? -11.623 -7.501 16.188 1.00 95.94 317 ILE A CA 1
ATOM 2290 C C . ILE A 1 317 ? -10.845 -7.982 14.961 1.00 95.94 317 ILE A C 1
ATOM 2292 O O . ILE A 1 317 ? -9.695 -8.407 15.080 1.00 95.94 317 ILE A O 1
ATOM 2296 N N . THR A 1 318 ? -11.464 -7.913 13.784 1.00 96.12 318 THR A N 1
ATOM 2297 C CA . THR A 1 318 ? -10.785 -8.187 12.505 1.00 96.12 318 THR A CA 1
ATOM 2298 C C . THR A 1 318 ? -10.505 -6.869 11.796 1.00 96.12 318 THR A C 1
ATOM 2300 O O . THR A 1 318 ? -11.343 -5.972 11.833 1.00 96.12 318 THR A O 1
ATOM 2303 N N . MET A 1 319 ? -9.356 -6.746 11.139 1.00 95.31 319 MET A N 1
ATOM 2304 C CA . MET A 1 319 ? -9.083 -5.679 10.179 1.00 95.31 319 MET A CA 1
ATOM 2305 C C . MET A 1 319 ? -8.820 -6.264 8.798 1.00 95.31 319 MET A C 1
ATOM 2307 O O . MET A 1 319 ? -8.087 -7.241 8.676 1.00 95.31 319 MET A O 1
ATOM 2311 N N . THR A 1 320 ? -9.386 -5.636 7.775 1.00 94.94 320 THR A N 1
ATOM 2312 C CA . THR A 1 320 ? -9.287 -6.051 6.374 1.00 94.94 320 THR A CA 1
ATOM 2313 C C . THR A 1 320 ? -8.762 -4.892 5.535 1.00 94.94 320 THR A C 1
ATOM 2315 O O . THR A 1 320 ? -9.260 -3.766 5.647 1.00 94.94 320 THR A O 1
ATOM 2318 N N . SER A 1 321 ? -7.760 -5.149 4.703 1.00 92.88 321 SER A N 1
ATOM 2319 C CA . SER A 1 321 ? -7.226 -4.209 3.713 1.00 92.88 321 SER A CA 1
ATOM 2320 C C . SER A 1 321 ? -8.008 -4.259 2.396 1.00 92.88 321 SER A C 1
ATOM 2322 O O . SER A 1 321 ? -8.726 -5.213 2.098 1.00 92.88 321 SER A O 1
ATOM 2324 N N . SER A 1 322 ? -7.856 -3.229 1.564 1.00 91.38 322 SER A N 1
ATOM 2325 C CA . SER A 1 322 ? -8.525 -3.108 0.258 1.00 91.38 322 SER A CA 1
ATOM 2326 C C . SER A 1 322 ? -8.090 -4.132 -0.802 1.00 91.38 322 SER A C 1
ATOM 2328 O O . SER A 1 322 ? -8.764 -4.257 -1.820 1.00 91.38 322 SER A O 1
ATOM 2330 N N . ASP A 1 323 ? -6.998 -4.862 -0.572 1.00 86.50 323 ASP A N 1
ATOM 2331 C CA . ASP A 1 323 ? -6.550 -6.019 -1.367 1.00 86.50 323 ASP A CA 1
ATOM 2332 C C . ASP A 1 323 ? -7.094 -7.367 -0.841 1.00 86.50 323 ASP A C 1
ATOM 2334 O O . ASP A 1 323 ? -6.945 -8.395 -1.501 1.00 86.50 323 ASP A O 1
ATOM 2338 N N . GLY A 1 324 ? -7.774 -7.367 0.312 1.00 88.38 324 GLY A N 1
ATOM 2339 C CA . GLY A 1 324 ? -8.402 -8.542 0.916 1.00 88.38 324 GLY A CA 1
ATOM 2340 C C . GLY A 1 324 ? -7.563 -9.281 1.963 1.00 88.38 324 GLY A C 1
ATOM 2341 O O . GLY A 1 324 ? -8.037 -10.297 2.473 1.00 88.38 324 GLY A O 1
ATOM 2342 N N . HIS A 1 325 ? -6.365 -8.807 2.323 1.00 88.62 325 HIS A N 1
ATOM 2343 C CA . HIS A 1 325 ? -5.627 -9.363 3.464 1.00 88.62 325 HIS A CA 1
ATOM 2344 C C . HIS A 1 325 ? -6.346 -9.071 4.800 1.00 88.62 325 HIS A C 1
ATOM 2346 O O . HIS A 1 325 ? -6.978 -8.027 4.975 1.00 88.62 325 HIS A O 1
ATOM 2352 N N . THR A 1 326 ? -6.280 -10.009 5.754 1.00 94.06 326 THR A N 1
ATOM 2353 C CA . THR A 1 326 ? -7.044 -9.953 7.015 1.00 94.06 326 THR A CA 1
ATOM 2354 C C . THR A 1 326 ? -6.172 -10.199 8.243 1.00 94.06 326 THR A C 1
ATOM 2356 O O . THR A 1 326 ? -5.511 -11.231 8.343 1.00 94.06 326 THR A O 1
ATOM 2359 N N . LEU A 1 327 ? -6.263 -9.308 9.227 1.00 94.31 327 LEU A N 1
ATOM 2360 C CA . LEU A 1 327 ? -5.587 -9.381 10.522 1.00 94.31 327 LEU A CA 1
ATOM 2361 C C . LEU A 1 327 ? -6.612 -9.590 11.643 1.00 94.31 327 LEU A C 1
ATOM 2363 O O . LEU A 1 327 ? -7.669 -8.964 11.642 1.00 94.31 327 LEU A O 1
ATOM 2367 N N . THR A 1 328 ? -6.298 -10.429 12.633 1.00 94.94 328 THR A N 1
ATOM 2368 C CA . THR A 1 328 ? -7.110 -10.582 13.857 1.00 94.94 328 THR A CA 1
ATOM 2369 C C . THR A 1 328 ? -6.363 -9.982 15.041 1.00 94.94 328 THR A C 1
ATOM 2371 O O . THR A 1 328 ? -5.230 -10.369 15.318 1.00 94.94 328 THR A O 1
ATOM 2374 N N . LEU A 1 329 ? -6.995 -9.047 15.750 1.00 95.75 329 LEU A N 1
ATOM 2375 C CA . LEU A 1 329 ? -6.361 -8.249 16.798 1.00 95.75 329 LEU A CA 1
ATOM 2376 C C . LEU A 1 329 ? -6.960 -8.572 18.174 1.00 95.75 329 LEU A C 1
ATOM 2378 O O . LEU A 1 329 ? -8.170 -8.399 18.346 1.00 95.75 329 LEU A O 1
ATOM 2382 N N . PRO A 1 330 ? -6.161 -8.996 19.172 1.00 95.81 330 PRO A N 1
ATOM 2383 C CA . PRO A 1 330 ? -6.633 -9.178 20.541 1.00 95.81 330 PRO A CA 1
ATOM 2384 C C . PRO A 1 330 ? -6.822 -7.828 21.250 1.00 95.81 330 PRO A C 1
ATOM 2386 O O . PRO A 1 330 ? -5.976 -6.938 21.164 1.00 95.81 330 PRO A O 1
ATOM 2389 N N . GLY A 1 331 ? -7.934 -7.683 21.970 1.00 95.44 331 GLY A N 1
ATOM 2390 C CA . GLY A 1 331 ? -8.276 -6.483 22.730 1.00 95.44 331 GLY A CA 1
ATOM 2391 C C . GLY A 1 331 ? -7.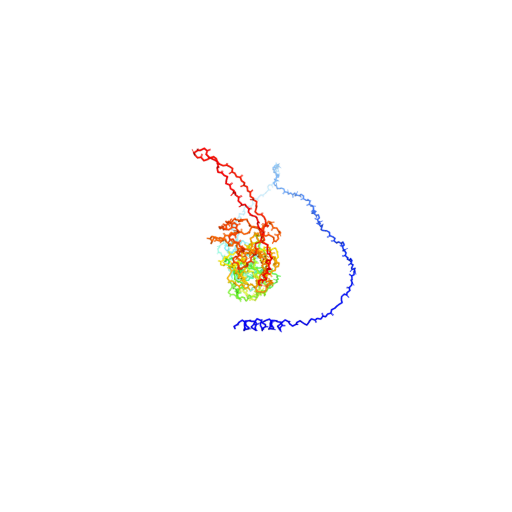882 -6.585 24.200 1.00 95.44 331 GLY A C 1
ATOM 2392 O O . GLY A 1 331 ? -8.278 -7.520 24.894 1.00 95.44 331 GLY A O 1
ATOM 2393 N N . THR A 1 332 ? -7.162 -5.586 24.711 1.00 95.69 332 THR A N 1
ATOM 2394 C CA . THR A 1 332 ? -6.851 -5.448 26.142 1.00 95.69 332 THR A CA 1
ATOM 2395 C C . THR A 1 332 ? -7.701 -4.338 26.753 1.00 95.69 332 THR A C 1
ATOM 2397 O O . THR A 1 332 ? -7.580 -3.175 26.370 1.00 95.69 332 THR A O 1
ATOM 2400 N N . THR A 1 333 ? -8.567 -4.680 27.711 1.00 94.56 333 THR A N 1
ATOM 2401 C CA . THR A 1 333 ? -9.373 -3.693 28.455 1.00 94.56 333 THR A CA 1
ATOM 2402 C C . THR A 1 333 ? -8.552 -3.083 29.589 1.00 94.56 333 THR A C 1
ATOM 2404 O O . THR A 1 333 ? -7.940 -3.801 30.377 1.00 94.56 333 THR A O 1
ATOM 2407 N N . THR A 1 334 ? -8.554 -1.755 29.692 1.00 90.50 334 THR A N 1
ATOM 2408 C CA . THR A 1 334 ? -7.842 -0.985 30.723 1.00 90.50 334 THR A CA 1
ATOM 2409 C C . THR A 1 334 ? -8.700 0.180 31.225 1.00 90.50 334 THR A C 1
ATOM 2411 O O . THR A 1 334 ? -9.72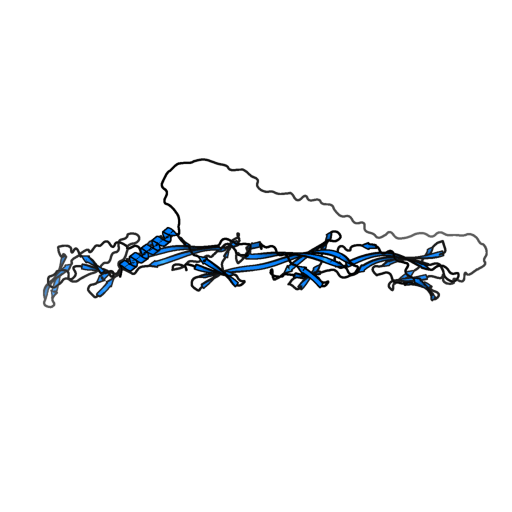6 0.512 30.631 1.00 90.50 334 THR A O 1
ATOM 2414 N N . GLY A 1 335 ? -8.298 0.799 32.341 1.00 89.19 335 GLY A N 1
ATOM 2415 C CA . GLY A 1 335 ? -8.967 1.997 32.863 1.00 89.19 335 GLY A CA 1
ATOM 2416 C C . GLY A 1 335 ? -10.396 1.767 33.367 1.00 89.19 335 GLY A C 1
ATOM 2417 O O . GLY A 1 335 ? -11.203 2.688 33.302 1.00 89.19 335 GLY A O 1
ATOM 2418 N N . MET A 1 336 ? -10.716 0.554 33.841 1.00 91.31 336 MET A N 1
ATOM 2419 C CA . MET A 1 336 ? -12.045 0.234 34.373 1.00 91.31 336 MET A CA 1
ATOM 2420 C C . MET A 1 336 ? -12.391 1.123 35.573 1.00 91.31 336 MET A C 1
ATOM 2422 O O . MET A 1 336 ? -11.730 1.073 36.609 1.00 91.31 336 MET A O 1
ATOM 2426 N N . ASN A 1 337 ? -13.457 1.900 35.425 1.00 90.25 337 ASN A N 1
ATOM 2427 C CA . ASN A 1 337 ? -14.052 2.756 36.438 1.00 90.25 337 ASN A CA 1
ATOM 2428 C C . ASN A 1 337 ? -15.497 2.301 36.685 1.00 90.25 337 ASN A C 1
ATOM 2430 O O . ASN A 1 337 ? -16.250 2.081 35.733 1.00 90.25 337 ASN A O 1
ATOM 2434 N N . LEU A 1 338 ? -15.883 2.155 37.952 1.00 86.56 338 LEU A N 1
ATOM 2435 C CA . LEU A 1 338 ? -17.228 1.758 38.363 1.00 86.56 338 LEU A CA 1
ATOM 2436 C C . LEU A 1 338 ? -17.870 2.932 39.100 1.00 86.56 338 LEU A C 1
ATOM 2438 O O . LEU A 1 338 ? -17.299 3.468 40.046 1.00 86.56 338 LEU A O 1
ATOM 2442 N N . THR A 1 339 ? -19.056 3.341 38.656 1.00 84.31 339 THR A N 1
ATOM 2443 C CA . THR A 1 339 ? -19.770 4.515 39.172 1.00 84.31 339 THR A CA 1
ATOM 2444 C C . THR A 1 339 ? -21.237 4.193 39.434 1.00 84.31 339 THR A C 1
ATOM 2446 O O . THR A 1 339 ? -21.852 3.409 38.708 1.00 84.31 339 THR A O 1
ATOM 2449 N N . GL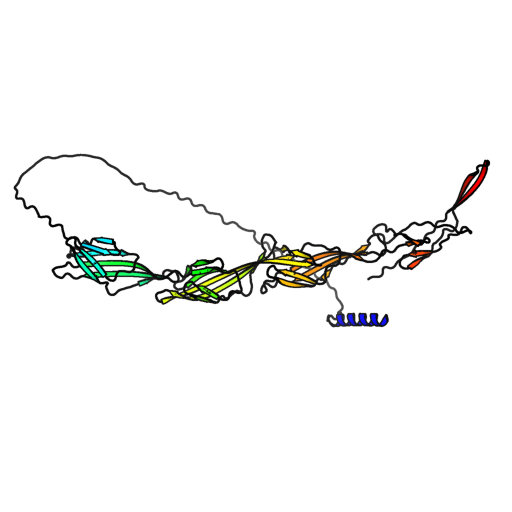Y A 1 340 ? -21.818 4.812 40.463 1.00 77.94 340 GLY A N 1
ATOM 2450 C CA . GLY A 1 340 ? -23.254 4.722 40.721 1.00 77.94 340 GLY A CA 1
ATOM 2451 C C . GLY A 1 340 ? -24.077 5.315 39.572 1.00 77.94 340 GLY A C 1
ATOM 2452 O O . GLY A 1 340 ? -23.673 6.283 38.920 1.00 77.94 340 GLY A O 1
ATOM 2453 N N . THR A 1 341 ? -25.249 4.737 39.312 1.00 81.38 341 THR A N 1
ATOM 2454 C CA . THR A 1 341 ? -26.198 5.268 38.317 1.00 81.38 341 THR A CA 1
ATOM 2455 C C . THR A 1 341 ? -27.203 6.262 38.900 1.00 81.38 341 THR A C 1
ATOM 2457 O O . THR A 1 341 ? -27.828 6.988 38.131 1.00 81.38 341 THR A O 1
ATOM 2460 N N . GLY A 1 342 ? -27.357 6.295 40.229 1.00 80.19 342 GLY A N 1
ATOM 2461 C CA . GLY A 1 342 ? -28.500 6.909 40.918 1.00 80.19 342 GLY A CA 1
ATOM 2462 C C . GLY A 1 342 ? -29.687 5.952 41.110 1.00 80.19 342 GLY A C 1
ATOM 2463 O O . GLY A 1 342 ? -30.665 6.330 41.749 1.00 80.19 342 GLY A O 1
ATOM 2464 N N . ILE A 1 343 ? -29.582 4.714 40.605 1.00 85.06 343 ILE A N 1
ATOM 2465 C CA . ILE A 1 343 ? -30.555 3.625 40.760 1.00 85.06 343 ILE A CA 1
ATOM 2466 C C . ILE A 1 343 ? -29.915 2.518 41.610 1.00 85.06 343 ILE A C 1
ATOM 2468 O O . ILE A 1 343 ? -28.815 2.047 41.306 1.00 85.06 343 ILE A O 1
ATOM 2472 N N . LEU A 1 344 ? -30.596 2.095 42.678 1.00 84.44 344 LEU A N 1
ATOM 2473 C CA . LEU A 1 344 ? -30.086 1.063 43.581 1.00 84.44 344 LEU A CA 1
ATOM 2474 C C . LEU A 1 344 ? -29.959 -0.285 42.850 1.00 84.44 344 LEU A C 1
ATOM 2476 O O . LEU A 1 344 ? -30.851 -0.682 42.106 1.00 84.44 344 LEU A O 1
ATOM 2480 N N . GLY A 1 345 ? -28.841 -0.984 43.054 1.00 80.69 345 GLY A N 1
ATOM 2481 C CA . GLY A 1 345 ? -28.532 -2.256 42.385 1.00 80.69 345 GLY A CA 1
ATOM 2482 C C . GLY A 1 345 ? -27.894 -2.131 40.992 1.00 80.69 345 GLY A C 1
ATOM 2483 O O . GLY A 1 345 ? -27.277 -3.092 40.534 1.00 80.69 345 GLY A O 1
ATOM 2484 N N . VAL A 1 346 ? -27.938 -0.956 40.345 1.00 85.69 346 VAL A N 1
ATOM 2485 C CA . VAL A 1 346 ? -27.419 -0.761 38.977 1.00 85.69 346 VAL A CA 1
ATOM 2486 C C . VAL A 1 346 ? -26.134 0.076 38.970 1.00 85.69 346 VAL A C 1
ATOM 2488 O O . VAL A 1 346 ? -26.114 1.243 39.368 1.00 85.69 346 VAL A O 1
ATOM 2491 N N . THR A 1 347 ? -25.051 -0.499 38.446 1.00 86.19 347 THR A N 1
ATOM 2492 C CA . THR A 1 347 ? -23.723 0.134 38.341 1.00 86.19 347 THR A CA 1
ATOM 2493 C C . THR A 1 347 ? -23.400 0.500 36.894 1.00 86.19 347 THR A C 1
ATOM 2495 O O . THR A 1 347 ? -23.684 -0.267 35.976 1.00 86.19 347 THR A O 1
ATOM 2498 N N . ARG A 1 348 ? -22.758 1.653 36.673 1.00 90.12 348 ARG A N 1
ATOM 2499 C CA . ARG A 1 348 ? -22.174 2.046 35.383 1.00 90.12 348 ARG A CA 1
ATOM 2500 C C . ARG A 1 348 ? -20.684 1.716 35.369 1.00 90.12 348 ARG A C 1
ATOM 2502 O O . ARG A 1 348 ? -19.917 2.272 36.153 1.00 90.12 348 ARG A O 1
ATOM 2509 N N . ILE A 1 349 ? -20.285 0.866 34.433 1.00 93.00 349 ILE A N 1
ATOM 2510 C CA . ILE A 1 349 ? -18.896 0.533 34.114 1.00 93.00 349 ILE A CA 1
ATOM 2511 C C . ILE A 1 349 ? -18.452 1.414 32.944 1.00 93.00 349 ILE A C 1
ATOM 2513 O O . ILE A 1 349 ? -19.172 1.532 31.951 1.00 93.00 349 ILE A O 1
ATOM 2517 N N . GLN A 1 350 ? -17.272 2.017 33.043 1.00 94.81 350 GLN A N 1
ATOM 2518 C CA . GLN A 1 350 ? -16.612 2.739 31.951 1.00 94.81 350 GLN A CA 1
ATOM 2519 C C . GLN A 1 350 ? -15.176 2.232 31.814 1.00 94.81 350 GLN A C 1
ATOM 2521 O O . GLN A 1 350 ? -14.503 2.055 32.827 1.00 94.81 350 GLN A O 1
ATOM 2526 N N . ALA A 1 351 ? -14.700 1.986 30.596 1.00 95.88 351 ALA A N 1
ATOM 2527 C CA . ALA A 1 351 ? -13.336 1.512 30.347 1.00 95.88 351 ALA A CA 1
ATOM 2528 C C . ALA A 1 351 ? -12.907 1.800 28.899 1.00 95.88 351 ALA A C 1
ATOM 2530 O O . ALA A 1 351 ? -13.709 2.271 28.092 1.00 95.88 351 ALA A O 1
ATOM 2531 N N . THR A 1 352 ? -11.660 1.472 28.556 1.00 96.06 352 THR A N 1
ATOM 2532 C CA . THR A 1 352 ? -11.157 1.512 27.174 1.00 96.06 352 THR A CA 1
ATOM 2533 C C . THR A 1 352 ? -10.556 0.165 26.799 1.00 96.06 352 THR A C 1
ATOM 2535 O O . THR A 1 352 ? -9.658 -0.330 27.486 1.00 96.06 352 THR A O 1
ATOM 2538 N N . THR A 1 353 ? -11.011 -0.413 25.688 1.00 96.50 353 THR A N 1
ATOM 2539 C CA . THR A 1 353 ? -10.401 -1.607 25.089 1.00 96.50 353 THR A CA 1
ATOM 2540 C C . THR A 1 353 ? -9.476 -1.180 23.959 1.00 96.50 353 THR A C 1
ATOM 2542 O O . THR A 1 353 ? -9.903 -0.479 23.042 1.00 96.50 353 THR A O 1
ATOM 2545 N N . ARG A 1 354 ? -8.204 -1.579 24.036 1.00 96.06 354 ARG A N 1
ATOM 2546 C CA . ARG A 1 354 ? -7.167 -1.232 23.059 1.00 96.06 354 ARG A CA 1
ATOM 2547 C C . ARG A 1 354 ? -6.706 -2.467 22.289 1.00 96.06 354 ARG A C 1
ATOM 2549 O O . ARG A 1 354 ? -6.472 -3.512 22.894 1.00 96.06 354 ARG A O 1
ATOM 2556 N N . TYR A 1 355 ? -6.548 -2.320 20.980 1.00 96.38 355 TYR A N 1
ATOM 2557 C CA . TYR A 1 355 ? -6.084 -3.340 20.044 1.00 96.38 355 TYR A CA 1
ATOM 2558 C C . TYR A 1 355 ? -4.836 -2.801 19.350 1.00 96.38 355 TYR A C 1
ATOM 2560 O O . TYR A 1 355 ? -4.885 -1.721 18.761 1.00 96.38 355 TYR A O 1
ATOM 2568 N N . THR A 1 356 ? -3.726 -3.532 19.435 1.00 95.00 356 THR A N 1
ATOM 2569 C CA . THR A 1 356 ? -2.434 -3.078 18.900 1.00 95.00 356 THR A CA 1
ATOM 2570 C C . THR A 1 356 ? -1.735 -4.162 18.100 1.00 95.00 356 THR A C 1
ATOM 2572 O O . THR A 1 356 ? -1.660 -5.303 18.559 1.00 95.00 356 THR A O 1
ATOM 2575 N N . LEU A 1 357 ? -1.131 -3.776 16.979 1.00 95.19 357 LEU A N 1
ATOM 2576 C CA . LEU A 1 357 ? -0.172 -4.586 16.230 1.00 95.19 357 LEU A CA 1
ATOM 2577 C C . LEU A 1 357 ? 1.043 -3.706 15.886 1.00 95.19 357 LEU A C 1
ATOM 2579 O O . LEU A 1 357 ? 0.840 -2.568 15.456 1.00 95.19 357 LEU A O 1
ATOM 2583 N N . PRO A 1 358 ? 2.293 -4.164 16.081 1.00 92.31 358 PRO A N 1
ATOM 2584 C CA . PRO A 1 358 ? 3.449 -3.470 15.521 1.00 92.31 358 PRO A CA 1
ATOM 2585 C C . PRO A 1 358 ? 3.410 -3.536 13.987 1.00 92.31 358 PRO A C 1
ATOM 2587 O O . PRO A 1 358 ? 2.833 -4.462 13.423 1.00 92.31 358 PRO A O 1
ATOM 2590 N N . ALA A 1 359 ? 4.043 -2.571 13.319 1.00 90.62 359 ALA A N 1
ATOM 2591 C CA . ALA A 1 359 ? 4.235 -2.640 11.874 1.00 90.62 359 ALA A CA 1
ATOM 2592 C C . ALA A 1 359 ? 5.187 -3.789 11.511 1.00 90.62 359 ALA A C 1
ATOM 2594 O O . ALA A 1 359 ? 6.225 -3.943 12.159 1.00 90.62 359 ALA A O 1
ATOM 2595 N N . ASP A 1 360 ? 4.873 -4.517 10.441 1.00 88.69 360 ASP A N 1
ATOM 2596 C CA . ASP A 1 360 ? 5.818 -5.388 9.747 1.00 88.69 360 ASP A CA 1
ATOM 2597 C C . ASP A 1 360 ? 5.947 -4.920 8.287 1.00 88.69 360 ASP A C 1
ATOM 2599 O O . ASP A 1 360 ? 5.083 -5.215 7.456 1.00 88.69 360 ASP A O 1
ATOM 2603 N N . PRO A 1 361 ? 6.993 -4.141 7.954 1.00 79.56 361 PRO A N 1
ATOM 2604 C CA . PRO A 1 361 ? 7.146 -3.587 6.619 1.00 79.56 361 PRO A CA 1
ATOM 2605 C C . PRO A 1 361 ? 7.573 -4.628 5.576 1.00 79.56 361 PRO A C 1
ATOM 2607 O O . PRO A 1 361 ? 7.484 -4.312 4.395 1.00 79.56 361 PRO A O 1
ATOM 2610 N N . ALA A 1 362 ? 8.020 -5.833 5.959 1.00 79.81 362 ALA A N 1
ATOM 2611 C CA . ALA A 1 362 ? 8.339 -6.892 4.996 1.00 79.81 362 ALA A CA 1
ATOM 2612 C C . ALA A 1 362 ? 7.048 -7.515 4.439 1.00 79.81 362 ALA A C 1
ATOM 2614 O O . ALA A 1 362 ? 6.857 -7.569 3.227 1.00 79.81 362 ALA A O 1
ATOM 2615 N N . ASP A 1 363 ? 6.097 -7.834 5.322 1.00 77.00 363 ASP A N 1
ATOM 2616 C CA . ASP A 1 363 ? 4.742 -8.281 4.956 1.00 77.00 363 ASP A CA 1
ATOM 2617 C C . ASP A 1 363 ? 3.811 -7.108 4.552 1.00 77.00 363 ASP A C 1
ATOM 2619 O O . ASP A 1 363 ? 2.588 -7.259 4.488 1.00 77.00 363 ASP A O 1
ATOM 2623 N N . GLY A 1 364 ? 4.358 -5.904 4.325 1.00 77.88 364 GLY A N 1
ATOM 2624 C CA . GLY A 1 364 ? 3.611 -4.688 3.965 1.00 77.88 364 GLY A CA 1
ATOM 2625 C C . GLY A 1 364 ? 2.562 -4.240 4.996 1.00 77.88 364 GLY A C 1
ATOM 2626 O O . GLY A 1 364 ? 1.713 -3.400 4.695 1.00 77.88 364 GLY A O 1
ATOM 2627 N N . THR A 1 365 ? 2.593 -4.802 6.204 1.00 87.62 365 THR A N 1
ATOM 2628 C CA . THR A 1 365 ? 1.568 -4.651 7.238 1.00 87.62 365 THR A CA 1
ATOM 2629 C C . THR A 1 365 ? 1.858 -3.426 8.111 1.00 87.62 365 THR A C 1
ATOM 2631 O O . THR A 1 365 ? 2.928 -3.334 8.719 1.00 87.62 365 THR A O 1
ATOM 2634 N N . PRO A 1 366 ? 0.926 -2.465 8.229 1.00 90.81 366 PRO A N 1
ATOM 2635 C CA . PRO A 1 366 ? 1.159 -1.270 9.025 1.00 90.81 366 PRO A CA 1
ATOM 2636 C C . PRO A 1 366 ? 1.025 -1.515 10.525 1.00 90.81 366 PRO A C 1
ATOM 2638 O O . PRO A 1 366 ? 0.405 -2.477 10.977 1.00 90.81 366 PRO A O 1
ATOM 2641 N N . GLY A 1 367 ? 1.550 -0.568 11.303 1.00 93.62 367 GLY A N 1
ATOM 2642 C CA . GLY A 1 367 ? 1.241 -0.479 12.724 1.00 93.62 367 GLY A CA 1
ATOM 2643 C C . GLY A 1 367 ? -0.245 -0.193 12.923 1.00 93.62 367 GLY A C 1
ATOM 2644 O O . GLY A 1 367 ? -0.859 0.531 12.138 1.00 93.62 367 GLY A O 1
ATOM 2645 N N . ILE A 1 368 ? -0.831 -0.759 13.971 1.00 95.38 368 ILE A N 1
ATOM 2646 C CA . ILE A 1 368 ? -2.241 -0.577 14.318 1.00 95.38 368 ILE A CA 1
ATOM 2647 C C . ILE A 1 368 ? -2.325 -0.172 15.786 1.00 95.38 368 ILE A C 1
ATOM 2649 O O . ILE A 1 368 ? -1.755 -0.842 16.647 1.00 95.38 368 ILE A O 1
ATOM 2653 N N . ASP A 1 369 ? -3.074 0.892 16.071 1.00 95.50 369 ASP A N 1
ATOM 2654 C CA . ASP A 1 369 ? -3.410 1.331 17.423 1.00 95.50 369 ASP A CA 1
ATOM 2655 C C . ASP A 1 369 ? -4.855 1.843 17.476 1.00 95.50 369 ASP A C 1
ATOM 2657 O O . ASP A 1 369 ? -5.160 3.000 17.176 1.00 95.50 369 ASP A O 1
ATOM 2661 N N . ILE A 1 370 ? -5.771 0.950 17.846 1.00 95.50 370 ILE A N 1
ATOM 2662 C CA . ILE A 1 370 ? -7.203 1.228 17.971 1.00 95.50 370 ILE A CA 1
ATOM 2663 C C . ILE A 1 370 ? -7.561 1.247 19.453 1.00 95.50 370 ILE A C 1
ATOM 2665 O O . ILE A 1 370 ? -7.389 0.248 20.147 1.00 95.50 370 ILE A O 1
ATOM 2669 N N . SER A 1 371 ? -8.110 2.362 19.936 1.00 94.31 371 SER A N 1
ATOM 2670 C CA . SER A 1 371 ? -8.602 2.509 21.312 1.00 94.31 371 SER A CA 1
ATOM 2671 C C . SER A 1 371 ? -10.096 2.819 21.311 1.00 94.31 371 SER A C 1
ATOM 2673 O O . SER A 1 371 ? -10.501 3.896 20.886 1.00 94.31 371 SER A O 1
ATOM 2675 N N . ILE A 1 372 ? -10.913 1.888 21.809 1.00 95.44 372 ILE A N 1
ATOM 2676 C CA . ILE A 1 372 ? -12.373 2.023 21.887 1.00 95.44 372 ILE A CA 1
ATOM 2677 C C . ILE A 1 372 ? -12.778 2.275 23.348 1.00 95.44 372 ILE A C 1
ATOM 2679 O O . ILE A 1 372 ? -12.832 1.321 24.135 1.00 95.44 372 ILE A O 1
ATOM 2683 N N . PRO A 1 373 ? -13.048 3.531 23.754 1.00 96.06 373 PRO A N 1
ATOM 2684 C CA . PRO A 1 373 ? -13.725 3.818 25.013 1.00 96.06 373 PRO A CA 1
ATOM 2685 C C . PRO A 1 373 ? -15.176 3.326 24.967 1.00 96.06 373 PRO A C 1
ATOM 2687 O O . PRO A 1 373 ? -15.877 3.479 23.964 1.00 96.06 373 PRO A O 1
ATOM 2690 N N . TRP A 1 374 ? -15.648 2.758 26.070 1.00 95.31 374 TRP A N 1
ATOM 2691 C CA . TRP A 1 374 ? -17.001 2.227 26.186 1.00 95.31 374 TRP A CA 1
ATOM 2692 C C . TRP A 1 374 ? -17.626 2.489 27.553 1.00 95.31 374 TRP A C 1
ATOM 2694 O O . TRP A 1 374 ? -16.957 2.826 28.534 1.00 95.31 374 TRP A O 1
ATOM 2704 N N . THR A 1 375 ? -18.950 2.383 27.621 1.00 95.38 375 THR A N 1
ATOM 2705 C CA . THR A 1 375 ? -19.721 2.545 28.859 1.00 95.38 375 THR A CA 1
ATOM 2706 C C . THR A 1 375 ? -20.935 1.629 28.845 1.00 95.38 375 THR A C 1
ATOM 2708 O O . THR A 1 375 ? -21.751 1.717 27.937 1.00 95.38 375 THR A O 1
ATOM 2711 N N . GLN A 1 376 ? -21.075 0.785 29.868 1.00 94.19 376 GLN A N 1
ATOM 2712 C CA . GLN A 1 376 ? -22.173 -0.172 30.024 1.00 94.19 376 GLN A CA 1
ATOM 2713 C C . GLN A 1 376 ? -22.804 -0.031 31.416 1.00 94.19 376 GLN A C 1
ATOM 2715 O O . GLN A 1 376 ? -22.116 0.298 32.382 1.00 94.19 376 GLN A O 1
ATOM 2720 N N . THR A 1 377 ? -24.097 -0.320 31.553 1.00 91.75 377 THR A N 1
ATOM 2721 C CA . THR A 1 377 ? -24.744 -0.541 32.857 1.00 91.75 377 THR A CA 1
ATOM 2722 C C . THR A 1 377 ? -24.928 -2.032 33.126 1.00 91.75 377 THR A C 1
ATOM 2724 O O . THR A 1 377 ? -25.326 -2.769 32.225 1.00 91.75 377 THR A O 1
ATOM 2727 N N . GLN A 1 378 ? -24.665 -2.471 34.357 1.00 88.25 378 GLN A N 1
ATOM 2728 C CA . GLN A 1 378 ? -24.880 -3.845 34.821 1.00 88.25 378 GLN A CA 1
ATOM 2729 C C . GLN A 1 378 ? -25.594 -3.860 36.181 1.00 88.25 378 GLN A C 1
ATOM 2731 O O . GLN A 1 378 ? -25.504 -2.896 36.944 1.00 88.25 378 GLN A O 1
ATOM 2736 N N . GLY A 1 379 ? -26.276 -4.968 36.477 1.00 86.8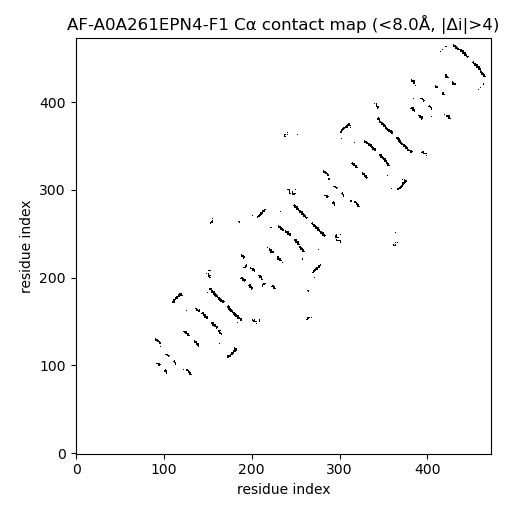1 379 GLY A N 1
ATOM 2737 C CA . GLY A 1 379 ? -27.169 -5.115 37.631 1.00 86.81 379 GLY A CA 1
ATOM 2738 C C . GLY A 1 379 ? -28.643 -4.905 37.270 1.00 86.81 379 GLY A C 1
ATOM 2739 O O . GLY A 1 379 ? -28.967 -4.461 36.169 1.00 86.81 379 GLY A O 1
ATOM 2740 N N . GLU A 1 380 ? -29.525 -5.240 38.208 1.00 88.06 380 GLU A N 1
ATOM 2741 C CA . GLU A 1 380 ? -30.975 -5.024 38.125 1.00 88.06 380 GLU A CA 1
ATOM 2742 C C . GLU A 1 380 ? -31.401 -4.001 39.187 1.00 88.06 380 GLU A C 1
ATOM 2744 O O . GLU A 1 380 ? -30.735 -3.844 40.214 1.00 88.06 380 GLU A O 1
ATOM 2749 N N . GLU A 1 381 ? -32.501 -3.286 38.947 1.00 89.88 381 GLU A N 1
ATOM 2750 C CA . GLU A 1 381 ? -33.001 -2.288 39.893 1.00 89.88 381 GLU A CA 1
ATOM 2751 C C . GLU A 1 381 ? -33.556 -2.952 41.162 1.00 89.88 381 GLU A C 1
ATOM 2753 O O . GLU A 1 381 ? -34.465 -3.786 41.124 1.00 89.88 381 GLU A O 1
ATOM 2758 N N . THR A 1 382 ? -33.019 -2.548 42.312 1.00 88.94 382 THR A N 1
ATOM 2759 C CA . THR A 1 382 ? -33.558 -2.933 43.617 1.00 88.94 382 THR A CA 1
ATOM 2760 C C . THR A 1 382 ? -34.734 -2.020 43.953 1.00 88.94 382 THR A C 1
ATOM 2762 O O . THR A 1 382 ? -34.555 -0.824 44.175 1.00 88.94 382 THR A O 1
ATOM 2765 N N . LEU A 1 383 ? -35.937 -2.591 43.991 1.00 91.56 383 LEU A N 1
ATOM 2766 C CA . LEU A 1 383 ? -37.195 -1.893 44.259 1.00 91.56 383 LEU A CA 1
ATOM 2767 C C . LEU A 1 383 ? -37.663 -2.154 45.693 1.00 91.56 383 LEU A C 1
ATOM 2769 O O . LEU A 1 383 ? -37.432 -3.229 46.243 1.00 91.56 383 LEU A O 1
ATOM 2773 N N . LEU A 1 384 ? -38.397 -1.209 46.273 1.00 91.12 384 LEU A N 1
ATOM 2774 C CA . LEU A 1 384 ? -39.169 -1.401 47.496 1.00 91.12 384 LEU A CA 1
ATOM 2775 C C . LEU A 1 384 ? -40.512 -2.054 47.147 1.00 91.12 384 LEU A C 1
ATOM 2777 O O . LEU A 1 384 ? -41.286 -1.483 46.384 1.00 91.12 384 LEU A O 1
ATOM 2781 N N . ASN A 1 385 ? -40.818 -3.217 47.721 1.00 90.12 385 ASN A N 1
ATOM 2782 C CA . ASN A 1 385 ? -42.117 -3.870 47.556 1.00 90.12 385 ASN A CA 1
ATOM 2783 C C . ASN A 1 385 ? -43.121 -3.363 48.598 1.00 90.12 385 ASN A C 1
ATOM 2785 O O . ASN A 1 385 ? -42.814 -3.282 49.790 1.00 90.12 385 ASN A O 1
ATOM 2789 N N . LEU A 1 386 ? -44.333 -3.047 48.144 1.00 85.81 386 LEU A N 1
ATOM 2790 C CA . LEU A 1 386 ? -45.419 -2.510 48.959 1.00 85.81 386 LEU A CA 1
ATOM 2791 C C . LEU A 1 386 ? -46.470 -3.583 49.278 1.00 85.81 386 LEU A C 1
ATOM 2793 O O . LEU A 1 386 ? -46.624 -4.585 48.579 1.00 85.81 386 LEU A O 1
ATOM 2797 N N . SER A 1 387 ? -47.219 -3.371 50.362 1.00 78.44 387 SER A N 1
ATOM 2798 C CA . SER A 1 387 ? -48.194 -4.340 50.888 1.00 78.44 387 SER A CA 1
ATOM 2799 C C . SER A 1 387 ? -49.437 -4.549 50.012 1.00 78.44 387 SER A C 1
ATOM 2801 O O . SER A 1 387 ? -50.218 -5.457 50.284 1.00 78.44 387 SER A O 1
ATOM 2803 N N . ASP A 1 388 ? -49.635 -3.725 48.983 1.00 81.12 388 ASP A N 1
ATOM 2804 C CA . ASP A 1 388 ? -50.676 -3.891 47.961 1.00 81.12 388 ASP A CA 1
ATOM 2805 C C . ASP A 1 388 ? -50.223 -4.751 46.761 1.00 81.12 388 ASP A C 1
ATOM 2807 O O . ASP A 1 388 ? -51.027 -5.049 45.878 1.00 81.12 388 ASP A O 1
ATOM 2811 N N . GLY A 1 389 ? -48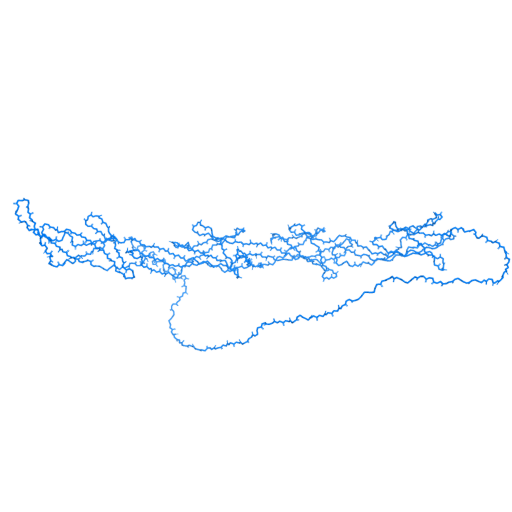.955 -5.182 46.741 1.00 81.19 389 GLY A N 1
ATOM 2812 C CA . GLY A 1 389 ? -48.351 -5.946 45.648 1.00 81.19 389 GLY A CA 1
ATOM 2813 C C . GLY A 1 389 ? -47.731 -5.091 44.539 1.00 81.19 389 GLY A C 1
ATOM 2814 O O . GLY A 1 389 ? -47.302 -5.649 43.530 1.00 81.19 389 GLY A O 1
ATOM 2815 N N . SER A 1 390 ? -47.676 -3.765 44.700 1.00 88.88 390 SER A N 1
ATOM 2816 C CA . SER A 1 390 ? -46.900 -2.873 43.834 1.00 88.88 390 SER A CA 1
ATOM 2817 C C . SER A 1 390 ? -45.440 -2.738 44.300 1.00 88.88 390 SER A C 1
ATOM 2819 O O . SER A 1 390 ? -45.074 -3.174 45.396 1.00 88.88 390 SER A O 1
ATOM 2821 N N . SER A 1 391 ? -44.596 -2.126 43.466 1.00 90.25 391 SER A N 1
ATOM 2822 C CA . SER A 1 391 ? -43.182 -1.869 43.767 1.00 90.25 391 SER A CA 1
ATOM 2823 C C . SER A 1 391 ? -42.808 -0.423 43.420 1.00 90.25 391 SER A C 1
ATOM 2825 O O . SER A 1 391 ? -43.379 0.168 42.503 1.00 90.25 391 SER A O 1
ATOM 2827 N N . MET A 1 392 ? -41.842 0.142 44.144 1.00 90.38 392 MET A N 1
ATOM 2828 C CA . MET A 1 392 ? -41.413 1.541 44.063 1.00 90.38 392 MET A CA 1
ATOM 2829 C C . MET A 1 392 ? -39.886 1.641 43.936 1.00 90.38 392 MET A C 1
ATOM 2831 O O . MET A 1 392 ? -39.157 1.003 44.695 1.00 90.38 392 MET A O 1
ATOM 2835 N N . SER A 1 393 ? -39.397 2.464 43.007 1.00 90.06 393 SER A N 1
ATOM 2836 C CA . SER A 1 393 ? -37.973 2.807 42.884 1.00 90.06 393 SER A CA 1
ATOM 2837 C C . SER A 1 393 ? -37.476 3.591 44.099 1.00 90.06 393 SER A C 1
ATOM 2839 O O . SER A 1 393 ? -38.140 4.533 44.535 1.00 90.06 393 SER A O 1
ATOM 2841 N N . LEU A 1 394 ? -36.290 3.254 44.614 1.00 86.31 394 LEU A N 1
ATOM 2842 C CA . LEU A 1 394 ? -35.608 4.065 45.625 1.00 86.31 394 LEU A CA 1
ATOM 2843 C C . LEU A 1 394 ? -34.719 5.102 44.929 1.00 86.31 394 LEU A C 1
ATOM 2845 O O . LEU A 1 394 ? -33.859 4.752 44.121 1.00 86.31 394 LEU A O 1
ATOM 2849 N N . THR A 1 395 ? -34.901 6.380 45.251 1.00 76.00 395 THR A N 1
ATOM 2850 C CA . THR A 1 395 ? -34.153 7.487 44.640 1.00 76.00 395 THR A CA 1
ATOM 2851 C C . THR A 1 395 ? -32.886 7.800 45.429 1.00 76.00 395 THR A C 1
ATOM 2853 O O . THR A 1 395 ? -32.968 8.138 46.610 1.00 76.00 395 THR A O 1
ATOM 2856 N N . GLY A 1 396 ? -31.719 7.725 44.784 1.00 72.56 396 GLY A N 1
ATOM 2857 C CA . GLY A 1 396 ? -30.446 8.176 45.358 1.00 72.56 396 GLY A CA 1
ATOM 2858 C C . GLY A 1 396 ? -30.171 9.654 45.065 1.00 72.56 396 GLY A C 1
ATOM 2859 O O . GLY A 1 396 ? -30.317 10.106 43.927 1.00 72.56 396 GLY A O 1
ATOM 2860 N N . THR A 1 397 ? -29.741 10.426 46.066 1.00 59.69 397 THR A N 1
ATOM 2861 C CA . THR A 1 397 ? -29.425 11.859 45.905 1.00 59.69 397 THR A CA 1
ATOM 2862 C C . THR A 1 397 ? -27.960 12.092 45.530 1.00 59.69 397 THR A C 1
ATOM 2864 O O . THR A 1 397 ? -27.185 12.662 46.294 1.00 59.69 397 THR A O 1
ATOM 2867 N N . GLY A 1 398 ? -27.580 11.696 44.313 1.00 54.66 398 GLY A N 1
ATOM 2868 C CA . GLY A 1 398 ? -26.263 11.997 43.742 1.00 54.66 398 GLY A CA 1
ATOM 2869 C C . GLY A 1 398 ? -25.171 10.995 44.125 1.00 54.66 398 GLY A C 1
ATOM 2870 O O . GLY A 1 398 ? -25.317 9.803 43.875 1.00 54.66 398 GLY A O 1
ATOM 2871 N N . THR A 1 399 ? -24.039 11.492 44.634 1.00 53.16 399 THR A N 1
ATOM 2872 C CA . THR A 1 399 ? -22.848 10.685 44.975 1.00 53.16 399 THR A CA 1
ATOM 2873 C C . THR A 1 399 ? -22.928 9.989 46.326 1.00 53.16 399 THR A C 1
ATOM 2875 O O . THR A 1 399 ? -22.104 9.121 46.603 1.00 53.16 399 THR A O 1
ATOM 2878 N N . ASP A 1 400 ? -23.876 10.385 47.168 1.00 56.47 400 ASP A N 1
ATOM 2879 C CA . ASP A 1 400 ? -24.035 9.819 48.499 1.00 56.47 400 ASP A CA 1
ATOM 2880 C C . ASP A 1 400 ? -24.718 8.451 48.362 1.00 56.47 400 ASP A C 1
ATOM 2882 O O . ASP A 1 400 ? -25.748 8.335 47.700 1.00 56.47 400 ASP A O 1
ATOM 2886 N N . GLU A 1 401 ? -24.161 7.406 48.981 1.00 69.62 401 GLU A N 1
ATOM 2887 C CA . GLU A 1 401 ? -24.586 5.999 48.812 1.00 69.62 401 GLU A CA 1
ATOM 2888 C C . GLU A 1 401 ? -25.947 5.668 49.478 1.00 69.62 401 GLU A C 1
ATOM 2890 O O . GLU A 1 401 ? -26.276 4.509 49.733 1.00 69.62 401 GLU A O 1
ATOM 2895 N N . THR A 1 402 ? -26.753 6.696 49.748 1.00 80.06 402 THR A N 1
ATOM 2896 C CA . THR A 1 402 ? -28.042 6.656 50.438 1.00 80.06 402 THR A CA 1
ATOM 2897 C C . THR A 1 402 ? -29.183 6.758 49.429 1.00 80.06 402 THR A C 1
ATOM 2899 O O . THR A 1 402 ? -29.250 7.699 48.638 1.00 80.06 402 THR A O 1
ATOM 2902 N N . TYR A 1 403 ? -30.123 5.817 49.504 1.00 83.44 403 TYR A N 1
ATOM 2903 C CA . TYR A 1 403 ? -31.298 5.743 48.638 1.00 83.44 403 TYR A CA 1
ATOM 2904 C C . TYR A 1 403 ? -32.559 5.810 49.495 1.00 83.44 403 TYR A C 1
ATOM 2906 O O . TYR A 1 403 ? -32.669 5.087 50.484 1.00 83.44 403 TYR A O 1
ATOM 2914 N N . THR A 1 404 ? -33.508 6.671 49.130 1.00 85.69 404 THR A N 1
ATOM 2915 C CA . THR A 1 404 ? -34.726 6.914 49.915 1.00 85.69 404 THR A CA 1
ATOM 2916 C C . THR A 1 404 ? -35.993 6.657 49.104 1.00 85.69 404 THR A C 1
ATOM 2918 O O . THR A 1 404 ? -36.004 6.733 47.875 1.00 85.69 404 THR A O 1
ATOM 2921 N N . ALA A 1 405 ? -37.072 6.334 49.812 1.00 85.44 405 ALA A N 1
ATOM 2922 C CA . ALA A 1 405 ? -38.421 6.203 49.280 1.00 85.44 405 ALA A CA 1
ATOM 2923 C C . ALA A 1 405 ? -39.423 6.559 50.389 1.00 85.44 405 ALA A C 1
ATOM 2925 O O . ALA A 1 405 ? -39.218 6.189 51.545 1.00 85.44 405 ALA A O 1
ATOM 2926 N N . GLU A 1 406 ? -40.507 7.255 50.046 1.00 84.81 406 GLU A N 1
ATOM 2927 C CA . GLU A 1 406 ? -41.597 7.564 50.977 1.00 84.81 406 GLU A CA 1
ATOM 2928 C C . GLU A 1 406 ? -42.849 6.775 50.589 1.00 84.81 406 GLU A C 1
ATOM 2930 O O . GLU A 1 406 ? -43.274 6.780 49.435 1.00 84.81 406 GLU A O 1
ATOM 2935 N N . THR A 1 407 ? -43.464 6.100 51.559 1.00 83.81 407 THR A N 1
ATOM 2936 C CA . THR A 1 407 ? -44.699 5.335 51.355 1.00 83.81 407 THR A CA 1
ATOM 2937 C C . THR A 1 407 ? -45.647 5.498 52.541 1.00 83.81 407 THR A C 1
ATOM 2939 O O . THR A 1 407 ? -45.258 5.972 53.608 1.00 83.81 407 THR A O 1
ATOM 2942 N N . THR A 1 408 ? -46.915 5.133 52.357 1.00 81.31 408 THR A N 1
ATOM 2943 C CA . THR A 1 408 ? -47.958 5.255 53.385 1.00 81.31 408 THR A CA 1
ATOM 2944 C C . THR A 1 408 ? -48.671 3.926 53.598 1.00 81.31 408 THR A C 1
ATOM 2946 O O . THR A 1 408 ? -48.723 3.077 52.713 1.00 81.31 408 THR A O 1
ATOM 2949 N N . THR A 1 409 ? -49.207 3.730 54.800 1.00 79.75 409 THR A N 1
ATOM 2950 C CA . THR A 1 409 ? -49.881 2.494 55.207 1.00 79.75 409 THR A CA 1
ATOM 2951 C C . THR A 1 409 ? -51.078 2.814 56.096 1.00 79.75 409 THR A C 1
ATOM 2953 O O . THR A 1 409 ? -51.169 3.904 56.666 1.00 79.75 409 THR A O 1
ATOM 2956 N N . THR A 1 410 ? -52.004 1.869 56.223 1.00 80.94 410 THR A N 1
ATOM 2957 C CA . THR A 1 410 ? -53.142 1.973 57.138 1.00 80.94 410 THR A CA 1
ATOM 2958 C C . THR A 1 410 ? -52.774 1.518 58.550 1.00 80.94 410 THR A C 1
ATOM 2960 O O . THR A 1 410 ? -51.843 0.737 58.764 1.00 80.94 410 THR A O 1
ATOM 2963 N N . LEU A 1 411 ? -53.562 1.966 59.527 1.00 79.69 411 LEU A N 1
ATOM 2964 C CA . LEU A 1 411 ? -53.646 1.297 60.822 1.00 79.69 411 LEU A CA 1
ATOM 2965 C C . LEU A 1 411 ? -54.640 0.122 60.740 1.00 79.69 411 LEU A C 1
ATOM 2967 O O . LEU A 1 411 ? -55.519 0.112 59.877 1.00 79.69 411 LEU A O 1
ATOM 2971 N N . ASP A 1 412 ? -54.493 -0.855 61.629 1.00 80.12 412 ASP A N 1
ATOM 2972 C CA . ASP A 1 412 ? -55.447 -1.939 61.864 1.00 80.12 412 ASP A CA 1
ATOM 2973 C C . ASP A 1 412 ? -56.619 -1.493 62.766 1.00 80.12 412 ASP A C 1
ATOM 2975 O O . ASP A 1 412 ? -56.624 -0.392 63.325 1.00 80.12 412 ASP A O 1
ATOM 2979 N N . ASP A 1 413 ? -57.600 -2.379 62.972 1.00 79.94 413 ASP A N 1
ATOM 2980 C CA . ASP A 1 413 ? -58.753 -2.143 63.862 1.00 79.94 413 ASP A CA 1
ATOM 2981 C C . ASP A 1 413 ? -58.361 -1.921 65.346 1.00 79.94 413 ASP A C 1
ATOM 2983 O O . ASP A 1 413 ? -59.193 -1.537 66.169 1.00 79.94 413 ASP A O 1
ATOM 2987 N N . SER A 1 414 ? -57.095 -2.158 65.711 1.00 79.25 414 SER A N 1
ATOM 2988 C CA . SER A 1 414 ? -56.509 -1.885 67.032 1.00 79.25 414 SER A CA 1
ATOM 2989 C C . SER A 1 414 ? -55.688 -0.585 67.074 1.00 79.25 414 SER A C 1
ATOM 2991 O O . SER A 1 414 ? -55.050 -0.305 68.092 1.00 79.25 414 SER A O 1
ATOM 2993 N N . ASN A 1 415 ? -55.724 0.229 66.012 1.00 74.00 415 ASN A N 1
ATOM 2994 C CA . ASN A 1 415 ? -54.935 1.450 65.804 1.00 74.00 415 ASN A CA 1
ATOM 2995 C C . ASN A 1 415 ? -53.406 1.235 65.810 1.00 74.00 415 ASN A C 1
ATOM 2997 O O . ASN A 1 415 ? -52.648 2.139 66.169 1.00 74.00 415 ASN A O 1
ATOM 3001 N N . LYS A 1 416 ? -52.936 0.048 65.411 1.00 78.94 416 LYS A N 1
ATOM 3002 C CA . LYS A 1 416 ? -51.515 -0.274 65.205 1.00 78.94 416 LYS A CA 1
ATOM 3003 C C . LYS A 1 416 ? -51.176 -0.287 63.711 1.00 78.94 416 LYS A C 1
ATOM 3005 O O . LYS A 1 416 ? -52.065 -0.527 62.905 1.00 78.94 416 LYS A O 1
ATOM 3010 N N . PRO A 1 417 ? -49.916 -0.073 63.303 1.00 80.31 417 PRO A N 1
ATOM 3011 C CA . PRO A 1 417 ? -49.545 -0.134 61.890 1.00 80.31 417 PRO A CA 1
ATOM 3012 C C . PRO A 1 417 ? -49.750 -1.525 61.286 1.00 80.31 417 PRO A C 1
ATOM 3014 O O . PRO A 1 417 ? -49.266 -2.519 61.835 1.00 80.31 417 PRO A O 1
ATOM 3017 N N . ALA A 1 418 ? -50.420 -1.586 60.132 1.00 81.31 418 ALA A N 1
ATOM 3018 C CA . ALA A 1 418 ? -50.700 -2.839 59.429 1.00 81.31 418 ALA A CA 1
ATOM 3019 C C . ALA A 1 418 ? -49.434 -3.527 58.872 1.00 81.31 418 ALA A C 1
ATOM 3021 O O . ALA A 1 418 ? -49.449 -4.730 58.620 1.00 81.31 418 ALA A O 1
ATOM 3022 N N . ILE A 1 419 ? -48.333 -2.782 58.720 1.00 84.31 419 ILE A N 1
ATOM 3023 C CA . ILE A 1 419 ? -47.012 -3.294 58.332 1.00 84.31 419 ILE A CA 1
ATOM 3024 C C . ILE A 1 419 ? -45.984 -3.067 59.450 1.00 84.31 419 ILE A C 1
ATOM 3026 O O . ILE A 1 419 ? -45.994 -2.047 60.138 1.00 84.31 419 ILE A O 1
ATOM 3030 N N . GLN A 1 420 ? -45.088 -4.036 59.630 1.00 85.31 420 GLN A N 1
ATOM 3031 C CA . GLN A 1 420 ? -44.008 -4.014 60.634 1.00 85.31 420 GLN A CA 1
ATOM 3032 C C . GLN A 1 420 ? -42.614 -4.182 59.998 1.00 85.31 420 GLN A C 1
ATOM 3034 O O . GLN A 1 420 ? -41.593 -3.978 60.653 1.00 85.31 420 GLN A O 1
ATOM 3039 N N . THR A 1 421 ? -42.578 -4.533 58.712 1.00 88.00 421 THR A N 1
ATOM 3040 C CA . THR A 1 421 ? -41.379 -4.729 57.895 1.00 88.00 421 THR A CA 1
ATOM 3041 C C . THR A 1 421 ? -41.646 -4.216 56.485 1.00 88.00 421 THR A C 1
ATOM 3043 O O . THR A 1 421 ? -42.720 -4.471 55.937 1.00 88.00 421 THR A O 1
ATOM 3046 N N . LEU A 1 422 ? -40.660 -3.554 55.889 1.00 89.31 422 LEU A N 1
ATOM 3047 C CA . LEU A 1 422 ? -40.557 -3.338 54.447 1.00 89.31 422 LEU A CA 1
ATOM 3048 C C . LEU A 1 422 ? -39.655 -4.418 53.834 1.00 89.31 422 LEU A C 1
ATOM 3050 O O . LEU A 1 422 ? -38.793 -4.960 54.526 1.00 89.31 422 LEU A O 1
ATOM 3054 N N . THR A 1 423 ? -39.817 -4.709 52.543 1.00 90.06 423 THR A N 1
ATOM 3055 C CA . THR A 1 423 ? -39.011 -5.728 51.849 1.00 90.06 423 THR A CA 1
ATOM 3056 C C . THR A 1 423 ? -38.582 -5.225 50.476 1.00 90.06 423 THR A C 1
ATOM 3058 O O . THR A 1 423 ? -39.403 -4.701 49.725 1.00 90.06 423 THR A O 1
ATOM 3061 N N . LEU A 1 424 ? -37.310 -5.398 50.131 1.00 91.12 424 LEU A N 1
ATOM 3062 C CA . LEU A 1 424 ? -36.757 -5.057 48.820 1.00 91.12 424 LEU A CA 1
ATOM 3063 C C . LEU A 1 424 ? -36.929 -6.211 47.807 1.00 91.12 424 LEU A C 1
ATOM 3065 O O . LEU A 1 424 ? -37.237 -7.345 48.186 1.00 91.12 424 LEU A O 1
ATOM 3069 N N . SER A 1 425 ? -36.747 -5.945 46.510 1.00 90.69 425 SER A N 1
ATOM 3070 C CA . SER A 1 425 ? -36.880 -6.951 45.438 1.00 90.69 425 SER A CA 1
ATOM 3071 C C . SER A 1 425 ? -35.818 -8.056 45.475 1.00 90.69 425 SER A C 1
ATOM 3073 O O . SER A 1 425 ? -36.078 -9.151 44.983 1.00 90.69 425 SER A O 1
ATOM 3075 N N . ASP A 1 426 ? -34.676 -7.821 46.125 1.00 86.44 426 ASP A N 1
ATOM 3076 C CA . ASP A 1 426 ? -33.644 -8.831 46.410 1.00 86.44 426 ASP A CA 1
ATOM 3077 C C . ASP A 1 426 ? -34.011 -9.774 47.583 1.00 86.44 426 ASP A C 1
ATOM 3079 O O . ASP A 1 426 ? -33.300 -10.744 47.854 1.00 86.44 426 ASP A O 1
ATOM 3083 N N . GLY A 1 427 ? -35.125 -9.505 48.276 1.00 87.38 427 GLY A N 1
ATOM 3084 C CA . GLY A 1 427 ? -35.579 -10.228 49.464 1.00 87.38 427 GLY A CA 1
ATOM 3085 C C . GLY A 1 427 ? -35.070 -9.666 50.798 1.00 87.38 427 GLY A C 1
ATOM 3086 O O . GLY A 1 427 ? -35.407 -10.224 51.846 1.00 87.38 427 GLY A O 1
ATOM 3087 N N . THR A 1 428 ? -34.298 -8.575 50.803 1.00 89.00 428 THR A N 1
ATOM 3088 C CA . THR A 1 428 ? -33.837 -7.912 52.030 1.00 89.00 428 THR A CA 1
ATOM 3089 C C . THR A 1 428 ? -35.027 -7.339 52.803 1.00 89.00 428 THR A C 1
ATOM 3091 O O . THR A 1 428 ? -35.767 -6.496 52.297 1.00 89.00 428 THR A O 1
ATOM 3094 N N . SER A 1 429 ? -35.206 -7.784 54.050 1.00 88.69 429 SER A N 1
ATOM 3095 C CA . SER A 1 429 ? -36.265 -7.324 54.958 1.00 88.69 429 SER A CA 1
ATOM 3096 C C . SER A 1 429 ? -35.733 -6.265 55.925 1.00 88.69 429 SER A C 1
ATOM 3098 O O . SER A 1 429 ? -34.716 -6.478 56.582 1.00 88.69 429 SER A O 1
ATOM 3100 N N . MET A 1 430 ? -36.465 -5.163 56.067 1.00 88.19 430 MET A N 1
ATOM 3101 C CA . MET A 1 430 ? -36.120 -3.997 56.885 1.00 88.19 430 MET A CA 1
ATOM 3102 C C . MET A 1 430 ? -37.216 -3.797 57.948 1.00 88.19 430 MET A C 1
ATOM 3104 O O . MET A 1 430 ? -38.370 -3.575 57.573 1.00 88.19 430 MET A O 1
ATOM 3108 N N . PRO A 1 431 ? -36.933 -3.923 59.259 1.00 88.62 431 PRO A N 1
ATOM 3109 C CA . PRO A 1 431 ? -37.926 -3.657 60.300 1.00 88.62 431 PRO A CA 1
ATOM 3110 C C . PRO A 1 431 ? -38.265 -2.162 60.357 1.00 88.62 431 PRO A C 1
ATOM 3112 O O . PRO A 1 431 ? -37.402 -1.325 60.107 1.00 88.62 431 PRO A O 1
ATOM 3115 N N . ILE A 1 432 ? -39.513 -1.827 60.695 1.00 88.94 432 ILE A N 1
ATOM 3116 C CA . ILE A 1 432 ? -39.957 -0.430 60.805 1.00 88.94 432 ILE A CA 1
ATOM 3117 C C . ILE A 1 432 ? -39.924 0.009 62.274 1.00 88.94 432 ILE A C 1
ATOM 3119 O O . ILE A 1 432 ? -40.697 -0.484 63.100 1.00 88.94 432 ILE A O 1
ATOM 3123 N N . GLU A 1 433 ? -39.069 0.977 62.597 1.00 88.50 433 GLU A N 1
ATOM 3124 C CA . GLU A 1 433 ? -39.061 1.662 63.889 1.00 88.50 433 GLU A CA 1
ATOM 3125 C C . GLU A 1 433 ? -40.173 2.718 63.930 1.00 88.50 433 GLU A C 1
ATOM 3127 O O . GLU A 1 433 ? -40.011 3.875 63.541 1.00 88.50 433 GLU A O 1
ATOM 3132 N N . TRP A 1 434 ? -41.349 2.298 64.391 1.00 85.50 434 TRP A N 1
ATOM 3133 C CA . TRP A 1 434 ? -42.506 3.169 64.582 1.00 85.50 434 TRP A CA 1
ATOM 3134 C C . TRP A 1 434 ? -42.328 4.109 65.784 1.00 85.50 434 TRP A C 1
ATOM 3136 O O . TRP A 1 434 ? -42.085 3.665 66.908 1.00 85.50 434 TRP A O 1
ATOM 3146 N N . GLN A 1 435 ? -42.525 5.416 65.575 1.00 81.38 435 GLN A N 1
ATOM 3147 C CA . GLN A 1 435 ? -42.491 6.412 66.649 1.00 81.38 435 GLN A CA 1
ATOM 3148 C C . GLN A 1 435 ? -43.588 6.114 67.686 1.00 81.38 435 GLN A C 1
ATOM 3150 O O . GLN A 1 435 ? -44.761 5.992 67.345 1.00 81.38 435 GLN A O 1
ATOM 3155 N N . GLY A 1 436 ? -43.219 6.009 68.966 1.00 70.19 436 GLY A N 1
ATOM 3156 C CA . GLY A 1 436 ? -44.034 5.333 69.991 1.00 70.19 436 GLY A CA 1
ATOM 3157 C C . GLY A 1 436 ? -45.388 5.949 70.385 1.00 70.19 436 GLY A C 1
ATOM 3158 O O . GLY A 1 436 ? -46.091 5.345 71.194 1.00 70.19 436 GLY A O 1
ATOM 3159 N N . THR A 1 437 ? -45.778 7.109 69.843 1.00 67.75 437 THR A N 1
ATOM 3160 C CA . THR A 1 437 ? -47.056 7.774 70.155 1.00 67.75 437 THR A CA 1
ATOM 3161 C C . THR A 1 437 ? -47.721 8.308 68.879 1.00 67.75 437 THR A C 1
ATOM 3163 O O . THR A 1 437 ? -47.166 9.216 68.256 1.00 67.75 437 THR A O 1
ATOM 3166 N N . PRO A 1 438 ? -48.923 7.828 68.502 1.00 70.06 438 PRO A N 1
ATOM 3167 C CA . PRO A 1 438 ? -49.681 8.385 67.384 1.00 70.06 438 PRO A CA 1
ATOM 3168 C C . PRO A 1 438 ? -50.053 9.857 67.590 1.00 70.06 438 PRO A C 1
ATOM 3170 O O . PRO A 1 438 ? -50.591 10.240 68.631 1.00 70.06 438 PRO A O 1
ATOM 3173 N N . GLN A 1 439 ? -49.828 10.673 66.562 1.00 73.75 439 GLN A N 1
ATOM 3174 C CA . GLN A 1 439 ? -50.270 12.063 66.508 1.00 73.75 439 GLN A CA 1
ATOM 3175 C C . GLN A 1 439 ? -51.776 12.096 66.226 1.00 73.75 439 GLN A C 1
ATOM 3177 O O . GLN A 1 439 ? -52.218 11.850 65.102 1.00 73.75 439 GLN A O 1
ATOM 3182 N N . ALA A 1 440 ? -52.573 12.378 67.257 1.00 74.56 440 ALA A N 1
ATOM 3183 C CA . ALA A 1 440 ? -54.027 12.454 67.158 1.00 74.56 440 ALA A CA 1
ATOM 3184 C C . ALA A 1 440 ? -54.486 13.878 66.795 1.00 74.56 440 ALA A C 1
ATOM 3186 O O . ALA A 1 440 ? -54.409 14.794 67.613 1.00 74.56 440 ALA A O 1
ATOM 3187 N N . THR A 1 441 ? -55.013 14.060 65.583 1.00 79.00 441 THR A N 1
ATOM 3188 C CA . THR A 1 441 ? -55.636 15.315 65.134 1.00 79.00 441 THR A CA 1
ATOM 3189 C C . THR A 1 441 ? -57.153 15.178 65.168 1.00 79.00 441 THR A C 1
ATOM 3191 O O . THR A 1 441 ? -57.727 14.389 64.418 1.00 79.00 441 THR A O 1
ATOM 3194 N N . THR A 1 442 ? -57.826 15.955 66.015 1.00 80.31 442 THR A N 1
ATOM 3195 C CA . THR A 1 442 ? -59.292 15.977 66.086 1.00 80.31 442 THR A CA 1
ATOM 3196 C C . THR A 1 442 ? -59.888 17.063 65.192 1.00 80.31 442 THR A C 1
ATOM 3198 O O . THR A 1 442 ? -59.375 18.177 65.090 1.00 80.31 442 THR A O 1
ATOM 3201 N N . ARG A 1 443 ? -61.012 16.745 64.547 1.00 80.50 443 ARG A N 1
ATOM 3202 C CA . ARG A 1 443 ? -61.804 17.666 63.729 1.00 80.50 443 ARG A CA 1
ATOM 3203 C C . ARG A 1 443 ? -63.280 17.501 64.056 1.00 80.50 443 ARG A C 1
ATOM 3205 O O . ARG A 1 443 ? -63.870 16.454 63.792 1.00 80.50 443 ARG A O 1
ATOM 3212 N N . THR A 1 444 ? -63.890 18.552 64.587 1.00 80.44 444 THR A N 1
ATOM 3213 C CA . THR A 1 444 ? -65.341 18.606 64.779 1.00 80.44 444 THR A CA 1
ATOM 3214 C C . THR A 1 444 ? -66.038 18.807 63.434 1.00 80.44 444 THR A C 1
ATOM 3216 O O . THR A 1 444 ? -65.631 19.651 62.632 1.00 80.44 444 THR A O 1
ATOM 3219 N N . VAL A 1 445 ? -67.095 18.041 63.187 1.00 82.00 445 VAL A N 1
ATOM 3220 C CA . VAL A 1 445 ? -67.952 18.123 62.001 1.00 82.00 445 VAL A CA 1
ATOM 3221 C C . VAL A 1 445 ? -69.399 18.234 62.470 1.00 82.00 445 VAL A C 1
ATOM 3223 O O . VAL A 1 445 ? -69.852 17.434 63.288 1.00 82.00 445 VAL A O 1
ATOM 3226 N N . THR A 1 446 ? -70.127 19.225 61.962 1.00 84.06 446 THR A N 1
ATOM 3227 C CA . THR A 1 446 ? -71.571 19.341 62.199 1.00 84.06 446 THR A CA 1
ATOM 3228 C C . THR A 1 446 ? -72.310 18.418 61.235 1.00 84.06 446 THR A C 1
ATOM 3230 O O . THR A 1 446 ? -72.146 18.520 60.019 1.00 84.06 446 THR A O 1
ATOM 3233 N N . ASN A 1 447 ? -73.107 17.509 61.784 1.00 81.44 447 ASN A N 1
ATOM 3234 C CA . ASN A 1 447 ? -73.930 16.560 61.048 1.00 81.44 447 ASN A CA 1
ATOM 3235 C C . ASN A 1 447 ? -75.176 17.260 60.452 1.00 81.44 447 ASN A C 1
ATOM 3237 O O . ASN A 1 447 ? -75.549 18.346 60.908 1.00 81.44 447 ASN A O 1
ATOM 3241 N N . PRO A 1 448 ? -75.877 16.650 59.473 1.00 79.75 448 PRO A N 1
ATOM 3242 C CA . PRO A 1 448 ? -77.064 17.249 58.846 1.00 79.75 448 PRO A CA 1
ATOM 3243 C C . PRO A 1 448 ? -78.252 17.516 59.789 1.00 79.75 448 PRO A C 1
ATOM 3245 O O . PRO A 1 448 ? -79.142 18.284 59.435 1.00 79.75 448 PRO A O 1
ATOM 3248 N N . ASP A 1 449 ? -78.277 16.896 60.972 1.00 85.69 449 ASP A N 1
ATOM 3249 C CA . ASP A 1 449 ? -79.283 17.104 62.024 1.00 85.69 449 ASP A CA 1
ATOM 3250 C C . ASP A 1 449 ? -78.914 18.225 63.022 1.00 85.69 449 ASP A C 1
ATOM 3252 O O . ASP A 1 449 ? -79.672 18.506 63.949 1.00 85.69 449 ASP A O 1
ATOM 3256 N N . GLY A 1 450 ? -77.757 18.874 62.841 1.00 75.88 450 GLY A N 1
ATOM 3257 C CA . GLY A 1 450 ? -77.234 19.913 63.730 1.00 75.88 450 GLY A CA 1
ATOM 3258 C C . GLY A 1 450 ? -76.443 19.396 64.937 1.00 75.88 450 GLY A C 1
ATOM 3259 O O . GLY A 1 450 ? -75.901 20.209 65.686 1.00 75.88 450 GLY A O 1
ATOM 3260 N N . SER A 1 451 ? -76.325 18.078 65.129 1.00 81.38 451 SER A N 1
ATOM 3261 C CA . SER A 1 451 ? -75.412 17.501 66.123 1.00 81.38 451 SER A CA 1
ATOM 3262 C C . SER A 1 451 ? -73.946 17.635 65.682 1.00 81.38 451 SER A C 1
ATOM 3264 O O . SER A 1 451 ? -73.653 17.823 64.502 1.00 81.38 451 SER A O 1
ATOM 3266 N N . THR A 1 452 ? -72.997 17.544 66.615 1.00 79.19 452 THR A N 1
ATOM 3267 C CA . THR A 1 452 ? -71.556 17.601 66.310 1.00 79.19 452 THR A CA 1
ATOM 3268 C C . THR A 1 452 ? -70.873 16.265 66.573 1.00 79.19 452 THR A C 1
ATOM 3270 O O . THR A 1 452 ? -70.859 15.795 67.711 1.00 79.19 452 THR A O 1
ATOM 3273 N N . SER A 1 453 ? -70.243 15.703 65.543 1.00 79.50 453 SER A N 1
ATOM 3274 C CA . SER A 1 453 ? -69.338 14.554 65.637 1.00 79.50 453 SER A CA 1
ATOM 3275 C C . SER A 1 453 ? -67.888 15.026 65.720 1.00 79.50 453 SER A C 1
ATOM 3277 O O . SER A 1 453 ? -67.467 15.875 64.935 1.00 79.50 453 SER A O 1
ATOM 3279 N N . THR A 1 454 ? -67.089 14.440 66.610 1.00 80.12 454 THR A N 1
ATOM 3280 C CA . THR A 1 454 ? -65.627 14.612 66.595 1.00 80.12 454 THR A CA 1
ATOM 3281 C C . THR A 1 454 ? -65.002 13.452 65.834 1.00 80.12 454 THR A C 1
ATOM 3283 O O . THR A 1 454 ? -65.096 12.310 66.274 1.00 80.12 454 THR A O 1
ATOM 3286 N N . ILE A 1 455 ? -64.353 13.739 64.706 1.00 78.75 455 ILE A N 1
ATOM 3287 C CA . ILE A 1 455 ? -63.526 12.766 63.986 1.00 78.75 455 ILE A CA 1
ATOM 3288 C C . ILE A 1 455 ? -62.097 12.883 64.519 1.00 78.75 455 ILE A C 1
ATOM 3290 O O . ILE A 1 455 ? -61.542 13.981 64.545 1.00 78.75 455 ILE A O 1
ATOM 3294 N N . THR A 1 456 ? -61.500 11.766 64.929 1.00 76.00 456 THR A N 1
ATOM 3295 C CA . THR A 1 456 ? -60.084 11.693 65.311 1.00 76.00 456 THR A CA 1
ATOM 3296 C C . THR A 1 456 ? -59.309 11.011 64.194 1.00 76.00 456 THR A C 1
ATOM 3298 O O . THR A 1 456 ? -59.565 9.850 63.888 1.00 76.00 456 THR A O 1
ATOM 3301 N N . TYR A 1 457 ? -58.351 11.717 63.604 1.00 74.69 457 TYR A N 1
ATOM 3302 C CA . TYR A 1 457 ? -57.358 11.144 62.702 1.00 74.69 457 TYR A CA 1
ATOM 3303 C C . TYR A 1 457 ? -56.112 10.793 63.515 1.00 74.69 457 TYR A C 1
ATOM 3305 O O . TYR A 1 457 ? -55.651 11.616 64.307 1.00 74.69 457 TYR A O 1
ATOM 3313 N N . MET A 1 458 ? -55.567 9.592 63.332 1.00 73.44 458 MET A N 1
ATOM 3314 C CA . MET A 1 458 ? -54.322 9.158 63.969 1.00 73.44 458 MET A CA 1
ATOM 3315 C C . MET A 1 458 ? -53.252 8.977 62.898 1.00 73.44 458 MET A C 1
ATOM 3317 O O . MET A 1 458 ? -53.404 8.141 62.011 1.00 73.44 458 MET A O 1
ATOM 3321 N N . THR A 1 459 ? -52.171 9.747 62.998 1.00 76.19 459 THR A N 1
ATOM 3322 C CA . THR A 1 459 ? -51.006 9.633 62.114 1.00 76.19 459 THR A CA 1
ATOM 3323 C C . THR A 1 459 ? -49.841 9.038 62.894 1.00 76.19 459 THR A C 1
ATOM 3325 O O . THR A 1 459 ? -49.539 9.491 63.999 1.00 76.19 459 THR A O 1
ATOM 3328 N N . LEU A 1 460 ? -49.161 8.050 62.313 1.00 80.19 460 LEU A N 1
ATOM 3329 C CA . LEU A 1 460 ? -47.897 7.525 62.823 1.00 80.19 460 LEU A CA 1
ATOM 3330 C C . LEU A 1 460 ? -46.808 7.714 61.769 1.00 80.19 460 LEU A C 1
ATOM 3332 O O . LEU A 1 460 ? -47.081 7.640 60.573 1.00 80.19 460 LEU A O 1
ATOM 3336 N N . GLN A 1 461 ? -45.583 7.950 62.222 1.00 83.50 461 GLN A N 1
ATOM 3337 C CA . GLN A 1 461 ? -44.385 7.934 61.390 1.00 83.50 461 GLN A CA 1
ATOM 3338 C C . GLN A 1 461 ? -43.487 6.793 61.861 1.00 83.50 461 GLN A C 1
ATOM 3340 O O . GLN A 1 461 ? -43.453 6.480 63.054 1.00 83.50 461 GLN A O 1
ATOM 3345 N N . GLY A 1 462 ? -42.759 6.184 60.935 1.00 83.19 462 GLY A N 1
ATOM 3346 C CA . GLY A 1 462 ? -41.749 5.179 61.229 1.00 83.19 462 GLY A CA 1
ATOM 3347 C C . GLY A 1 462 ? -40.656 5.213 60.171 1.00 83.19 462 GLY A C 1
ATOM 3348 O O . GLY A 1 462 ? -40.915 5.609 59.035 1.00 83.19 462 GLY A O 1
ATOM 3349 N N . THR A 1 463 ? -39.446 4.834 60.561 1.00 85.88 463 THR A N 1
ATOM 3350 C CA . THR A 1 463 ? -38.272 4.739 59.682 1.00 85.88 463 THR A CA 1
ATOM 3351 C C . THR A 1 463 ? -37.837 3.283 59.561 1.00 85.88 463 THR A C 1
ATOM 3353 O O . THR A 1 463 ? -38.111 2.475 60.446 1.00 85.88 463 THR A O 1
ATOM 3356 N N . ALA A 1 464 ? -37.212 2.920 58.445 1.00 85.31 464 ALA A N 1
ATOM 3357 C CA . ALA A 1 464 ? -36.771 1.555 58.177 1.00 85.31 464 ALA A CA 1
ATOM 3358 C C . ALA A 1 464 ? -35.450 1.607 57.408 1.00 85.31 464 ALA A C 1
ATOM 3360 O O . ALA A 1 464 ? -35.435 1.700 56.182 1.00 85.31 464 ALA A O 1
ATOM 3361 N N . ASP A 1 465 ? -34.352 1.590 58.155 1.00 84.31 465 ASP A N 1
ATOM 3362 C CA . ASP A 1 465 ? -33.001 1.748 57.629 1.00 84.31 465 ASP A CA 1
ATOM 3363 C C . ASP A 1 465 ? -32.309 0.385 57.472 1.00 84.31 465 ASP A C 1
ATOM 3365 O O . ASP A 1 465 ? -32.514 -0.540 58.263 1.00 84.31 465 ASP A O 1
ATOM 3369 N N . THR A 1 466 ? -31.458 0.247 56.454 1.00 83.12 466 THR A N 1
ATOM 3370 C CA . THR A 1 466 ? -30.611 -0.939 56.264 1.00 83.12 466 THR A CA 1
ATOM 3371 C C . THR A 1 466 ? -29.291 -0.568 55.595 1.00 83.12 466 THR A C 1
ATOM 3373 O O . THR A 1 466 ? -29.140 0.518 55.040 1.00 83.12 466 THR A O 1
ATOM 3376 N N . THR A 1 467 ? -28.321 -1.480 55.620 1.00 81.06 467 THR A N 1
ATOM 3377 C CA . THR A 1 467 ? -27.046 -1.327 54.910 1.00 81.06 467 THR A CA 1
ATOM 3378 C C . THR A 1 467 ? -26.842 -2.516 53.985 1.00 81.06 467 THR A C 1
ATOM 3380 O O . THR A 1 467 ? -26.520 -3.617 54.430 1.00 81.06 467 THR A O 1
ATOM 3383 N N . LEU A 1 468 ? -27.018 -2.292 52.683 1.00 73.12 468 LEU A N 1
ATOM 3384 C CA . LEU A 1 468 ? -26.716 -3.288 51.662 1.00 73.12 468 LEU A CA 1
ATOM 3385 C C . LEU A 1 468 ? -25.205 -3.312 51.410 1.00 73.12 468 LEU A C 1
ATOM 3387 O O . LEU A 1 468 ? -24.614 -2.300 51.042 1.00 73.12 468 LEU A O 1
ATOM 3391 N N . THR A 1 469 ? -24.564 -4.467 51.589 1.00 65.50 469 THR A N 1
ATOM 3392 C CA . THR A 1 469 ? -23.180 -4.656 51.134 1.00 65.50 469 THR A CA 1
ATOM 3393 C C . THR A 1 469 ? -23.192 -4.991 49.648 1.00 65.50 469 THR A C 1
ATOM 3395 O O . THR A 1 469 ? -23.770 -6.007 49.253 1.00 65.50 469 THR A O 1
ATOM 3398 N N . SER A 1 470 ? -22.528 -4.184 48.821 1.00 57.12 470 SER A N 1
ATOM 3399 C CA . SER A 1 470 ? -22.326 -4.536 47.417 1.00 57.12 470 SER A CA 1
ATOM 3400 C C . SER A 1 470 ? -21.544 -5.850 47.318 1.00 57.12 470 SER A C 1
ATOM 3402 O O . SER A 1 470 ? -20.498 -6.040 47.943 1.00 57.12 470 SER A O 1
ATOM 3404 N N . ARG A 1 471 ? -22.061 -6.793 46.526 1.00 49.19 471 ARG A N 1
ATOM 3405 C CA . ARG A 1 471 ? -21.257 -7.923 46.061 1.00 49.19 471 ARG A CA 1
ATOM 3406 C C . ARG A 1 471 ? -20.480 -7.456 44.842 1.00 49.19 471 ARG A C 1
ATOM 3408 O O . ARG A 1 471 ? -21.085 -6.980 43.886 1.00 49.19 471 ARG A O 1
ATOM 3415 N N . ALA A 1 472 ? -19.159 -7.602 44.884 1.00 35.97 472 ALA A N 1
ATOM 3416 C CA . ALA A 1 472 ? -18.363 -7.528 43.668 1.00 35.97 472 ALA A CA 1
ATOM 3417 C C . ALA A 1 472 ? -18.830 -8.631 42.688 1.00 35.97 472 ALA A C 1
ATOM 3419 O O . ALA A 1 472 ? -19.165 -9.725 43.166 1.00 35.97 472 ALA A O 1
ATOM 3420 N N . PRO A 1 473 ? -18.890 -8.344 41.374 1.00 40.47 473 PRO A N 1
ATOM 3421 C CA . PRO A 1 473 ? -19.218 -9.334 40.347 1.00 40.47 473 PRO A CA 1
ATOM 3422 C C . PRO A 1 473 ? -18.141 -10.427 40.220 1.00 40.47 473 PRO A C 1
ATOM 3424 O O . PRO A 1 473 ? -16.946 -10.111 40.430 1.00 40.47 473 PRO A O 1
#

Secondary structure (DSSP, 8-state):
-HHHHHHHHHHHHHHHHHHS------------------------------------------------------------------------EEEEETTEEEEPEEPTTS-EEEEEEESSPPPSEEEEEETTS-EEEEEPPS---EEEE-SSTTEEEEEEEEEEEE---SSS--EEEEEEEEEEEE---EEE-TTS-EEEPEEEETTEEEEEEE-S-TT--EEEBTTS-EEE-EE-SSPEEEE-TTSS-EEEEEEEEEEEEEE-TTS-EEEEEEEEEEEEEE-EEEEETTEEEEPEEPTTS-EE----BSSPPPSEEEEEETTS-EEEEEEEEEEEEEEE-SBTT-EEEEEEEEEEE--BTTTTBPPEEEEEEEEEEES---EEEPTTS-EEEPEE-TTSS-EE------B-TTSSBS-SEEEETT--EEE-EE-SS-EEEEEEEE-TTS-EEEEEEEE--EE----PPPPP-

Organism: NCBI:txid987063

Solvent-accessible surface area (backbone atoms only — not comparable to full-atom values): 28734 Å² total; per-residue (Å²): 115,70,66,63,56,53,54,50,54,53,50,54,53,54,53,55,60,66,72,56,86,71,82,93,79,90,86,79,89,85,90,87,83,88,81,90,86,84,86,86,81,82,81,88,85,82,87,82,87,82,85,82,88,80,84,86,88,80,91,81,82,88,85,90,81,83,90,87,86,90,85,84,80,90,88,83,89,82,82,82,83,89,80,80,79,80,79,69,79,74,87,47,39,29,32,50,53,97,91,39,82,42,70,45,46,72,44,99,87,58,41,32,32,42,78,48,81,46,68,52,82,80,62,73,55,40,46,37,36,34,79,88,69,57,72,48,77,23,51,54,56,93,80,61,75,48,80,42,84,60,58,36,58,26,33,41,29,38,41,33,67,45,66,27,51,41,77,56,72,90,87,46,69,28,38,42,38,36,39,38,28,47,29,76,48,67,54,76,38,29,39,64,24,70,88,68,51,71,39,59,49,44,50,81,48,100,49,32,28,38,36,72,42,49,41,88,53,83,78,59,56,60,50,57,34,74,88,66,55,71,31,54,43,51,64,54,78,58,40,49,78,40,51,38,92,84,29,61,23,32,36,42,33,38,46,30,43,24,60,50,79,54,62,23,84,89,66,59,63,33,42,38,41,38,40,37,36,23,70,48,79,42,34,46,31,36,45,52,97,92,41,81,43,72,33,40,27,37,97,89,37,36,33,27,52,93,58,73,41,76,39,86,75,66,64,55,40,41,37,35,37,73,86,68,54,75,46,79,35,61,42,49,75,44,77,78,42,81,42,82,66,43,44,45,63,29,36,32,40,34,34,33,36,34,29,68,46,78,57,38,48,60,82,68,38,60,25,34,53,34,55,38,42,27,40,33,78,47,72,58,78,46,26,42,47,44,97,87,76,51,72,43,76,34,50,32,76,65,91,51,96,54,64,47,75,89,85,88,82,59,62,42,100,82,73,42,69,70,67,62,60,45,36,34,69,86,66,56,73,27,60,47,56,58,53,94,68,67,50,70,49,76,47,79,44,76,44,99,86,72,50,78,47,75,48,76,45,74,48,75,59,63,51,62,76,84,82,84,78,83,74,83,133